Protein AF-0000000079272169 (afdb_homodimer)

pLDDT: mean 90.27, std 16.26, range [21.0, 98.94]

Foldseek 3Di:
DPPLPQFDFDVRCVVVLAFAAAAAAVLQVCVVVVRHDPPLSAPCCCVVPVVVLLVQLLLQVLLPHLESEQPCENLFQQSCVVVPNNVCSLVSLLSSLLSRLVSCSVSVGAYEFEDEDNVQDDPVDVVSLVRLLVRLQSRLQSNVVSPHQAYEYAAALALVSQLSNLVSCCVRVPPRAYEGEYAQAPDDDPLATDRPVGHHQLRSQQVSVVSPHQEYYHAEFFALVLRVVSVLVNLVPPDHAYEEAYEFFHADSVGGGLQQDADPVPRHGCPDPNRVNGGHDLVSLLVSLLSCVVSSRRYYYYYHNDDSNNSNSSQVSPVHQRNCVVVPDDQLPPLQRHVDPVRPCVSVVVNVVVVVVVPPPDD/DPPLPQFDFPVRCVVVLAFAAAAAAVLQVCVVVVRHDPPLSAPCCCVVPVVVLLVQLLLQVLLPHLESEQPCENLFQQSCVVVPNNVCSLVSLLSSLLSRLVSCSVSVGAYEFEDEDNVQDDPVDVVSLVRLLVRLQSRLQSNLVSPHQAYEYAAALALVSQLSNLVSCCVRVPPRAYEGEYAQAPDDDPLATDRPVRHHQLRSQQVSVVSPHQEYYHAEFFALVLRVVSVLVNLVPPDHAYEEAYEFFHADSVGGGLQQDADPVPRHGCPDPNRVNGGHDLVSLLVSLLSCVVSSRRYYYYHHNDDSNNSNSSQVSPVHQRNCVVVPDDCLPPLQRHVDPPRPCVSVVVNVVVVVVVPPPDD

Sequence (726 aa):
MDQKKRCKGLMERLRDGETVICAEGYLFVFERRGYLTAGSYVPEVVLEHPELVRQQYEEFVHAGSDVVLAFTYYAHREKMALIGREDDLQRINKHALRMAREVADQTGTLMAGNISNTNLFVDSVPNYREKVWQIFKEQIEWAVEAGADFIVGETFSDFGEALMAVKACKEFAKDIPCVVTMAAQQGQVNGKPTTVDGVDYVDAFNKLAEAGADVVGLNCARGPATMLPVMEEAVKVCKAPLAAVPVMYRTTKENPNFMSSKDPLTGESLFPVNLDCIGCNRQDIHDFGKRVQELGIKYVGLCCGNSAHLTRSLAESLGRKPPASRYSADLNKHWLLGHDDKLPSVGQESKTKYAPKLTKVEKMDQKKRCKGLMERLRDGETVICAEGYLFVFERRGYLTAGSYVPEVVLEHPELVRQQYEEFVHAGSDVVLAFTYYAHREKMALIGREDDLQRINKHALRMAREVADQTGTLMAGNISNTNLFVDSVPNYREKVWQIFKEQIEWAVEAGADFIVGETFSDFGEALMAVKACKEFAKDIPCVVTMAAQQGQVNGKPTTVDGVDYVDAFNKLAEAGADVVGLNCARGPATMLPVMEEAVKVCKAPLAAVPVMYRTTKENPNFMSSKDPLTGESLFPVNLDCIGCNRQDIHDFGKRVQELGIKYVGLCCGNSAHLTRSLAESLGRKPPASRYSADLNKHWLLGHDDKLPSVGQESKTKYAPKLTKVEK

Nearest PDB structures (foldseek):
  1lt8-assembly1_B-2  TM=8.448E-01  e=4.139E-24  Homo sapiens
  3bol-assembly1_A  TM=8.648E-01  e=1.806E-18  Thermotoga maritima
  8ssc-assembly1_A  TM=8.161E-01  e=3.156E-17  Thermus thermophilus HB8
  8g3h-assembly1_A  TM=7.785E-01  e=3.202E-14  Thermus filiformis
  4ccz-assembly1_A  TM=7.098E-01  e=5.594E-13  Homo sapiens

InterPro domains:
  IPR003726 Homocysteine-binding domain [PF02574] (45-317)
  IPR003726 Homocysteine-binding domain [PS50970] (8-318)
  IPR017226 Betaine-homocysteine S-methyltransferase-like [PIRSF037505] (4-325)
  IPR036589 Homocysteine-binding domain superfamily [G3DSA:3.20.20.330] (1-363)
  IPR036589 Homocysteine-binding domain superfamily [SSF82282] (9-338)

Organism: Patiria miniata (NCBI:txid46514)

Solvent-accessible surface area (backbone atoms only — not comparable to full-atom values): 36184 Å² total; per-residue (Å²): 128,82,77,67,81,75,59,82,50,69,66,58,39,49,73,73,67,41,70,46,34,39,52,46,24,63,67,47,44,35,30,41,51,32,54,23,28,47,36,64,50,46,57,59,33,46,70,76,40,42,69,58,51,49,49,50,49,49,36,33,42,35,13,36,25,43,32,28,58,22,71,31,56,49,51,40,63,71,54,25,49,70,74,70,41,52,87,43,37,66,56,41,39,51,50,24,35,46,49,23,39,52,52,11,65,74,68,60,36,42,24,26,25,42,47,54,55,78,77,56,77,36,92,87,38,64,72,34,47,54,50,52,50,50,45,47,47,54,50,40,42,53,23,50,74,53,60,38,62,27,38,35,36,35,51,21,42,36,57,69,55,43,46,50,50,37,48,44,40,55,68,58,39,50,92,41,50,34,37,42,26,30,19,55,50,82,31,60,55,96,87,35,65,15,27,73,78,65,45,44,54,57,59,46,38,47,53,38,37,75,64,61,30,56,29,27,38,38,23,31,43,11,4,57,78,47,40,47,64,59,48,59,58,28,60,77,71,46,82,59,51,38,32,52,18,26,19,33,34,67,26,36,89,92,28,36,19,50,73,59,28,54,36,90,88,78,63,44,78,17,53,86,73,37,50,40,39,38,21,46,26,36,63,56,34,25,53,46,29,44,50,36,55,75,64,65,46,32,36,34,38,33,15,45,61,36,48,24,38,45,45,27,28,29,32,42,42,68,73,44,75,36,72,24,51,79,26,48,70,40,50,47,52,16,68,61,75,27,75,42,85,77,53,54,66,61,26,49,52,45,16,62,68,50,23,65,79,60,53,78,66,78,131,128,82,78,66,79,75,60,82,52,69,67,59,38,48,74,71,68,39,70,44,34,40,53,46,24,65,67,49,45,35,28,42,51,34,54,24,28,47,36,64,50,47,57,58,33,47,70,77,38,41,68,59,52,48,48,50,51,50,35,34,41,34,13,38,26,42,31,30,58,20,72,31,58,47,51,38,63,72,55,24,48,71,73,70,40,51,86,43,38,65,56,40,38,51,50,25,34,46,48,22,40,52,52,11,65,74,68,60,35,43,24,26,24,43,47,52,56,78,75,55,78,38,91,88,37,64,72,33,46,53,51,52,51,50,45,48,47,54,50,39,44,54,24,51,75,52,60,38,60,27,36,36,36,34,51,22,41,36,59,68,55,44,47,49,48,37,48,45,39,54,68,59,41,49,91,40,52,33,37,42,25,29,18,56,51,83,31,58,57,97,88,35,66,16,27,72,76,65,44,44,54,58,59,45,37,47,53,38,39,74,63,62,30,53,27,29,38,39,21,31,44,12,6,56,78,49,40,46,64,59,49,59,58,27,60,77,70,50,82,61,51,37,32,52,19,28,18,33,36,68,27,37,91,91,28,37,20,50,71,57,26,54,36,90,88,77,63,43,78,17,52,87,72,39,51,40,39,37,21,46,26,36,63,56,35,25,53,45,29,44,48,36,56,74,65,63,46,32,37,35,40,33,14,44,62,36,49,23,37,44,46,28,27,30,33,42,43,67,72,46,75,35,72,24,52,79,26,48,70,40,50,49,51,15,71,66,76,27,75,41,85,76,51,56,66,59,26,51,52,45,16,60,67,48,25,65,79,64,52,78,66,77,132

Structure (mmCIF, N/CA/C/O backbone):
data_AF-0000000079272169-model_v1
#
loop_
_entity.id
_entity.type
_entity.pdbx_description
1 polymer 'Hcy-binding domain-containing protein'
#
loop_
_atom_site.group_PDB
_atom_site.id
_atom_site.type_symbol
_atom_site.label_atom_id
_atom_site.label_alt_id
_atom_site.label_comp_id
_atom_site.label_asym_id
_atom_site.label_entity_id
_atom_site.label_seq_id
_atom_site.pdbx_PDB_ins_code
_atom_site.Cartn_x
_atom_site.Cartn_y
_atom_site.Cartn_z
_atom_site.occupancy
_atom_site.B_iso_or_equiv
_atom_site.auth_seq_id
_atom_site.auth_comp_id
_atom_site.auth_asym_id
_atom_site.auth_atom_id
_atom_site.pdbx_PDB_model_num
ATOM 1 N N . MET A 1 1 ? 11.891 5.078 39.719 1 29.34 1 MET A N 1
ATOM 2 C CA . MET A 1 1 ? 11.117 5.371 38.531 1 29.34 1 MET A CA 1
ATOM 3 C C . MET A 1 1 ? 12.023 5.613 37.344 1 29.34 1 MET A C 1
ATOM 5 O O . MET A 1 1 ? 12.836 6.543 37.344 1 29.34 1 MET A O 1
ATOM 9 N N . ASP A 1 2 ? 12.508 4.637 36.656 1 35.62 2 ASP A N 1
ATOM 10 C CA . ASP A 1 2 ? 13.625 4.617 35.719 1 35.62 2 ASP A CA 1
ATOM 11 C C . ASP A 1 2 ? 13.492 5.727 34.688 1 35.62 2 ASP A C 1
ATOM 13 O O . ASP A 1 2 ? 12.414 5.953 34.156 1 35.62 2 ASP A O 1
ATOM 17 N N . GLN A 1 3 ? 14.156 6.84 34.812 1 33.59 3 GLN A N 1
ATOM 18 C CA . GLN A 1 3 ? 14.156 8.008 33.938 1 33.59 3 GLN A CA 1
ATOM 19 C C . GLN A 1 3 ? 14.211 7.605 32.469 1 33.59 3 GLN A C 1
ATOM 21 O O . GLN A 1 3 ? 15.266 7.199 31.953 1 33.59 3 GLN A O 1
ATOM 26 N N . LYS A 1 4 ? 13.242 6.895 32.031 1 45.19 4 LYS A N 1
ATOM 27 C CA . LYS A 1 4 ? 13.133 6.625 30.594 1 45.19 4 LYS A CA 1
ATOM 28 C C . LYS A 1 4 ? 13.742 7.754 29.766 1 45.19 4 LYS A C 1
ATOM 30 O O . LYS A 1 4 ? 13.398 8.922 29.953 1 45.19 4 LYS A O 1
ATOM 35 N N . LYS A 1 5 ? 14.867 7.703 29.359 1 48.53 5 LYS A N 1
ATOM 36 C CA . LYS A 1 5 ? 15.656 8.641 28.562 1 48.53 5 LYS A CA 1
ATOM 37 C C . LYS A 1 5 ? 14.773 9.422 27.594 1 48.53 5 LYS A C 1
ATOM 39 O O . LYS A 1 5 ? 14.227 8.859 26.641 1 48.53 5 LYS A O 1
ATOM 44 N N . ARG A 1 6 ? 14.086 10.516 28.016 1 64.38 6 ARG A N 1
ATOM 45 C CA . ARG A 1 6 ? 13.18 11.312 27.203 1 64.38 6 ARG A CA 1
ATOM 46 C C . ARG A 1 6 ? 13.852 11.781 25.922 1 64.38 6 ARG A C 1
ATOM 48 O O . ARG A 1 6 ? 14.992 12.258 25.953 1 64.38 6 ARG A O 1
ATOM 55 N N . CYS A 1 7 ? 13.391 11.352 24.656 1 83.12 7 CYS A N 1
ATOM 56 C CA . CYS A 1 7 ? 13.93 11.773 23.359 1 83.12 7 CYS A CA 1
ATOM 57 C C . CYS A 1 7 ? 13.969 13.289 23.266 1 83.12 7 CYS A C 1
ATOM 59 O O . CYS A 1 7 ? 13.227 13.984 23.953 1 83.12 7 CYS A O 1
ATOM 61 N N . LYS A 1 8 ? 15.062 13.852 22.625 1 92.44 8 LYS A N 1
ATOM 62 C CA . LYS A 1 8 ? 15.164 15.281 22.375 1 92.44 8 LYS A CA 1
ATOM 63 C C . LYS A 1 8 ? 13.867 15.828 21.781 1 92.44 8 LYS A C 1
ATOM 65 O O . LYS A 1 8 ? 13.25 15.195 20.922 1 92.44 8 LYS A O 1
ATOM 70 N N . GLY A 1 9 ? 13.461 17 22.266 1 96.44 9 GLY A N 1
ATOM 71 C CA . GLY A 1 9 ? 12.25 17.625 21.766 1 96.44 9 GLY A CA 1
ATOM 72 C C . GLY A 1 9 ? 12.383 18.156 20.359 1 96.44 9 GLY A C 1
ATOM 73 O O . GLY A 1 9 ? 13.492 18.234 19.812 1 96.44 9 GLY A O 1
ATOM 74 N N . LEU A 1 10 ? 11.297 18.5 19.75 1 98 10 LEU A N 1
ATOM 75 C CA . LEU A 1 10 ? 11.266 18.938 18.359 1 98 10 LEU A CA 1
ATOM 76 C C . LEU A 1 10 ? 12.148 20.172 18.156 1 98 10 LEU A C 1
ATOM 78 O O . LEU A 1 10 ? 13.023 20.172 17.281 1 98 10 LEU A O 1
ATOM 82 N N . MET A 1 11 ? 11.969 21.172 18.984 1 97.06 11 MET A N 1
ATOM 83 C CA . MET A 1 11 ? 12.664 22.453 18.781 1 97.06 11 MET A CA 1
ATOM 84 C C . MET A 1 11 ? 14.156 22.297 19.031 1 97.06 11 MET A C 1
ATOM 86 O O . MET A 1 11 ? 14.969 22.953 18.375 1 97.06 11 MET A O 1
ATOM 90 N N . GLU A 1 12 ? 14.492 21.5 19.984 1 97.19 12 GLU A N 1
ATOM 91 C CA . GLU A 1 12 ? 15.906 21.219 20.219 1 97.19 12 GLU A CA 1
ATOM 92 C C . GLU A 1 12 ? 16.547 20.578 19 1 97.19 12 GLU A C 1
ATOM 94 O O . GLU A 1 12 ? 17.641 20.969 18.594 1 97.19 12 GLU A O 1
ATOM 99 N N . ARG A 1 13 ? 15.883 19.625 18.422 1 97.62 13 ARG A N 1
ATOM 100 C CA . ARG A 1 13 ? 16.406 18.938 17.234 1 97.62 13 ARG A CA 1
ATOM 101 C C . ARG A 1 13 ? 16.562 19.906 16.078 1 97.62 13 ARG A C 1
ATOM 103 O O . ARG A 1 13 ? 17.594 19.906 15.391 1 97.62 13 ARG A O 1
ATOM 110 N N . LEU A 1 14 ? 15.586 20.734 15.867 1 97.44 14 LEU A N 1
ATOM 111 C CA . LEU A 1 14 ? 15.633 21.688 14.766 1 97.44 14 LEU A CA 1
ATOM 112 C C . LEU A 1 14 ? 16.75 22.703 14.969 1 97.44 14 LEU A C 1
ATOM 114 O O . LEU A 1 14 ? 17.469 23.047 14.023 1 97.44 14 LEU A O 1
ATOM 118 N N . ARG A 1 15 ? 16.922 23.172 16.172 1 95.88 15 ARG A N 1
ATOM 119 C CA . ARG A 1 15 ? 17.969 24.125 16.484 1 95.88 15 ARG A CA 1
ATOM 120 C C . ARG A 1 15 ? 19.344 23.516 16.266 1 95.88 15 ARG A C 1
ATOM 122 O O . ARG A 1 15 ? 20.281 24.219 15.859 1 95.88 15 ARG A O 1
ATOM 129 N N . ASP A 1 16 ? 19.438 22.266 16.531 1 96.5 16 ASP A N 1
ATOM 130 C CA . ASP A 1 16 ? 20.703 21.547 16.375 1 96.5 16 ASP A CA 1
ATOM 131 C C . ASP A 1 16 ? 20.969 21.25 14.898 1 96.5 16 ASP A C 1
ATOM 133 O O . ASP A 1 16 ? 21.984 20.625 14.57 1 96.5 16 ASP A O 1
ATOM 137 N N . GLY A 1 17 ? 20.094 21.578 14.062 1 95.31 17 GLY A N 1
ATOM 138 C CA . GLY A 1 17 ? 20.312 21.406 12.633 1 95.31 17 GLY A CA 1
ATOM 139 C C . GLY A 1 17 ? 19.828 20.062 12.117 1 95.31 17 GLY A C 1
ATOM 140 O O . GLY A 1 17 ? 20.078 19.719 10.961 1 95.31 17 GLY A O 1
ATOM 141 N N . GLU A 1 18 ? 19.062 19.359 12.945 1 96.75 18 GLU A N 1
ATOM 142 C CA . GLU A 1 18 ? 18.562 18.047 12.547 1 96.75 18 GLU A CA 1
ATOM 143 C C . GLU A 1 18 ? 17.328 18.188 11.656 1 96.75 18 GLU A C 1
ATOM 145 O O . GLU A 1 18 ? 16.516 19.094 11.844 1 96.75 18 GLU A O 1
ATOM 150 N N . THR A 1 19 ? 17.234 17.281 10.648 1 98.25 19 THR A N 1
ATOM 151 C CA . THR A 1 19 ? 15.992 17.141 9.891 1 98.25 19 THR A CA 1
ATOM 152 C C . THR A 1 19 ? 15.055 16.141 10.57 1 98.25 19 THR A C 1
ATOM 154 O O . THR A 1 19 ? 15.453 15.023 10.883 1 98.25 19 THR A O 1
ATOM 157 N N . VAL A 1 20 ? 13.852 16.578 10.898 1 98.81 20 VAL A N 1
ATOM 158 C CA . VAL A 1 20 ? 12.852 15.719 11.539 1 98.81 20 VAL A CA 1
ATOM 159 C C . VAL A 1 20 ? 11.875 15.195 10.492 1 98.81 20 VAL A C 1
ATOM 161 O O . VAL A 1 20 ? 11.305 15.969 9.727 1 98.81 20 VAL A O 1
ATOM 164 N N . ILE A 1 21 ? 11.727 13.836 10.406 1 98.94 21 ILE A N 1
ATOM 165 C CA . ILE A 1 21 ? 10.812 13.195 9.477 1 98.94 21 ILE A CA 1
ATOM 166 C C . ILE A 1 21 ? 9.508 12.836 10.195 1 98.94 21 ILE A C 1
ATOM 168 O O . ILE A 1 21 ? 9.531 12.164 11.227 1 98.94 21 ILE A O 1
ATOM 172 N N . CYS A 1 22 ? 8.398 13.305 9.703 1 98.88 22 CYS A N 1
ATOM 173 C CA . CYS A 1 22 ? 7.082 12.938 10.203 1 98.88 22 CYS A CA 1
ATOM 174 C C . CYS A 1 22 ? 6.262 12.234 9.133 1 98.88 22 CYS A C 1
ATOM 176 O O . CYS A 1 22 ? 5.785 12.875 8.188 1 98.88 22 CYS A O 1
ATOM 178 N N . ALA A 1 23 ? 6.109 10.883 9.25 1 98.81 23 ALA A N 1
ATOM 179 C CA . ALA A 1 23 ? 5.246 10.141 8.336 1 98.81 23 ALA A CA 1
ATOM 180 C C . ALA A 1 23 ? 3.773 10.406 8.633 1 98.81 23 ALA A C 1
ATOM 182 O O . ALA A 1 23 ? 3.342 10.328 9.781 1 98.81 23 ALA A O 1
ATOM 183 N N . GLU A 1 24 ? 3.061 10.852 7.613 1 98.44 24 GLU A N 1
ATOM 184 C CA . GLU A 1 24 ? 1.627 11.109 7.699 1 98.44 24 GLU A CA 1
ATOM 185 C C . GLU A 1 24 ? 0.852 10.273 6.688 1 98.44 24 GLU A C 1
ATOM 187 O O . GLU A 1 24 ? 1.357 9.266 6.191 1 98.44 24 GLU A O 1
ATOM 192 N N . GLY A 1 25 ? -0.377 10.555 6.562 1 97.56 25 GLY A N 1
ATOM 193 C CA . GLY A 1 25 ? -1.179 9.945 5.512 1 97.56 25 GLY A CA 1
ATOM 194 C C . GLY A 1 25 ? -1.934 8.719 5.973 1 97.56 25 GLY A C 1
ATOM 195 O O . GLY A 1 25 ? -2.242 7.832 5.168 1 97.56 25 GLY A O 1
ATOM 196 N N . TYR A 1 26 ? -2.316 8.609 7.242 1 98.19 26 TYR A N 1
ATOM 197 C CA . TYR A 1 26 ? -2.936 7.426 7.828 1 98.19 26 TYR A CA 1
ATOM 198 C C . TYR A 1 26 ? -4.285 7.137 7.176 1 98.19 26 TYR A C 1
ATOM 200 O O . TYR A 1 26 ? -4.66 5.977 7 1 98.19 26 TYR A O 1
ATOM 208 N N . LEU A 1 27 ? -5.012 8.195 6.801 1 97.12 27 LEU A N 1
ATOM 209 C CA . LEU A 1 27 ? -6.34 8 6.227 1 97.12 27 LEU A CA 1
ATOM 210 C C . LEU A 1 27 ? -6.27 7.137 4.973 1 97.12 27 LEU A C 1
ATOM 212 O O . LEU A 1 27 ? -6.984 6.137 4.863 1 97.12 27 LEU A O 1
ATOM 216 N N . PHE A 1 28 ? -5.398 7.449 4.098 1 96.69 28 PHE A N 1
ATOM 217 C CA . PHE A 1 28 ? -5.316 6.742 2.824 1 96.69 28 PHE A CA 1
ATOM 218 C C . PHE A 1 28 ? -4.684 5.367 3.008 1 96.69 28 PHE A C 1
ATOM 220 O O . PHE A 1 28 ? -5.02 4.422 2.293 1 96.69 28 PHE A O 1
ATOM 227 N N . VAL A 1 29 ? -3.791 5.215 3.965 1 97.44 29 VAL A N 1
ATOM 228 C CA . VAL A 1 29 ? -3.211 3.912 4.27 1 97.44 29 VAL A CA 1
ATOM 229 C C . VAL A 1 29 ? -4.316 2.936 4.672 1 97.44 29 VAL A C 1
ATOM 231 O O . VAL A 1 29 ? -4.398 1.829 4.137 1 97.44 29 VAL A O 1
ATOM 234 N N . PHE A 1 30 ? -5.16 3.375 5.555 1 97.94 30 PHE A N 1
ATOM 235 C CA . PHE A 1 30 ? -6.172 2.463 6.07 1 97.94 30 PHE A CA 1
ATOM 236 C C . PHE A 1 30 ? -7.293 2.266 5.059 1 97.94 30 PHE A C 1
ATOM 238 O O . PHE A 1 30 ? -7.949 1.222 5.043 1 97.94 30 PHE A O 1
ATOM 245 N N . GLU A 1 31 ? -7.551 3.299 4.223 1 97.12 31 GLU A N 1
ATOM 246 C CA . GLU A 1 31 ? -8.469 3.092 3.109 1 97.12 31 GLU A CA 1
ATOM 247 C C . GLU A 1 31 ? -7.965 2.002 2.17 1 97.12 31 GLU A C 1
ATOM 249 O O . GLU A 1 31 ? -8.719 1.114 1.774 1 97.12 31 GLU A O 1
ATOM 254 N N . ARG A 1 32 ? -6.699 1.982 1.858 1 96.31 32 ARG A N 1
ATOM 255 C CA . ARG A 1 32 ? -6.094 1.01 0.956 1 96.31 32 ARG A CA 1
ATOM 256 C C . ARG A 1 32 ? -6.086 -0.383 1.576 1 96.31 32 ARG A C 1
ATOM 258 O O . ARG A 1 32 ? -6.215 -1.385 0.868 1 96.31 32 ARG A O 1
ATOM 265 N N . ARG A 1 33 ? -6.004 -0.404 2.885 1 96.88 33 ARG A N 1
ATOM 266 C CA . ARG A 1 33 ? -5.988 -1.678 3.596 1 96.88 33 ARG A CA 1
ATOM 267 C C . ARG A 1 33 ? -7.398 -2.23 3.76 1 96.88 33 ARG A C 1
ATOM 269 O O . ARG A 1 33 ? -7.578 -3.377 4.18 1 96.88 33 ARG A O 1
ATOM 276 N N . GLY A 1 34 ? -8.383 -1.447 3.449 1 96.12 34 GLY A N 1
ATOM 277 C CA . GLY A 1 34 ? -9.758 -1.925 3.473 1 96.12 34 GLY A CA 1
ATOM 278 C C . GLY A 1 34 ? -10.453 -1.684 4.801 1 96.12 34 GLY A C 1
ATOM 279 O O . GLY A 1 34 ? -11.398 -2.389 5.148 1 96.12 34 GLY A O 1
ATOM 280 N N . TYR A 1 35 ? -9.961 -0.593 5.57 1 97.75 35 TYR A N 1
ATOM 281 C CA . TYR A 1 35 ? -10.516 -0.409 6.906 1 97.75 35 TYR A CA 1
ATOM 282 C C . TYR A 1 35 ? -10.945 1.036 7.125 1 97.75 35 TYR A C 1
ATOM 284 O O . TYR A 1 35 ? -11.07 1.489 8.266 1 97.75 35 TYR A O 1
ATOM 292 N N . LEU A 1 36 ? -11.094 1.786 6.082 1 96.44 36 LEU A N 1
ATOM 293 C CA . LEU A 1 36 ? -11.555 3.166 6.172 1 96.44 36 LEU A CA 1
ATOM 294 C C . LEU A 1 36 ? -12.344 3.559 4.922 1 96.44 36 LEU A C 1
ATOM 296 O O . LEU A 1 36 ? -11.945 3.217 3.805 1 96.44 36 LEU A O 1
ATOM 300 N N . THR A 1 37 ? -13.383 4.281 5.129 1 93.06 37 THR A N 1
ATOM 301 C CA . THR A 1 37 ? -14.289 4.676 4.055 1 93.06 37 THR A CA 1
ATOM 302 C C . THR A 1 37 ? -13.82 5.969 3.396 1 93.06 37 THR A C 1
ATOM 304 O O . THR A 1 37 ? -13.703 7 4.059 1 93.06 37 THR A O 1
ATOM 307 N N . ALA A 1 38 ? -13.547 5.84 2.133 1 90.44 38 ALA A N 1
ATOM 308 C CA . ALA A 1 38 ? -13.336 7.078 1.388 1 90.44 38 ALA A CA 1
ATOM 309 C C . ALA A 1 38 ? -14.625 7.891 1.303 1 90.44 38 ALA A C 1
ATOM 311 O O . ALA A 1 38 ? -15.68 7.355 0.964 1 90.44 38 ALA A O 1
ATOM 312 N N . GLY A 1 39 ? -14.516 9.156 1.541 1 87.19 39 GLY A N 1
ATOM 313 C CA . GLY A 1 39 ? -15.672 10.039 1.619 1 87.19 39 GLY A CA 1
ATOM 314 C C . GLY A 1 39 ? -15.789 10.75 2.953 1 87.19 39 GLY A C 1
ATOM 315 O O . GLY A 1 39 ? -15.352 11.891 3.096 1 87.19 39 GLY A O 1
ATOM 316 N N . SER A 1 40 ? -16.141 10.008 3.902 1 82.81 40 SER A N 1
ATOM 317 C CA . SER A 1 40 ? -16.219 10.594 5.238 1 82.81 40 SER A CA 1
ATOM 318 C C . SER A 1 40 ? -14.836 10.719 5.871 1 82.81 40 SER A C 1
ATOM 320 O O . SER A 1 40 ? -14.547 11.703 6.555 1 82.81 40 SER A O 1
ATOM 322 N N . TYR A 1 41 ? -13.992 9.727 5.625 1 90.12 41 TYR A N 1
ATOM 323 C CA . TYR A 1 41 ? -12.609 9.695 6.082 1 90.12 41 TYR A CA 1
ATOM 324 C C . TYR A 1 41 ? -12.531 9.82 7.598 1 90.12 41 TYR A C 1
ATOM 326 O O . TYR A 1 41 ? -11.672 10.523 8.125 1 90.12 41 TYR A O 1
ATOM 334 N N . VAL A 1 42 ? -13.508 9.227 8.266 1 90.12 42 VAL A N 1
ATOM 335 C CA . VAL A 1 42 ? -13.469 9.164 9.719 1 90.12 42 VAL A CA 1
ATOM 336 C C . VAL A 1 42 ? -12.695 7.93 10.164 1 90.12 42 VAL A C 1
ATOM 338 O O . VAL A 1 42 ? -12.859 6.848 9.602 1 90.12 42 VAL A O 1
ATOM 341 N N . PRO A 1 43 ? -11.797 8.133 11.133 1 94.69 43 PRO A N 1
ATOM 342 C CA . PRO A 1 43 ? -10.914 7.031 11.508 1 94.69 43 PRO A CA 1
ATOM 343 C C . PRO A 1 43 ? -11.578 6.059 12.484 1 94.69 43 PRO A C 1
ATOM 345 O O . PRO A 1 43 ? -11.016 5.762 13.547 1 94.69 43 PRO A O 1
ATOM 348 N N . GLU A 1 44 ? -12.617 5.391 12.117 1 93.38 44 GLU A N 1
ATOM 349 C CA . GLU A 1 44 ? -13.328 4.414 12.938 1 93.38 44 GLU A CA 1
ATOM 350 C C . GLU A 1 44 ? -12.422 3.238 13.305 1 93.38 44 GLU A C 1
ATOM 352 O O . GLU A 1 44 ? -12.625 2.586 14.328 1 93.38 44 GLU A O 1
ATOM 357 N N . VAL A 1 45 ? -11.453 3.049 12.453 1 96.56 45 VAL A N 1
ATOM 358 C CA . VAL A 1 45 ? -10.539 1.922 12.602 1 96.56 45 VAL A CA 1
ATOM 359 C C . VAL A 1 45 ? -9.82 2.018 13.945 1 96.56 45 VAL A C 1
ATOM 361 O O . VAL A 1 45 ? -9.43 0.998 14.523 1 96.56 45 VAL A O 1
ATOM 364 N N . VAL A 1 46 ? -9.711 3.191 14.523 1 98.06 46 VAL A N 1
ATOM 365 C CA . VAL A 1 46 ? -9.031 3.402 15.797 1 98.06 46 VAL A CA 1
ATOM 366 C C . VAL A 1 46 ? -9.734 2.607 16.891 1 98.06 46 VAL A C 1
ATOM 368 O O . VAL A 1 46 ? -9.078 2.08 17.797 1 98.06 46 VAL A O 1
ATOM 371 N N . LEU A 1 47 ? -11.07 2.541 16.812 1 97.06 47 LEU A N 1
ATOM 372 C CA . LEU A 1 47 ? -11.836 1.805 17.812 1 97.06 47 LEU A CA 1
ATOM 373 C C . LEU A 1 47 ? -12.078 0.367 17.375 1 97.06 47 LEU A C 1
ATOM 375 O O . LEU A 1 47 ? -12.023 -0.559 18.188 1 97.06 47 LEU A O 1
ATOM 379 N N . GLU A 1 48 ? -12.32 0.142 16.094 1 96.56 48 GLU A N 1
ATOM 380 C CA . GLU A 1 48 ? -12.75 -1.154 15.586 1 96.56 48 GLU A CA 1
ATOM 381 C C . GLU A 1 48 ? -11.57 -2.115 15.453 1 96.56 48 GLU A C 1
ATOM 383 O O . GLU A 1 48 ? -11.719 -3.322 15.648 1 96.56 48 GLU A O 1
ATOM 388 N N . HIS A 1 49 ? -10.461 -1.596 15.023 1 97.62 49 HIS A N 1
ATOM 389 C CA . HIS A 1 49 ? -9.258 -2.4 14.836 1 97.62 49 HIS A CA 1
ATOM 390 C C . HIS A 1 49 ? -8.023 -1.673 15.344 1 97.62 49 HIS A C 1
ATOM 392 O O . HIS A 1 49 ? -7.09 -1.406 14.586 1 97.62 49 HIS A O 1
ATOM 398 N N . PRO A 1 50 ? -7.914 -1.424 16.703 1 98.31 50 PRO A N 1
ATOM 399 C CA . PRO A 1 50 ? -6.797 -0.657 17.266 1 98.31 50 PRO A CA 1
ATOM 400 C C . PRO A 1 50 ? -5.445 -1.313 17.016 1 98.31 50 PRO A C 1
ATOM 402 O O . PRO A 1 50 ? -4.43 -0.622 16.891 1 98.31 50 PRO A O 1
ATOM 405 N N . GLU A 1 51 ? -5.445 -2.633 16.844 1 97.56 51 GLU A N 1
ATOM 406 C CA . GLU A 1 51 ? -4.203 -3.355 16.594 1 97.56 51 GLU A CA 1
ATOM 407 C C . GLU A 1 51 ? -3.596 -2.951 15.25 1 97.56 51 GLU A C 1
ATOM 409 O O . GLU A 1 51 ? -2.373 -2.904 15.109 1 97.56 51 GLU A O 1
ATOM 414 N N . LEU A 1 52 ? -4.438 -2.66 14.289 1 98.06 52 LEU A N 1
ATOM 415 C CA . LEU A 1 52 ? -3.953 -2.236 12.977 1 98.06 52 LEU A CA 1
ATOM 416 C C . LEU A 1 52 ? -3.354 -0.835 13.047 1 98.06 52 LEU A C 1
ATOM 418 O O . LEU A 1 52 ? -2.359 -0.546 12.375 1 98.06 52 LEU A O 1
ATOM 422 N N . VAL A 1 53 ? -3.951 0.044 13.859 1 98.62 53 VAL A N 1
ATOM 423 C CA . VAL A 1 53 ? -3.469 1.412 14.016 1 98.62 53 VAL A CA 1
ATOM 424 C C . VAL A 1 53 ? -2.098 1.4 14.695 1 98.62 53 VAL A C 1
ATOM 426 O O . VAL A 1 53 ? -1.162 2.051 14.219 1 98.62 53 VAL A O 1
ATOM 429 N N . ARG A 1 54 ? -1.99 0.618 15.734 1 98.56 54 ARG A N 1
ATOM 430 C CA . ARG A 1 54 ? -0.71 0.485 16.422 1 98.56 54 ARG A CA 1
ATOM 431 C C . ARG A 1 54 ? 0.369 -0.029 15.477 1 98.56 54 ARG A C 1
ATOM 433 O O . ARG A 1 54 ? 1.481 0.501 15.453 1 98.56 54 ARG A O 1
ATOM 440 N N . GLN A 1 55 ? -0.016 -1.018 14.727 1 98 55 GLN A N 1
ATOM 441 C CA . GLN A 1 55 ? 0.924 -1.605 13.781 1 98 55 GLN A CA 1
ATOM 442 C C . GLN A 1 55 ? 1.386 -0.575 12.75 1 98 55 GLN A C 1
ATOM 444 O O . GLN A 1 55 ? 2.559 -0.549 12.375 1 98 55 GLN A O 1
ATOM 449 N N . GLN A 1 56 ? 0.481 0.244 12.289 1 98.38 56 GLN A N 1
ATOM 450 C CA . GLN A 1 56 ? 0.848 1.247 11.297 1 98.38 56 GLN A CA 1
ATOM 451 C C . GLN A 1 56 ? 1.79 2.291 11.891 1 98.38 56 GLN A C 1
ATOM 453 O O . GLN A 1 56 ? 2.719 2.748 11.219 1 98.38 56 GLN A O 1
ATOM 458 N N . TYR A 1 57 ? 1.56 2.729 13.203 1 98.81 57 TYR A N 1
ATOM 459 C CA . TYR A 1 57 ? 2.516 3.59 13.883 1 98.81 57 TYR A CA 1
ATOM 460 C C . TYR A 1 57 ? 3.912 2.98 13.859 1 98.81 57 TYR A C 1
ATOM 462 O O . TYR A 1 57 ? 4.883 3.646 13.484 1 98.81 57 TYR A O 1
ATOM 470 N N . GLU A 1 58 ? 3.975 1.724 14.141 1 98.69 58 GLU A N 1
ATOM 471 C CA . GLU A 1 58 ? 5.246 1.018 14.242 1 98.69 58 GLU A CA 1
ATOM 472 C C . GLU A 1 58 ? 5.922 0.896 12.875 1 98.69 58 GLU A C 1
ATOM 474 O O . GLU A 1 58 ? 7.145 1.024 12.766 1 98.69 58 GLU A O 1
ATOM 479 N N . GLU A 1 59 ? 5.145 0.619 11.852 1 98.44 59 GLU A N 1
ATOM 480 C CA . GLU A 1 59 ? 5.684 0.484 10.5 1 98.44 59 GLU A CA 1
ATOM 481 C C . GLU A 1 59 ? 6.32 1.787 10.031 1 98.44 59 GLU A C 1
ATOM 483 O O . GLU A 1 59 ? 7.375 1.771 9.391 1 98.44 59 GLU A O 1
ATOM 488 N N . PHE A 1 60 ? 5.684 2.92 10.344 1 98.88 60 PHE A N 1
ATOM 489 C CA . PHE A 1 60 ? 6.234 4.203 9.93 1 98.88 60 PHE A CA 1
ATOM 490 C C . PHE A 1 60 ? 7.508 4.52 10.703 1 98.88 60 PHE A C 1
ATOM 492 O O . PHE A 1 60 ? 8.469 5.043 10.141 1 98.88 60 PHE A O 1
ATOM 499 N N . VAL A 1 61 ? 7.523 4.188 12 1 98.81 61 VAL A N 1
ATOM 500 C CA . VAL A 1 61 ? 8.742 4.363 12.773 1 98.81 61 VAL A CA 1
ATOM 501 C C . VAL A 1 61 ? 9.844 3.461 12.227 1 98.81 61 VAL A C 1
ATOM 503 O O . VAL A 1 61 ? 10.984 3.904 12.031 1 98.81 61 VAL A O 1
ATOM 506 N N . HIS A 1 62 ? 9.453 2.213 11.891 1 98.75 62 HIS A N 1
ATOM 507 C CA . HIS A 1 62 ? 10.367 1.252 11.289 1 98.75 62 HIS A CA 1
ATOM 508 C C . HIS A 1 62 ? 10.961 1.798 9.992 1 98.75 62 HIS A C 1
ATOM 510 O O . HIS A 1 62 ? 12.133 1.554 9.688 1 98.75 62 HIS A O 1
ATOM 516 N N . ALA A 1 63 ? 10.25 2.584 9.312 1 98.75 63 ALA A N 1
ATOM 517 C CA . ALA A 1 63 ? 10.641 3.104 8 1 98.75 63 ALA A CA 1
ATOM 518 C C . ALA A 1 63 ? 11.469 4.375 8.148 1 98.75 63 ALA A C 1
ATOM 520 O O . ALA A 1 63 ? 12.102 4.824 7.184 1 98.75 63 ALA A O 1
ATOM 521 N N . GLY A 1 64 ? 11.398 5.027 9.336 1 98.81 64 GLY A N 1
ATOM 522 C CA . GLY A 1 64 ? 12.305 6.148 9.531 1 98.81 64 GLY A CA 1
ATOM 523 C C . GLY A 1 64 ? 11.617 7.391 10.055 1 98.81 64 GLY A C 1
ATOM 524 O O . GLY A 1 64 ? 12.242 8.445 10.195 1 98.81 64 GLY A O 1
ATOM 525 N N . SER A 1 65 ? 10.352 7.281 10.414 1 98.88 65 SER A N 1
ATOM 526 C CA . SER A 1 65 ? 9.688 8.438 11.008 1 98.88 65 SER A CA 1
ATOM 527 C C . SER A 1 65 ? 10.242 8.75 12.391 1 98.88 65 SER A C 1
ATOM 529 O O . SER A 1 65 ? 10.414 7.844 13.211 1 98.88 65 SER A O 1
ATOM 531 N N . ASP A 1 66 ? 10.508 9.984 12.641 1 98.81 66 ASP A N 1
ATOM 532 C CA . ASP A 1 66 ? 10.953 10.445 13.953 1 98.81 66 ASP A CA 1
ATOM 533 C C . ASP A 1 66 ? 9.766 10.734 14.867 1 98.81 66 ASP A C 1
ATOM 535 O O . ASP A 1 66 ? 9.938 10.938 16.078 1 98.81 66 ASP A O 1
ATOM 539 N N . VAL A 1 67 ? 8.586 10.766 14.281 1 98.88 67 VAL A N 1
ATOM 540 C CA . VAL A 1 67 ? 7.383 11.227 14.977 1 98.88 67 VAL A CA 1
ATOM 541 C C . VAL A 1 67 ? 6.266 10.195 14.805 1 98.88 67 VAL A C 1
ATOM 543 O O . VAL A 1 67 ? 6.02 9.719 13.695 1 98.88 67 VAL A O 1
ATOM 546 N N . VAL A 1 68 ? 5.688 9.758 15.867 1 98.88 68 VAL A N 1
ATOM 547 C CA . VAL A 1 68 ? 4.395 9.086 15.805 1 98.88 68 VAL A CA 1
ATOM 548 C C . VAL A 1 68 ? 3.271 10.125 15.867 1 98.88 68 VAL A C 1
ATOM 550 O O . VAL A 1 68 ? 2.967 10.656 16.938 1 98.88 68 VAL A O 1
ATOM 553 N N . LEU A 1 69 ? 2.74 10.453 14.758 1 98.94 69 LEU A N 1
ATOM 554 C CA . LEU A 1 69 ? 1.599 11.359 14.68 1 98.94 69 LEU A CA 1
ATOM 555 C C . LEU A 1 69 ? 0.304 10.625 15.023 1 98.94 69 LEU A C 1
ATOM 557 O O . LEU A 1 69 ? -0.08 9.68 14.336 1 98.94 69 LEU A O 1
ATOM 561 N N . ALA A 1 70 ? -0.318 11.062 16.094 1 98.88 70 ALA A N 1
ATOM 562 C CA . ALA A 1 70 ? -1.547 10.391 16.516 1 98.88 70 ALA A CA 1
ATOM 563 C C . ALA A 1 70 ? -2.605 10.469 15.414 1 98.88 70 ALA A C 1
ATOM 565 O O . ALA A 1 70 ? -2.828 11.531 14.828 1 98.88 70 ALA A O 1
ATOM 566 N N . PHE A 1 71 ? -3.232 9.305 15.156 1 98.69 71 PHE A N 1
ATOM 567 C CA . PHE A 1 71 ? -4.211 9.211 14.078 1 98.69 71 PHE A CA 1
ATOM 568 C C . PHE A 1 71 ? -5.562 9.75 14.523 1 98.69 71 PHE A C 1
ATOM 570 O O . PHE A 1 71 ? -6.512 8.977 14.703 1 98.69 71 PHE A O 1
ATOM 577 N N . THR A 1 72 ? -5.68 11.109 14.625 1 98.19 72 THR A N 1
ATOM 578 C CA . THR A 1 72 ? -6.906 11.766 15.062 1 98.19 72 THR A CA 1
ATOM 579 C C . THR A 1 72 ? -7.461 12.672 13.969 1 98.19 72 THR A C 1
ATOM 581 O O . THR A 1 72 ? -8.453 13.375 14.18 1 98.19 72 THR A O 1
ATOM 584 N N . TYR A 1 73 ? -6.785 12.656 12.789 1 97.12 73 TYR A N 1
ATOM 585 C CA . TYR A 1 73 ? -7.238 13.453 11.656 1 97.12 73 TYR A CA 1
ATOM 586 C C . TYR A 1 73 ? -8.719 13.227 11.383 1 97.12 73 TYR A C 1
ATOM 588 O O . TYR A 1 73 ? -9.156 12.086 11.195 1 97.12 73 TYR A O 1
ATOM 596 N N . TYR A 1 74 ? -9.531 14.156 11.438 1 92.69 74 TYR A N 1
ATOM 597 C CA . TYR A 1 74 ? -10.953 14.203 11.109 1 92.69 74 TYR A CA 1
ATOM 598 C C . TYR A 1 74 ? -11.781 13.57 12.219 1 92.69 74 TYR A C 1
ATOM 600 O O . TYR A 1 74 ? -13 13.406 12.078 1 92.69 74 TYR A O 1
ATOM 608 N N . ALA A 1 75 ? -11.156 13.195 13.289 1 95.06 75 ALA A N 1
ATOM 609 C CA . ALA A 1 75 ? -11.906 12.734 14.453 1 95.06 75 ALA A CA 1
ATOM 610 C C . ALA A 1 75 ? -12.367 13.914 15.305 1 95.06 75 ALA A C 1
ATOM 612 O O . ALA A 1 75 ? -12.133 13.938 16.516 1 95.06 75 ALA A O 1
ATOM 613 N N . HIS A 1 76 ? -13.016 14.797 14.719 1 93.25 76 HIS A N 1
ATOM 614 C CA . HIS A 1 76 ? -13.594 15.93 15.438 1 93.25 76 HIS A CA 1
ATOM 615 C C . HIS A 1 76 ? -15.117 15.93 15.336 1 93.25 76 HIS A C 1
ATOM 617 O O . HIS A 1 76 ? -15.695 15.133 14.594 1 93.25 76 HIS A O 1
ATOM 623 N N . ARG A 1 77 ? -15.727 16.766 16.125 1 89.44 77 ARG A N 1
ATOM 624 C CA . ARG A 1 77 ? -17.156 16.703 16.406 1 89.44 77 ARG A CA 1
ATOM 625 C C . ARG A 1 77 ? -17.984 16.781 15.133 1 89.44 77 ARG A C 1
ATOM 627 O O . ARG A 1 77 ? -18.969 16.062 14.969 1 89.44 77 ARG A O 1
ATOM 634 N N . GLU A 1 78 ? -17.625 17.625 14.188 1 86.38 78 GLU A N 1
ATOM 635 C CA . GLU A 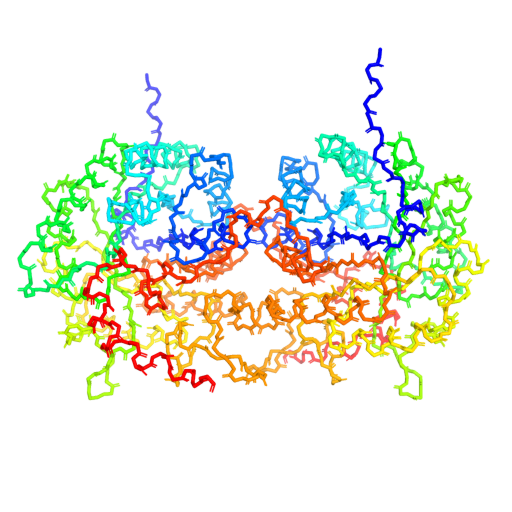1 78 ? -18.391 17.844 12.961 1 86.38 78 GLU A CA 1
ATOM 636 C C . GLU A 1 78 ? -18.375 16.609 12.07 1 86.38 78 GLU A C 1
ATOM 638 O O . GLU A 1 78 ? -19.406 16.188 11.547 1 86.38 78 GLU A O 1
ATOM 643 N N . LYS A 1 79 ? -17.188 16.031 11.875 1 87 79 LYS A N 1
ATOM 644 C CA . LYS A 1 79 ? -17.062 14.852 11.023 1 87 79 LYS A CA 1
ATOM 645 C C . LYS A 1 79 ? -17.703 13.625 11.68 1 87 79 LYS A C 1
ATOM 647 O O . LYS A 1 79 ? -18.312 12.797 11 1 87 79 LYS A O 1
ATOM 652 N N . MET A 1 80 ? -17.562 13.516 12.938 1 88.94 80 MET A N 1
ATOM 653 C CA . MET A 1 80 ? -18.156 12.391 13.664 1 88.94 80 MET A CA 1
ATOM 654 C C . MET A 1 80 ? -19.688 12.453 13.578 1 88.94 80 MET A C 1
ATOM 656 O O . MET A 1 80 ? -20.344 11.414 13.539 1 88.94 80 MET A O 1
ATOM 660 N N . ALA A 1 81 ? -20.188 13.648 13.578 1 84.56 81 ALA A N 1
ATOM 661 C CA . ALA A 1 81 ? -21.641 13.828 13.461 1 84.56 81 ALA A CA 1
ATOM 662 C C . ALA A 1 81 ? -22.141 13.352 12.102 1 84.56 81 ALA A C 1
ATOM 664 O O . ALA A 1 81 ? -23.25 12.828 11.984 1 84.56 81 ALA A O 1
ATOM 665 N N . LEU A 1 82 ? -21.297 13.461 11.102 1 80.44 82 LEU A N 1
ATOM 666 C CA . LEU A 1 82 ? -21.656 13.07 9.742 1 80.44 82 LEU A CA 1
ATOM 667 C C . LEU A 1 82 ? -21.969 11.578 9.68 1 80.44 82 LEU A C 1
ATOM 669 O O . LEU A 1 82 ? -22.766 11.148 8.852 1 80.44 82 LEU A O 1
ATOM 673 N N . ILE A 1 83 ? -21.344 10.789 10.562 1 80.94 83 ILE A N 1
ATOM 674 C CA . ILE A 1 83 ? -21.531 9.352 10.484 1 80.94 83 ILE A CA 1
ATOM 675 C C . ILE A 1 83 ? -22.312 8.867 11.711 1 80.94 83 ILE A C 1
ATOM 677 O O . ILE A 1 83 ? -22.375 7.664 11.977 1 80.94 83 ILE A O 1
ATOM 681 N N . GLY A 1 84 ? -22.766 9.805 12.516 1 85.31 84 GLY A N 1
ATOM 682 C CA . GLY A 1 84 ? -23.609 9.477 13.656 1 85.31 84 GLY A CA 1
ATOM 683 C C . GLY A 1 84 ? -22.844 8.836 14.805 1 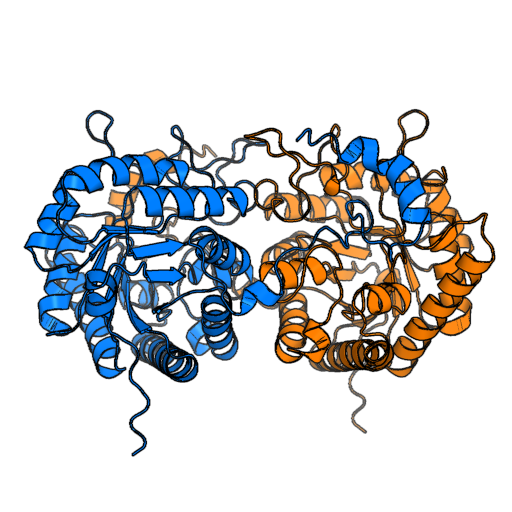85.31 84 GLY A C 1
ATOM 684 O O . GLY A 1 84 ? -23.391 7.996 15.523 1 85.31 84 GLY A O 1
ATOM 685 N N . ARG A 1 85 ? -21.625 9.188 14.945 1 90.06 85 ARG A N 1
ATOM 686 C CA . ARG A 1 85 ? -20.812 8.586 15.992 1 90.06 85 ARG A CA 1
ATOM 687 C C . ARG A 1 85 ? -20.203 9.656 16.906 1 90.06 85 ARG A C 1
ATOM 689 O O . ARG A 1 85 ? -19.047 9.555 17.312 1 90.06 85 ARG A O 1
ATOM 696 N N . GLU A 1 86 ? -20.922 10.641 17.234 1 90.5 86 GLU A N 1
ATOM 697 C CA . GLU A 1 86 ? -20.484 11.734 18.094 1 90.5 86 GLU A CA 1
ATOM 698 C C . GLU A 1 86 ? -20.094 11.219 19.484 1 90.5 86 GLU A C 1
ATOM 700 O O . GLU A 1 86 ? -19.172 11.758 20.109 1 90.5 86 GLU A O 1
ATOM 705 N N . ASP A 1 87 ? -20.719 10.195 19.891 1 92.5 87 ASP A N 1
ATOM 706 C CA . ASP A 1 87 ? -20.469 9.656 21.219 1 92.5 87 ASP A CA 1
ATOM 707 C C . ASP A 1 87 ? -19.094 8.977 21.297 1 92.5 87 ASP A C 1
ATOM 709 O O . ASP A 1 87 ? -18.578 8.742 22.391 1 92.5 87 ASP A O 1
ATOM 713 N N . ASP A 1 88 ? -18.547 8.703 20.125 1 95 88 ASP A N 1
ATOM 714 C CA . ASP A 1 88 ? -17.266 8.023 20.078 1 95 88 ASP A CA 1
ATOM 715 C C . ASP A 1 88 ? -16.109 9.023 20 1 95 88 ASP A C 1
ATOM 717 O O . ASP A 1 88 ? -14.945 8.641 20.047 1 95 88 ASP A O 1
ATOM 721 N N . LEU A 1 89 ? -16.453 10.297 20 1 95.81 89 LEU A N 1
ATOM 722 C CA . LEU A 1 89 ? -15.492 11.344 19.703 1 95.81 89 LEU A CA 1
ATOM 723 C C . LEU A 1 89 ? -14.32 11.289 20.688 1 95.81 89 LEU A C 1
ATOM 725 O O . LEU A 1 89 ? -13.164 11.148 20.266 1 95.81 89 LEU A O 1
ATOM 729 N N . GLN A 1 90 ? -14.648 11.359 21.953 1 97.06 90 GLN A N 1
ATOM 730 C CA . GLN A 1 90 ? -13.602 11.367 22.969 1 97.06 90 GLN A CA 1
ATOM 731 C C . GLN A 1 90 ? -12.828 10.055 22.969 1 97.06 90 GLN A C 1
ATOM 733 O O . GLN A 1 90 ? -11.602 10.055 23.078 1 97.06 90 GLN A O 1
ATOM 738 N N . ARG A 1 91 ? -13.531 8.977 22.828 1 97.44 91 ARG A N 1
ATOM 739 C CA . ARG A 1 91 ? -12.914 7.652 22.891 1 97.44 91 ARG A CA 1
ATOM 740 C C . ARG A 1 91 ? -11.938 7.457 21.734 1 97.44 91 ARG A C 1
ATOM 742 O O . ARG A 1 91 ? -10.828 6.957 21.922 1 97.44 91 ARG A O 1
ATOM 749 N N . ILE A 1 92 ? -12.328 7.852 20.516 1 97.81 92 ILE A N 1
ATOM 750 C CA . ILE A 1 92 ? -11.477 7.695 19.344 1 97.81 92 ILE A CA 1
ATOM 751 C C . ILE A 1 92 ? -10.203 8.508 19.516 1 97.81 92 ILE A C 1
ATOM 753 O O . ILE A 1 92 ? -9.102 8.008 19.266 1 97.81 92 ILE A O 1
ATOM 757 N N . ASN A 1 93 ? -10.328 9.734 19.984 1 98.38 93 ASN A N 1
ATOM 758 C CA . ASN A 1 93 ? -9.172 10.602 20.156 1 98.38 93 ASN A CA 1
ATOM 759 C C . ASN A 1 93 ? -8.234 10.078 21.25 1 98.38 93 ASN A C 1
ATOM 761 O O . ASN A 1 93 ? -7.039 9.914 21.016 1 98.38 93 ASN A O 1
ATOM 765 N N . LYS A 1 94 ? -8.766 9.773 22.344 1 98.44 94 LYS A N 1
ATOM 766 C CA . LYS A 1 94 ? -7.945 9.344 23.469 1 98.44 94 LYS A CA 1
ATOM 767 C C . LYS A 1 94 ? -7.262 8.016 23.188 1 98.44 94 LYS A C 1
ATOM 769 O O . LYS A 1 94 ? -6.109 7.805 23.562 1 98.44 94 LYS A O 1
ATOM 774 N N . HIS A 1 95 ? -7.98 7.105 22.5 1 98.5 95 HIS A N 1
ATOM 775 C CA . HIS A 1 95 ? -7.387 5.824 22.141 1 98.5 95 HIS A CA 1
ATOM 776 C C . HIS A 1 95 ? -6.23 6.008 21.172 1 98.5 95 HIS A C 1
ATOM 778 O O . HIS A 1 95 ? -5.172 5.395 21.328 1 98.5 95 HIS A O 1
ATOM 784 N N . ALA A 1 96 ? -6.449 6.793 20.141 1 98.75 96 ALA A N 1
ATOM 785 C CA . ALA A 1 96 ? -5.406 7.059 19.156 1 98.75 96 ALA A CA 1
ATOM 786 C C . ALA A 1 96 ? -4.172 7.672 19.812 1 98.75 96 ALA A C 1
ATOM 788 O O . ALA A 1 96 ? -3.043 7.266 19.531 1 98.75 96 ALA A O 1
ATOM 789 N N . LEU A 1 97 ? -4.402 8.609 20.719 1 98.88 97 LEU A N 1
ATOM 790 C CA . LEU A 1 97 ? -3.324 9.32 21.406 1 98.88 97 LEU A CA 1
ATOM 791 C C . LEU A 1 97 ? -2.566 8.383 22.344 1 98.88 97 LEU A C 1
ATOM 793 O O . LEU A 1 97 ? -1.335 8.406 22.391 1 98.88 97 LEU A O 1
ATOM 797 N N . ARG A 1 98 ? -3.279 7.621 23.047 1 98.75 98 ARG A N 1
ATOM 798 C CA . ARG A 1 98 ? -2.65 6.684 23.969 1 98.75 98 ARG A CA 1
ATOM 799 C C . ARG A 1 98 ? -1.755 5.699 23.219 1 98.75 98 ARG A C 1
ATOM 801 O O . ARG A 1 98 ? -0.615 5.457 23.625 1 98.75 98 ARG A O 1
ATOM 808 N N . MET A 1 99 ? -2.252 5.082 22.141 1 98.81 99 MET A N 1
ATOM 809 C CA . MET A 1 99 ? -1.465 4.145 21.344 1 98.81 99 MET A CA 1
ATOM 810 C C . MET A 1 99 ? -0.234 4.828 20.766 1 98.81 99 MET A C 1
ATOM 812 O O . MET A 1 99 ? 0.854 4.25 20.75 1 98.81 99 MET A O 1
ATOM 816 N N . ALA A 1 100 ? -0.427 6.059 20.281 1 98.88 100 ALA A N 1
ATOM 817 C CA . ALA A 1 100 ? 0.702 6.812 19.734 1 98.88 100 ALA A CA 1
ATOM 818 C C . ALA A 1 100 ? 1.775 7.031 20.797 1 98.88 100 ALA A C 1
ATOM 820 O O . ALA A 1 100 ? 2.967 6.871 20.531 1 98.88 100 ALA A O 1
ATOM 821 N N . ARG A 1 101 ? 1.371 7.422 22.016 1 98.69 101 ARG A N 1
ATOM 822 C CA . ARG A 1 101 ? 2.295 7.641 23.109 1 98.69 101 ARG A CA 1
ATOM 823 C C . ARG A 1 101 ? 3.057 6.363 23.453 1 98.69 101 ARG A C 1
ATOM 825 O O . ARG A 1 101 ? 4.273 6.391 23.656 1 98.69 101 ARG A O 1
ATOM 832 N N . GLU A 1 102 ? 2.322 5.258 23.516 1 98.69 102 GLU A N 1
ATOM 833 C CA . GLU A 1 102 ? 2.939 3.975 23.828 1 98.69 102 GLU A CA 1
ATOM 834 C C . GLU A 1 102 ? 3.998 3.604 22.797 1 98.69 102 GLU A C 1
ATOM 836 O O . GLU A 1 102 ? 5.113 3.211 23.156 1 98.69 102 GLU A O 1
ATOM 841 N N . VAL A 1 103 ? 3.689 3.746 21.516 1 98.69 103 VAL A N 1
ATOM 842 C CA . VAL A 1 103 ? 4.621 3.395 20.453 1 98.69 103 VAL A CA 1
ATOM 843 C C . VAL A 1 103 ? 5.82 4.34 20.484 1 98.69 103 VAL A C 1
ATOM 845 O O . VAL A 1 103 ? 6.965 3.904 20.328 1 98.69 103 VAL A O 1
ATOM 848 N N . ALA A 1 104 ? 5.543 5.598 20.703 1 98.69 104 ALA A N 1
ATOM 849 C CA . ALA A 1 104 ? 6.629 6.57 20.766 1 98.69 104 ALA A CA 1
ATOM 850 C C . ALA A 1 104 ? 7.582 6.258 21.906 1 98.69 104 ALA A C 1
ATOM 852 O O . ALA A 1 104 ? 8.805 6.305 21.734 1 98.69 104 ALA A O 1
ATOM 853 N N . ASP A 1 105 ? 7.043 5.949 23.031 1 98.31 105 ASP A N 1
ATOM 854 C CA . ASP A 1 105 ? 7.863 5.617 24.188 1 98.31 105 ASP A CA 1
ATOM 855 C C . ASP A 1 105 ? 8.695 4.363 23.938 1 98.31 105 ASP A C 1
ATOM 857 O O . ASP A 1 105 ? 9.875 4.316 24.281 1 98.31 105 ASP A O 1
ATOM 861 N N . GLN A 1 106 ? 8.078 3.416 23.344 1 97.88 106 GLN A N 1
ATOM 862 C CA . GLN A 1 106 ? 8.742 2.145 23.078 1 97.88 106 GLN A CA 1
ATOM 863 C C . GLN A 1 106 ? 9.859 2.307 22.062 1 97.88 106 GLN A C 1
ATOM 865 O O . GLN A 1 106 ? 10.867 1.596 22.109 1 97.88 106 GLN A O 1
ATOM 870 N N . THR A 1 107 ? 9.742 3.252 21.172 1 97.75 107 THR A N 1
ATOM 871 C CA . THR A 1 107 ? 10.664 3.338 20.047 1 97.75 107 THR A CA 1
ATOM 872 C C . THR A 1 107 ? 11.609 4.523 20.203 1 97.75 107 THR A C 1
ATOM 874 O O . THR A 1 107 ? 12.516 4.727 19.391 1 97.75 107 THR A O 1
ATOM 877 N N . GLY A 1 108 ? 11.398 5.355 21.188 1 97.56 108 GLY A N 1
ATOM 878 C CA . GLY A 1 108 ? 12.25 6.516 21.406 1 97.56 108 GLY A CA 1
ATOM 879 C C . GLY A 1 108 ? 12.031 7.617 20.391 1 97.56 108 GLY A C 1
ATOM 880 O O . GLY A 1 108 ? 12.977 8.297 19.984 1 97.56 108 GLY A O 1
ATOM 881 N N . THR A 1 109 ? 10.797 7.75 19.875 1 98.31 109 THR A N 1
ATOM 882 C CA . THR A 1 109 ? 10.43 8.789 18.922 1 98.31 109 THR A CA 1
ATOM 883 C C . THR A 1 109 ? 9.539 9.844 19.578 1 98.31 109 THR A C 1
ATOM 885 O O . THR A 1 109 ? 9.148 9.688 20.734 1 98.31 109 THR A O 1
ATOM 888 N N . LEU A 1 110 ? 9.32 10.961 18.891 1 98.69 110 LEU A N 1
ATOM 889 C CA . LEU A 1 110 ? 8.398 11.992 19.359 1 98.69 110 LEU A CA 1
ATOM 890 C C . LEU A 1 110 ? 6.949 11.578 19.109 1 98.69 110 LEU A C 1
ATOM 892 O O . LEU A 1 110 ? 6.668 10.828 18.172 1 98.69 110 LEU A O 1
ATOM 896 N N . MET A 1 111 ? 6.082 12.008 19.938 1 98.69 111 MET A N 1
ATOM 897 C CA . MET A 1 111 ? 4.645 11.852 19.734 1 98.69 111 MET A CA 1
ATOM 898 C C . MET A 1 111 ? 3.977 13.203 19.5 1 98.69 111 MET A C 1
ATOM 900 O O . MET A 1 111 ? 4.172 14.133 20.281 1 98.69 111 MET A O 1
ATOM 904 N N . ALA A 1 112 ? 3.232 13.328 18.453 1 98.81 112 ALA A N 1
ATOM 905 C CA . ALA A 1 112 ? 2.525 14.57 18.156 1 98.81 112 ALA A CA 1
ATOM 906 C C . ALA A 1 112 ? 1.013 14.359 18.188 1 98.81 112 ALA A C 1
ATOM 908 O O . ALA A 1 112 ? 0.509 13.344 17.719 1 98.81 112 ALA A O 1
ATOM 909 N N . GLY A 1 113 ? 0.29 15.289 18.875 1 98.69 113 GLY A N 1
ATOM 910 C CA . GLY A 1 113 ? -1.142 15.406 18.641 1 98.69 113 GLY A CA 1
ATOM 911 C C . GLY A 1 113 ? -1.48 16 17.297 1 98.69 113 GLY A C 1
ATOM 912 O O . GLY A 1 113 ? -0.603 16.516 16.594 1 98.69 113 GLY A O 1
ATOM 913 N N . ASN A 1 114 ? -2.738 15.906 16.922 1 98.62 114 ASN A N 1
ATOM 914 C CA . ASN A 1 114 ? -3.102 16.328 15.57 1 98.62 114 ASN A CA 1
ATOM 915 C C . ASN A 1 114 ? -4.465 17.016 15.547 1 98.62 114 ASN A C 1
ATOM 917 O O . ASN A 1 114 ? -5.438 16.484 16.078 1 98.62 114 ASN A O 1
ATOM 921 N N . ILE A 1 115 ? -4.5 18.219 15.07 1 98.31 115 ILE A N 1
ATOM 922 C CA . ILE A 1 115 ? -5.723 18.875 14.625 1 98.31 115 ILE A CA 1
ATOM 923 C C . ILE A 1 115 ? -5.645 19.141 13.125 1 98.31 115 ILE A C 1
ATOM 925 O O . ILE A 1 115 ? -4.555 19.141 12.539 1 98.31 115 ILE A O 1
ATOM 929 N N . SER A 1 116 ? -6.828 19.281 12.484 1 97.44 116 SER A N 1
ATOM 930 C CA . SER A 1 116 ? -6.832 19.375 11.031 1 97.44 116 SER A CA 1
ATOM 931 C C . SER A 1 116 ? -7.93 20.312 10.539 1 97.44 116 SER A C 1
ATOM 933 O O . SER A 1 116 ? -8.664 20.891 11.336 1 97.44 116 SER A O 1
ATOM 935 N N . ASN A 1 117 ? -7.938 20.516 9.242 1 94.25 117 ASN A N 1
ATOM 936 C CA . ASN A 1 117 ? -9.031 21.281 8.633 1 94.25 117 ASN A CA 1
ATOM 937 C C . ASN A 1 117 ? -10.391 20.703 9.016 1 94.25 117 ASN A C 1
ATOM 939 O O . ASN A 1 117 ? -10.547 19.484 9.117 1 94.25 117 ASN A O 1
ATOM 943 N N . THR A 1 118 ? -11.344 21.547 9.305 1 90.5 118 THR A N 1
ATOM 944 C CA . THR A 1 118 ? -12.664 21.141 9.773 1 90.5 118 THR A CA 1
ATOM 945 C C . THR A 1 118 ? -13.672 21.141 8.625 1 90.5 118 THR A C 1
ATOM 947 O O . THR A 1 118 ? -14.75 20.547 8.734 1 90.5 118 THR A O 1
ATOM 950 N N . ASN A 1 119 ? -13.352 21.812 7.594 1 79.69 119 ASN A N 1
ATOM 951 C CA . ASN A 1 119 ? -14.242 22.062 6.469 1 79.69 119 ASN A CA 1
ATOM 952 C C . ASN A 1 119 ? -15.445 22.906 6.891 1 79.69 119 ASN A C 1
ATOM 954 O O . ASN A 1 119 ? -16.484 22.891 6.223 1 79.69 119 ASN A O 1
ATOM 958 N N . LEU A 1 120 ? -15.391 23.625 8.016 1 80.94 120 LEU A N 1
ATOM 959 C CA . LEU A 1 120 ? -16.484 24.438 8.555 1 80.94 120 LEU A CA 1
ATOM 960 C C . LEU A 1 120 ? -16.125 25.922 8.555 1 80.94 120 LEU A C 1
ATOM 962 O O . LEU A 1 120 ? -17 26.781 8.656 1 80.94 120 LEU A O 1
ATOM 966 N N . PHE A 1 121 ? -14.922 26.203 8.398 1 81 121 PHE A N 1
ATOM 967 C CA . PHE A 1 121 ? -14.453 27.562 8.641 1 81 121 PHE A CA 1
ATOM 968 C C . PHE A 1 121 ? -14.93 28.516 7.543 1 81 121 PHE A C 1
ATOM 970 O O . PHE A 1 121 ? -14.664 28.281 6.359 1 81 121 PHE A O 1
ATOM 977 N N . VAL A 1 122 ? -15.734 29.312 7.918 1 72.12 122 VAL A N 1
ATOM 978 C CA . VAL A 1 122 ? -16.141 30.469 7.121 1 72.12 122 VAL A CA 1
ATOM 979 C C . VAL A 1 122 ? -15.922 31.75 7.926 1 72.12 122 VAL A C 1
ATOM 981 O O . VAL A 1 122 ? -16.594 31.969 8.938 1 72.12 122 VAL A O 1
ATOM 984 N N . ASP A 1 123 ? -15.039 32.531 7.434 1 71.81 123 ASP A N 1
ATOM 985 C CA . ASP A 1 123 ? -14.594 33.688 8.203 1 71.81 123 ASP A CA 1
ATOM 986 C C . ASP A 1 123 ? -15.758 34.625 8.523 1 71.81 123 ASP A C 1
ATOM 988 O O . ASP A 1 123 ? -15.812 35.219 9.609 1 71.81 123 ASP A O 1
ATOM 992 N N . SER A 1 124 ? -16.609 34.625 7.641 1 72 124 SER A N 1
ATOM 993 C CA . SER A 1 124 ? -17.688 35.594 7.758 1 72 124 SER A CA 1
ATOM 994 C C . SER A 1 124 ? -18.812 35.062 8.641 1 72 124 SER A C 1
ATOM 996 O O . SER A 1 124 ? -19.75 35.812 8.969 1 72 124 SER A O 1
ATOM 998 N N . VAL A 1 125 ? -18.719 33.812 9.109 1 73.62 125 VAL A N 1
ATOM 999 C CA . VAL A 1 125 ? -19.812 33.25 9.883 1 73.62 125 VAL A CA 1
ATOM 1000 C C . VAL A 1 125 ? -19.328 32.938 11.297 1 73.62 125 VAL A C 1
ATOM 1002 O O . VAL A 1 125 ? -18.703 31.906 11.539 1 73.62 125 VAL A O 1
ATOM 1005 N N . PRO A 1 126 ? -19.688 33.844 12.219 1 73.88 126 PRO A N 1
ATOM 1006 C CA . PRO A 1 126 ? -19.172 33.75 13.586 1 73.88 126 PRO A CA 1
ATOM 1007 C C . PRO A 1 126 ? -19.469 32.406 14.227 1 73.88 126 PRO A C 1
ATOM 1009 O O . PRO A 1 126 ? -18.609 31.828 14.93 1 73.88 126 PRO A O 1
ATOM 1012 N N . ASN A 1 127 ? -20.609 31.891 14.086 1 79.19 127 ASN A N 1
ATOM 1013 C CA . ASN A 1 127 ? -20.984 30.609 14.688 1 79.19 127 ASN A CA 1
ATOM 1014 C C . ASN A 1 127 ? -20.062 29.484 14.219 1 79.19 127 ASN A C 1
ATOM 1016 O O . ASN A 1 127 ? -19.75 28.578 14.992 1 79.19 127 ASN A O 1
ATOM 1020 N N . TYR A 1 128 ? -19.578 29.609 13.086 1 83.31 128 TYR A N 1
ATOM 1021 C CA . TYR A 1 128 ? -18.672 28.594 12.57 1 83.31 128 TYR A CA 1
ATOM 1022 C C . TYR A 1 128 ? -17.281 28.734 13.188 1 83.31 128 TYR A C 1
ATOM 1024 O O . TYR A 1 128 ? -16.625 27.734 13.5 1 83.31 128 TYR A O 1
ATOM 1032 N N . ARG A 1 129 ? -16.922 29.953 13.438 1 88.75 129 ARG A N 1
ATOM 1033 C CA . ARG A 1 129 ? -15.633 30.203 14.078 1 88.75 129 ARG A CA 1
ATOM 1034 C C . ARG A 1 129 ? -15.602 29.609 15.492 1 88.75 129 ARG A C 1
ATOM 1036 O O . ARG A 1 129 ? -14.609 29.016 15.898 1 88.75 129 ARG A O 1
ATOM 1043 N N . GLU A 1 130 ? -16.656 29.797 16.156 1 91.88 130 GLU A N 1
ATOM 1044 C CA . GLU A 1 130 ? -16.734 29.266 17.516 1 91.88 130 GLU A CA 1
ATOM 1045 C C . GLU A 1 130 ? -16.688 27.734 17.516 1 91.88 130 GLU A C 1
ATOM 1047 O O . GLU A 1 130 ? -16.047 27.141 18.375 1 91.88 130 GLU A O 1
ATOM 1052 N N . LYS A 1 131 ? -17.359 27.172 16.594 1 92 131 LYS A N 1
ATOM 1053 C CA . LYS A 1 131 ? -17.359 25.703 16.484 1 92 131 LYS A CA 1
ATOM 1054 C C . LYS A 1 131 ? -15.945 25.188 16.203 1 92 131 LYS A C 1
ATOM 1056 O O . LYS A 1 131 ? -15.508 24.219 16.812 1 92 131 LYS A O 1
ATOM 1061 N N . VAL A 1 132 ? -15.312 25.844 15.297 1 95.31 132 VAL A N 1
ATOM 1062 C CA . VAL A 1 132 ? -13.961 25.438 14.93 1 95.31 132 VAL A CA 1
ATOM 1063 C C . VAL A 1 132 ? -13.039 25.594 16.141 1 95.31 132 VAL A C 1
ATOM 1065 O O . VAL A 1 132 ? -12.234 24.703 16.422 1 95.31 132 VAL A O 1
ATOM 1068 N N . TRP A 1 133 ? -13.242 26.703 16.859 1 96.38 133 TRP A N 1
ATOM 1069 C CA . TRP A 1 133 ? -12.445 26.953 18.062 1 96.38 133 TRP A CA 1
ATOM 1070 C C . TRP A 1 133 ? -12.633 25.844 19.078 1 96.38 133 TRP A C 1
ATOM 1072 O O . TRP A 1 133 ? -11.656 25.344 19.656 1 96.38 133 TRP A O 1
ATOM 1082 N N . GLN A 1 134 ? -13.828 25.406 19.266 1 96.31 134 GLN A N 1
ATOM 1083 C CA . GLN A 1 134 ? -14.141 24.359 20.234 1 96.31 134 GLN A CA 1
ATOM 1084 C C . GLN A 1 134 ? -13.586 23.016 19.781 1 96.31 134 GLN A C 1
ATOM 1086 O O . GLN A 1 134 ? -13.133 22.219 20.609 1 96.31 134 GLN A O 1
ATOM 1091 N N . ILE A 1 135 ? -13.641 22.766 18.531 1 96.88 135 ILE A N 1
ATOM 1092 C CA . ILE A 1 135 ? -13.086 21.547 17.969 1 96.88 135 ILE A CA 1
ATOM 1093 C C . ILE A 1 135 ? -11.586 21.484 18.266 1 96.88 135 ILE A C 1
ATOM 1095 O O . ILE A 1 135 ? -11.086 20.469 18.766 1 96.88 135 ILE A O 1
ATOM 1099 N N . PHE A 1 136 ? -10.891 22.594 17.969 1 98.25 136 PHE A N 1
ATOM 1100 C CA . PHE A 1 136 ? -9.461 22.641 18.219 1 98.25 136 PHE A CA 1
ATOM 1101 C C . PHE A 1 136 ? -9.172 22.484 19.703 1 98.25 136 PHE A C 1
ATOM 1103 O O . PHE A 1 136 ? -8.281 21.719 20.094 1 98.25 136 PHE A O 1
ATOM 1110 N N . LYS A 1 137 ? -9.953 23.172 20.531 1 98.06 137 LYS A N 1
ATOM 1111 C CA . LYS A 1 137 ? -9.758 23.125 21.984 1 98.06 137 LYS A CA 1
ATOM 1112 C C . LYS A 1 137 ? -9.82 21.688 22.484 1 98.06 137 LYS A C 1
ATOM 1114 O O . LYS A 1 137 ? -8.898 21.234 23.172 1 98.06 137 LYS A O 1
ATOM 1119 N N . GLU A 1 138 ? -10.828 20.984 22.141 1 97.31 138 GLU A N 1
ATOM 1120 C CA . GLU A 1 138 ? -11.023 19.625 22.641 1 97.31 138 GLU A CA 1
ATOM 1121 C C . GLU A 1 138 ? -9.867 18.719 22.234 1 97.31 138 GLU A C 1
ATOM 1123 O O . GLU A 1 138 ? -9.305 18.016 23.078 1 97.31 138 GLU A O 1
ATOM 1128 N N . GLN A 1 139 ? -9.516 18.734 21.031 1 98.44 139 GLN A N 1
ATOM 1129 C CA . GLN A 1 139 ? -8.5 17.828 20.531 1 98.44 139 GLN A CA 1
ATOM 1130 C C . GLN A 1 139 ? -7.117 18.172 21.078 1 98.44 139 GLN A C 1
ATOM 1132 O O . GLN A 1 139 ? -6.316 17.297 21.375 1 98.44 139 GLN A O 1
ATOM 1137 N N . ILE A 1 140 ? -6.836 19.484 21.234 1 98.62 140 ILE A N 1
ATOM 1138 C CA . ILE A 1 140 ? -5.547 19.906 21.766 1 98.62 140 ILE A CA 1
ATOM 1139 C C . ILE A 1 140 ? -5.449 19.5 23.25 1 98.62 140 ILE A C 1
ATOM 1141 O O . ILE A 1 140 ? -4.422 18.984 23.688 1 98.62 140 ILE A O 1
ATOM 1145 N N . GLU A 1 141 ? -6.512 19.703 23.984 1 98.38 141 GLU A N 1
ATOM 1146 C CA . GLU A 1 141 ? -6.496 19.359 25.391 1 98.38 141 GLU A CA 1
ATOM 1147 C C . GLU A 1 141 ? -6.293 17.859 25.594 1 98.38 141 GLU A C 1
ATOM 1149 O O . GLU A 1 141 ? -5.555 17.438 26.484 1 98.38 141 GLU A O 1
ATOM 1154 N N . TRP A 1 142 ? -6.992 17.047 24.797 1 98.44 142 TRP A N 1
ATOM 1155 C CA . TRP A 1 142 ? -6.797 15.602 24.875 1 98.44 142 TRP A CA 1
ATOM 1156 C C . TRP A 1 142 ? -5.355 15.227 24.547 1 98.44 142 TRP A C 1
ATOM 1158 O O . TRP A 1 142 ? -4.785 14.32 25.156 1 98.44 142 TRP A O 1
ATOM 1168 N N . ALA A 1 143 ? -4.75 15.898 23.562 1 98.62 143 ALA A N 1
ATOM 1169 C CA . ALA A 1 143 ? -3.365 15.633 23.172 1 98.62 143 ALA A CA 1
ATOM 1170 C C . ALA A 1 143 ? -2.406 15.984 24.312 1 98.62 143 ALA A C 1
ATOM 1172 O O . ALA A 1 143 ? -1.47 15.234 24.594 1 98.62 143 ALA A O 1
ATOM 1173 N N . VAL A 1 144 ? -2.641 17.125 24.922 1 98.19 144 VAL A N 1
ATOM 1174 C CA . VAL A 1 144 ? -1.812 17.562 26.047 1 98.19 144 VAL A CA 1
ATOM 1175 C C . VAL A 1 144 ? -1.922 16.562 27.188 1 98.19 144 VAL A C 1
ATOM 1177 O O . VAL A 1 144 ? -0.911 16.156 27.781 1 98.19 144 VAL A O 1
ATOM 1180 N N . GLU A 1 145 ? -3.121 16.172 27.484 1 97.62 145 GLU A N 1
ATOM 1181 C CA . GLU A 1 145 ? -3.359 15.195 28.531 1 97.62 145 GLU A CA 1
ATOM 1182 C C . GLU A 1 145 ? -2.621 13.891 28.25 1 97.62 145 GLU A C 1
ATOM 1184 O O . GLU A 1 145 ? -2.119 13.242 29.172 1 97.62 145 GLU A O 1
ATOM 1189 N N . ALA A 1 146 ? -2.539 13.539 26.984 1 97.94 146 ALA A N 1
ATOM 1190 C CA . ALA A 1 146 ? -1.925 12.273 26.578 1 97.94 146 ALA A CA 1
ATOM 1191 C C . ALA A 1 146 ? -0.404 12.391 26.531 1 97.94 146 ALA A C 1
ATOM 1193 O O . ALA A 1 146 ? 0.297 11.406 26.312 1 97.94 146 ALA A O 1
ATOM 1194 N N . GLY A 1 147 ? 0.124 13.594 26.719 1 97.25 147 GLY A N 1
ATOM 1195 C CA . GLY A 1 147 ? 1.565 13.773 26.797 1 97.25 147 GLY A CA 1
ATOM 1196 C C . GLY A 1 147 ? 2.191 14.07 25.438 1 97.25 147 GLY A C 1
ATOM 1197 O O . GLY A 1 147 ? 3.332 13.672 25.188 1 97.25 147 GLY A O 1
ATOM 1198 N N . ALA A 1 148 ? 1.51 14.75 24.578 1 98.19 148 ALA A N 1
ATOM 1199 C CA . ALA A 1 148 ? 2.061 15.109 23.266 1 98.19 148 ALA A CA 1
ATOM 1200 C C . ALA A 1 148 ? 3.316 15.961 23.422 1 98.19 148 ALA A C 1
ATOM 1202 O O . ALA A 1 148 ? 3.377 16.844 24.281 1 98.19 148 ALA A O 1
ATOM 1203 N N . ASP A 1 149 ? 4.328 15.656 22.609 1 98.25 149 ASP A N 1
ATOM 1204 C CA . ASP A 1 149 ? 5.555 16.453 22.594 1 98.25 149 ASP A CA 1
ATOM 1205 C C . ASP A 1 149 ? 5.359 17.734 21.812 1 98.25 149 ASP A C 1
ATOM 1207 O O . ASP A 1 149 ? 6.031 18.734 22.062 1 98.25 149 ASP A O 1
ATOM 1211 N N . PHE A 1 150 ? 4.531 17.734 20.891 1 98.69 150 PHE A N 1
ATOM 1212 C CA . PHE A 1 150 ? 4.113 18.906 20.141 1 98.69 150 PHE A CA 1
ATOM 1213 C C . PHE A 1 150 ? 2.785 18.656 19.438 1 98.69 150 PHE A C 1
ATOM 1215 O O . PHE A 1 150 ? 2.25 17.547 19.484 1 98.69 150 PHE A O 1
ATOM 1222 N N . ILE A 1 151 ? 2.18 19.719 18.844 1 98.81 151 ILE A N 1
ATOM 1223 C CA . ILE A 1 151 ? 0.913 19.609 18.125 1 98.81 151 ILE A CA 1
ATOM 1224 C C . ILE A 1 151 ? 1.135 19.906 16.641 1 98.81 151 ILE A C 1
ATOM 1226 O O . ILE A 1 151 ? 1.859 20.844 16.281 1 98.81 151 ILE A O 1
ATOM 1230 N N . VAL A 1 152 ? 0.568 19.062 15.805 1 98.94 152 VAL A N 1
ATOM 1231 C CA . VAL A 1 152 ? 0.53 19.312 14.367 1 98.94 152 VAL A CA 1
ATOM 1232 C C . VAL A 1 152 ? -0.869 19.781 13.969 1 98.94 152 VAL A C 1
ATOM 1234 O O . VAL A 1 152 ? -1.846 19.047 14.148 1 98.94 152 VAL A O 1
ATOM 1237 N N . GLY A 1 153 ? -1.02 21 13.594 1 98.81 153 GLY A N 1
ATOM 1238 C CA . GLY A 1 153 ? -2.174 21.469 12.844 1 98.81 153 GLY A CA 1
ATOM 1239 C C . GLY A 1 153 ? -1.951 21.469 11.344 1 98.81 153 GLY A C 1
ATOM 1240 O O . GLY A 1 153 ? -1.075 22.172 10.836 1 98.81 153 GLY A O 1
ATOM 1241 N N . GLU A 1 154 ? -2.822 20.672 10.609 1 98.62 154 GLU A N 1
ATOM 1242 C CA . GLU A 1 154 ? -2.406 20.453 9.227 1 98.62 154 GLU A CA 1
ATOM 1243 C C . GLU A 1 154 ? -3.592 20.562 8.273 1 98.62 154 GLU A C 1
ATOM 1245 O O . GLU A 1 154 ? -4.746 20.469 8.695 1 98.62 154 GLU A O 1
ATOM 1250 N N . THR A 1 155 ? -3.246 20.75 6.973 1 98.06 155 THR A N 1
ATOM 1251 C CA . THR A 1 155 ? -4.105 20.625 5.801 1 98.06 155 THR A CA 1
ATOM 1252 C C . THR A 1 155 ? -5.156 21.734 5.781 1 98.06 155 THR A C 1
ATOM 1254 O O . THR A 1 155 ? -6.309 21.484 5.418 1 98.06 155 THR A O 1
ATOM 1257 N N . PHE A 1 156 ? -4.73 22.938 6.266 1 96.69 156 PHE A N 1
ATOM 1258 C CA . PHE A 1 156 ? -5.633 24.078 6.203 1 96.69 156 PHE A CA 1
ATOM 1259 C C . PHE A 1 156 ? -5.59 24.719 4.82 1 96.69 156 PHE A C 1
ATOM 1261 O O . PHE A 1 156 ? -4.512 25.031 4.309 1 96.69 156 PHE A O 1
ATOM 1268 N N . SER A 1 157 ? -6.688 24.922 4.262 1 92.81 157 SER A N 1
ATOM 1269 C CA . SER A 1 157 ? -6.766 25.578 2.967 1 92.81 157 SER A CA 1
ATOM 1270 C C . SER A 1 157 ? -7.02 27.078 3.133 1 92.81 157 SER A C 1
ATOM 1272 O O . SER A 1 157 ? -6.719 27.875 2.234 1 92.81 157 SER A O 1
ATOM 1274 N N . ASP A 1 158 ? -7.602 27.422 4.246 1 92.69 158 ASP A N 1
ATOM 1275 C CA . ASP A 1 158 ? -7.906 28.797 4.609 1 92.69 158 ASP A CA 1
ATOM 1276 C C . ASP A 1 158 ? -6.879 29.344 5.594 1 92.69 158 ASP A C 1
ATOM 1278 O O . ASP A 1 158 ? -6.641 28.75 6.648 1 92.69 158 ASP A O 1
ATOM 1282 N N . PHE A 1 159 ? -6.312 30.5 5.219 1 95.31 159 PHE A N 1
ATOM 1283 C CA . PHE A 1 159 ? -5.367 31.141 6.129 1 95.31 159 PHE A CA 1
ATOM 1284 C C . PHE A 1 159 ? -6.027 31.422 7.477 1 95.31 159 PHE A C 1
ATOM 1286 O O . PHE A 1 159 ? -5.414 31.234 8.523 1 95.31 159 PHE A O 1
ATOM 1293 N N . GLY A 1 160 ? -7.23 31.891 7.441 1 95.31 160 GLY A N 1
ATOM 1294 C CA . GLY A 1 160 ? -7.953 32.219 8.664 1 95.31 160 GLY A CA 1
ATOM 1295 C C . GLY A 1 160 ? -8.07 31.031 9.609 1 95.31 160 GLY A C 1
ATOM 1296 O O . GLY A 1 160 ? -7.918 31.172 10.82 1 95.31 160 GLY A O 1
ATOM 1297 N N . GLU A 1 161 ? -8.352 29.875 9.086 1 96.5 161 GLU A N 1
ATOM 1298 C CA . GLU A 1 161 ? -8.461 28.672 9.906 1 96.5 161 GLU A CA 1
ATOM 1299 C C . GLU A 1 161 ? -7.102 28.281 10.477 1 96.5 161 GLU A C 1
ATOM 1301 O O . GLU A 1 161 ? -7.004 27.844 11.625 1 96.5 161 GLU A O 1
ATOM 1306 N N . ALA A 1 162 ? -6.094 28.406 9.648 1 98.19 162 ALA A N 1
ATOM 1307 C CA . ALA A 1 162 ? -4.738 28.109 10.109 1 98.19 162 ALA A CA 1
ATOM 1308 C C . ALA A 1 162 ? -4.34 29.016 11.258 1 98.19 162 ALA A C 1
ATOM 1310 O O . ALA A 1 162 ? -3.732 28.578 12.234 1 98.19 162 ALA A O 1
ATOM 1311 N N . LEU A 1 163 ? -4.645 30.25 11.047 1 98.12 163 LEU A N 1
ATOM 1312 C CA . LEU A 1 163 ? -4.344 31.219 12.094 1 98.12 163 LEU A CA 1
ATOM 1313 C C . LEU A 1 163 ? -5.062 30.859 13.391 1 98.12 163 LEU A C 1
ATOM 1315 O O . LEU A 1 163 ? -4.484 30.953 14.477 1 98.12 163 LEU A O 1
ATOM 1319 N N . MET A 1 164 ? -6.289 30.469 13.281 1 97.62 164 MET A N 1
ATOM 1320 C CA . MET A 1 164 ? -7.051 30.047 14.453 1 97.62 164 MET A CA 1
ATOM 1321 C C . MET A 1 164 ? -6.398 28.828 15.109 1 97.62 164 MET A C 1
ATOM 1323 O O . MET A 1 164 ? -6.391 28.703 16.328 1 97.62 164 MET A O 1
ATOM 1327 N N . ALA A 1 165 ? -5.91 27.906 14.32 1 98.56 165 ALA A N 1
ATOM 1328 C CA . ALA A 1 165 ? -5.215 26.734 14.844 1 98.56 165 ALA A CA 1
ATOM 1329 C C . ALA A 1 165 ? -3.988 27.141 15.656 1 98.56 165 ALA A C 1
ATOM 1331 O O . ALA A 1 165 ? -3.74 26.594 16.734 1 98.56 165 ALA A O 1
ATOM 1332 N N . VAL A 1 166 ? -3.209 28.125 15.156 1 98.44 166 VAL A N 1
ATOM 1333 C CA . VAL A 1 166 ? -2.033 28.609 15.867 1 98.44 166 VAL A CA 1
ATOM 1334 C C . VAL A 1 166 ? -2.453 29.203 17.219 1 98.44 166 VAL A C 1
ATOM 1336 O O . VAL A 1 166 ? -1.874 28.875 18.25 1 98.44 166 VAL A O 1
ATOM 1339 N N . LYS A 1 167 ? -3.453 30.031 17.172 1 98.06 167 LYS A N 1
ATOM 1340 C CA . LYS A 1 167 ? -3.92 30.688 18.391 1 98.06 167 LYS A CA 1
ATOM 1341 C C . LYS A 1 167 ? -4.438 29.672 19.391 1 98.06 167 LYS A C 1
ATOM 1343 O O . LYS A 1 167 ? -4.219 29.812 20.594 1 98.06 167 LYS A O 1
ATOM 1348 N N . ALA A 1 168 ? -5.16 28.703 18.875 1 98.31 168 ALA A N 1
ATOM 1349 C CA . ALA A 1 168 ? -5.66 27.641 19.75 1 98.31 168 ALA A CA 1
ATOM 1350 C C . ALA A 1 168 ? -4.512 26.875 20.406 1 98.31 168 ALA A C 1
ATOM 1352 O O . ALA A 1 168 ? -4.559 26.562 21.594 1 98.31 168 ALA A O 1
ATOM 1353 N N . CYS A 1 169 ? -3.49 26.531 19.641 1 98.44 169 CYS A N 1
ATOM 1354 C CA . CYS A 1 169 ? -2.328 25.844 20.188 1 98.44 169 CYS A CA 1
ATOM 1355 C C . CYS A 1 169 ? -1.672 26.672 21.281 1 98.44 169 CYS A C 1
ATOM 1357 O O . CYS A 1 169 ? -1.317 26.141 22.328 1 98.44 169 CYS A O 1
ATOM 1359 N N . LYS A 1 170 ? -1.501 27.938 21.062 1 97.5 170 LYS A N 1
ATOM 1360 C CA . LYS A 1 170 ? -0.881 28.828 22.031 1 97.5 170 LYS A CA 1
ATOM 1361 C C . LYS A 1 170 ? -1.707 28.891 23.312 1 97.5 170 LYS A C 1
ATOM 1363 O O . LYS A 1 170 ? -1.153 28.984 24.422 1 97.5 170 LYS A O 1
ATOM 1368 N N . GLU A 1 171 ? -2.955 28.859 23.109 1 97.62 171 GLU A N 1
ATOM 1369 C CA . GLU A 1 171 ? -3.846 29 24.25 1 97.62 171 GLU A CA 1
ATOM 1370 C C . GLU A 1 171 ? -3.939 27.703 25.047 1 97.62 171 GLU A C 1
ATOM 1372 O O . GLU A 1 171 ? -3.873 27.719 26.281 1 97.62 171 GLU A O 1
ATOM 1377 N N . PHE A 1 172 ? -4.09 26.594 24.328 1 98.19 172 PHE A N 1
ATOM 1378 C CA . PHE A 1 172 ? -4.52 25.375 25.016 1 98.19 172 PHE A CA 1
ATOM 1379 C C . PHE A 1 172 ? -3.357 24.391 25.156 1 98.19 172 PHE A C 1
ATOM 1381 O O . PHE A 1 172 ? -3.424 23.453 25.953 1 98.19 172 PHE A O 1
ATOM 1388 N N . ALA A 1 173 ? -2.318 24.453 24.312 1 95 173 ALA A N 1
ATOM 1389 C CA . ALA A 1 173 ? -1.177 23.547 24.406 1 95 173 ALA A CA 1
ATOM 1390 C C . ALA A 1 173 ? -0.048 24.156 25.234 1 95 173 ALA A C 1
ATOM 1392 O O . ALA A 1 173 ? 0.933 23.484 25.562 1 95 173 ALA A O 1
ATOM 1393 N N . LYS A 1 174 ? -0.24 25.406 25.641 1 84.62 174 LYS A N 1
ATOM 1394 C CA . LYS A 1 174 ? 0.683 26.125 26.5 1 84.62 174 LYS A CA 1
ATOM 1395 C C . LYS A 1 174 ? 2.092 26.141 25.922 1 84.62 174 LYS A C 1
ATOM 1397 O O . LYS A 1 174 ? 2.285 26.531 24.766 1 84.62 174 LYS A O 1
ATOM 1402 N N . ASP A 1 175 ? 3.123 25.438 26.578 1 88.44 175 ASP A N 1
ATOM 1403 C CA . ASP A 1 175 ? 4.523 25.562 26.172 1 88.44 175 ASP A CA 1
ATOM 1404 C C . ASP A 1 175 ? 4.918 24.469 25.203 1 88.44 175 ASP A C 1
ATOM 1406 O O . ASP A 1 175 ? 6.086 24.344 24.828 1 88.44 175 ASP A O 1
ATOM 1410 N N . ILE A 1 176 ? 3.953 23.734 24.734 1 94.94 176 ILE A N 1
ATOM 1411 C CA . ILE A 1 176 ? 4.188 22.672 23.75 1 94.94 176 ILE A CA 1
ATOM 1412 C C . ILE A 1 176 ? 4.266 23.281 22.359 1 94.94 176 ILE A C 1
ATOM 1414 O O . ILE A 1 176 ? 3.396 24.062 21.953 1 94.94 176 ILE A O 1
ATOM 1418 N N . PRO A 1 177 ? 5.383 22.984 21.578 1 98.12 177 PRO A N 1
ATOM 1419 C CA . PRO A 1 177 ? 5.531 23.547 20.234 1 98.12 177 PRO A CA 1
ATOM 1420 C C . PRO A 1 177 ? 4.402 23.141 19.281 1 98.12 177 PRO A C 1
ATOM 1422 O O . PRO A 1 177 ? 3.744 22.125 19.516 1 98.12 177 PRO A O 1
ATOM 1425 N N . CYS A 1 178 ? 4.172 23.938 18.25 1 98.31 178 CYS A N 1
ATOM 1426 C CA . CYS A 1 178 ? 3.152 23.594 17.281 1 98.31 178 CYS A CA 1
ATOM 1427 C C . CYS A 1 178 ? 3.68 23.75 15.859 1 98.31 178 CYS A C 1
ATOM 1429 O O . CYS A 1 178 ? 4.375 24.719 15.555 1 98.31 178 CYS A O 1
ATOM 1431 N N . VAL A 1 179 ? 3.48 22.75 15.023 1 98.88 179 VAL A N 1
ATOM 1432 C CA . VAL A 1 179 ? 3.695 22.734 13.586 1 98.88 179 VAL A CA 1
ATOM 1433 C C . VAL A 1 179 ? 2.375 23 12.859 1 98.88 179 VAL A C 1
ATOM 1435 O O . VAL A 1 179 ? 1.4 22.266 13.055 1 98.88 179 VAL A O 1
ATOM 1438 N N . VAL A 1 180 ? 2.334 24.062 12.07 1 98.88 180 VAL A N 1
ATOM 1439 C CA . VAL A 1 180 ? 1.102 24.375 11.359 1 98.88 180 VAL A CA 1
ATOM 1440 C C . VAL A 1 180 ? 1.374 24.406 9.852 1 98.88 180 VAL A C 1
ATOM 1442 O O . VAL A 1 180 ? 2.174 25.219 9.383 1 98.88 180 VAL A O 1
ATOM 1445 N N . THR A 1 181 ? 0.717 23.516 9.102 1 98.81 181 THR A N 1
ATOM 1446 C CA . THR A 1 181 ? 0.931 23.422 7.664 1 98.81 181 THR A CA 1
ATOM 1447 C C . THR A 1 181 ? -0.371 23.672 6.906 1 98.81 181 THR A C 1
ATOM 1449 O O . THR A 1 181 ? -1.453 23.344 7.398 1 98.81 181 THR A O 1
ATOM 1452 N N . MET A 1 182 ? -0.197 24.281 5.793 1 98.12 182 MET A N 1
ATOM 1453 C CA . MET A 1 182 ? -1.325 24.562 4.906 1 98.12 182 MET A CA 1
ATOM 1454 C C . MET A 1 182 ? -1.316 23.625 3.703 1 98.12 182 MET A C 1
ATOM 1456 O O . MET A 1 182 ? -0.275 23.062 3.355 1 98.12 182 MET A O 1
ATOM 1460 N N . ALA A 1 183 ? -2.5 23.359 3.135 1 96.75 183 ALA A N 1
ATOM 1461 C CA . ALA A 1 183 ? -2.641 22.594 1.897 1 96.75 183 ALA A CA 1
ATOM 1462 C C . ALA A 1 183 ? -2.863 23.516 0.704 1 96.75 183 ALA A C 1
ATOM 1464 O O . ALA A 1 183 ? -3.859 24.25 0.65 1 96.75 183 ALA A O 1
ATOM 1465 N N . ALA A 1 184 ? -1.908 23.5 -0.22 1 92.88 184 ALA A N 1
ATOM 1466 C CA . ALA A 1 184 ? -2.006 24.359 -1.395 1 92.88 184 ALA A CA 1
ATOM 1467 C C . ALA A 1 184 ? -2.959 23.781 -2.43 1 92.88 184 ALA A C 1
ATOM 1469 O O . ALA A 1 184 ? -2.541 23.016 -3.307 1 92.88 184 ALA A O 1
ATOM 1470 N N . GLN A 1 185 ? -4.117 24.188 -2.238 1 84.06 185 GLN A N 1
ATOM 1471 C CA . GLN A 1 185 ? -5.164 23.734 -3.15 1 84.06 185 GLN A CA 1
ATOM 1472 C C . GLN A 1 185 ? -5.059 24.438 -4.5 1 84.06 185 GLN A C 1
ATOM 1474 O O . GLN A 1 185 ? -3.969 24.844 -4.914 1 84.06 185 GLN A O 1
ATOM 1479 N N . GLN A 1 186 ? -6.16 24.547 -5.211 1 70.81 186 GLN A N 1
ATOM 1480 C CA . GLN A 1 186 ? -6.129 25.078 -6.57 1 70.81 186 GLN A CA 1
ATOM 1481 C C . GLN A 1 186 ? -6.258 26.594 -6.578 1 70.81 186 GLN A C 1
ATOM 1483 O O . GLN A 1 186 ? -6.129 27.234 -7.625 1 70.81 186 GLN A O 1
ATOM 1488 N N . GLY A 1 187 ? -6.27 27.141 -5.551 1 69.62 187 GLY A N 1
ATOM 1489 C CA . GLY A 1 187 ? -6.41 28.594 -5.516 1 69.62 187 GLY A CA 1
ATOM 1490 C C . GLY A 1 187 ? -5.219 29.312 -6.109 1 69.62 187 GLY A C 1
ATOM 1491 O O . GLY A 1 187 ? -4.074 28.906 -5.926 1 69.62 187 GLY A O 1
ATOM 1492 N N . GLN A 1 188 ? -5.539 30.266 -6.984 1 73.88 188 GLN A N 1
ATOM 1493 C CA . GLN A 1 188 ? -4.469 31.094 -7.547 1 73.88 188 GLN A CA 1
ATOM 1494 C C . GLN A 1 188 ? -4.922 32.531 -7.746 1 73.88 188 GLN A C 1
ATOM 1496 O O . GLN A 1 188 ? -6.098 32.781 -8.008 1 73.88 188 GLN A O 1
ATOM 1501 N N . VAL A 1 189 ? -4.078 33.406 -7.41 1 71.5 189 VAL A N 1
ATOM 1502 C CA . VAL A 1 189 ? -4.223 34.812 -7.742 1 71.5 189 VAL A CA 1
ATOM 1503 C C . VAL A 1 189 ? -3.061 35.281 -8.625 1 71.5 189 VAL A C 1
ATOM 1505 O O . VAL A 1 189 ? -1.896 35.125 -8.242 1 71.5 189 VAL A O 1
ATOM 1508 N N . ASN A 1 190 ? -3.391 35.844 -9.773 1 76.62 190 ASN A N 1
ATOM 1509 C CA . ASN A 1 190 ? -2.408 36.281 -10.75 1 76.62 190 ASN A CA 1
ATOM 1510 C C . ASN A 1 190 ? -1.386 35.219 -11.078 1 76.62 190 ASN A C 1
ATOM 1512 O O . ASN A 1 190 ? -0.184 35.469 -11.125 1 76.62 190 ASN A O 1
ATOM 1516 N N . GLY A 1 191 ? -1.801 33.938 -11.07 1 77.06 191 GLY A N 1
ATOM 1517 C CA . GLY A 1 191 ? -0.953 32.844 -11.484 1 77.06 191 GLY A CA 1
ATOM 1518 C C . GLY A 1 191 ? -0.129 32.281 -10.344 1 77.06 191 GLY A C 1
ATOM 1519 O O . GLY A 1 191 ? 0.598 31.297 -10.531 1 77.06 191 GLY A O 1
ATOM 1520 N N . LYS A 1 192 ? -0.341 32.906 -9.227 1 84.75 192 LYS A N 1
ATOM 1521 C CA . LYS A 1 192 ? 0.389 32.406 -8.055 1 84.75 192 LYS A CA 1
ATOM 1522 C C . LYS A 1 192 ? -0.538 31.656 -7.102 1 84.75 192 LYS A C 1
ATOM 1524 O O . LYS A 1 192 ? -1.672 32.094 -6.871 1 84.75 192 LYS A O 1
ATOM 1529 N N . PRO A 1 193 ? -0.012 30.578 -6.621 1 89.38 193 PRO A N 1
ATOM 1530 C CA . PRO A 1 193 ? -0.851 29.859 -5.668 1 89.38 193 PRO A CA 1
ATOM 1531 C C . PRO A 1 193 ? -1.15 30.656 -4.406 1 89.38 193 PRO A C 1
ATOM 1533 O O . PRO A 1 193 ? -0.268 31.344 -3.885 1 89.38 193 PRO A O 1
ATOM 1536 N N . THR A 1 194 ? -2.436 30.641 -4.012 1 92.44 194 THR A N 1
ATOM 1537 C CA . THR A 1 194 ? -2.865 31.297 -2.781 1 92.44 194 THR A CA 1
ATOM 1538 C C . THR A 1 194 ? -3.773 30.391 -1.967 1 92.44 194 THR A C 1
ATOM 1540 O O . THR A 1 194 ? -4.262 29.375 -2.475 1 92.44 194 THR A O 1
ATOM 1543 N N . THR A 1 195 ? -3.848 30.734 -0.703 1 92.81 195 THR A N 1
ATOM 1544 C CA . THR A 1 195 ? -4.887 30.109 0.106 1 92.81 195 THR A CA 1
ATOM 1545 C C . THR A 1 195 ? -6.27 30.391 -0.47 1 92.81 195 THR A C 1
ATOM 1547 O O . THR A 1 195 ? -6.418 31.25 -1.341 1 92.81 195 THR A O 1
ATOM 1550 N N . VAL A 1 196 ? -7.238 29.625 -0.031 1 86.62 196 VAL A N 1
ATOM 1551 C CA . VAL A 1 196 ? -8.586 29.75 -0.564 1 86.62 196 VAL A CA 1
ATOM 1552 C C . VAL A 1 196 ? -9.133 31.141 -0.247 1 86.62 196 VAL A C 1
ATOM 1554 O O . VAL A 1 196 ? -9.922 31.703 -1.015 1 86.62 196 VAL A O 1
ATOM 1557 N N . ASP A 1 197 ? -8.664 31.766 0.793 1 87.69 197 ASP A N 1
ATOM 1558 C CA . ASP A 1 197 ? -9.117 33.094 1.18 1 87.69 197 ASP A CA 1
ATOM 1559 C C . ASP A 1 197 ? -8.164 34.188 0.657 1 87.69 197 ASP A C 1
ATOM 1561 O O . ASP A 1 197 ? -8.188 35.312 1.131 1 87.69 197 ASP A O 1
ATOM 1565 N N . GLY A 1 198 ? -7.238 33.812 -0.225 1 89.06 198 GLY A N 1
ATOM 1566 C CA . GLY A 1 198 ? -6.566 34.781 -1.079 1 89.06 198 GLY A CA 1
ATOM 1567 C C . GLY A 1 198 ? -5.223 35.219 -0.533 1 89.06 198 GLY A C 1
ATOM 1568 O O . GLY A 1 198 ? -4.629 36.188 -1.038 1 89.06 198 GLY A O 1
ATOM 1569 N N . VAL A 1 199 ? -4.672 34.625 0.406 1 93.31 199 VAL A N 1
ATOM 1570 C CA . VAL A 1 199 ? -3.389 35 0.979 1 93.31 199 VAL A CA 1
ATOM 1571 C C . VAL A 1 199 ? -2.264 34.219 0.309 1 93.31 199 VAL A C 1
ATOM 1573 O O . VAL A 1 199 ? -2.352 33 0.163 1 93.31 199 VAL A O 1
ATOM 1576 N N . ASP A 1 200 ? -1.276 34.969 -0.123 1 94.44 200 ASP A N 1
ATOM 1577 C CA . ASP A 1 200 ? -0.082 34.312 -0.659 1 94.44 200 ASP A CA 1
ATOM 1578 C C . ASP A 1 200 ? 0.542 33.375 0.369 1 94.44 200 ASP A C 1
ATOM 1580 O O . ASP A 1 200 ? 0.616 33.688 1.556 1 94.44 200 ASP A O 1
ATOM 1584 N N . TYR A 1 201 ? 1.067 32.25 -0.034 1 96.19 201 TYR A N 1
ATOM 1585 C CA . TYR A 1 201 ? 1.52 31.219 0.907 1 96.19 201 TYR A CA 1
ATOM 1586 C C . TYR A 1 201 ? 2.736 31.703 1.688 1 96.19 201 TYR A C 1
ATOM 1588 O O . TYR A 1 201 ? 2.863 31.438 2.883 1 96.19 201 TYR A O 1
ATOM 1596 N N . VAL A 1 202 ? 3.652 32.375 1.041 1 96 202 VAL A N 1
ATOM 1597 C CA . VAL A 1 202 ? 4.832 32.875 1.737 1 96 202 VAL A CA 1
ATOM 1598 C C . VAL A 1 202 ? 4.414 33.875 2.809 1 96 202 VAL A C 1
ATOM 1600 O O . VAL A 1 202 ? 4.922 33.844 3.932 1 96 202 VAL A O 1
ATOM 1603 N N . ASP A 1 203 ? 3.496 34.75 2.426 1 96.88 203 ASP A N 1
ATOM 1604 C CA . ASP A 1 203 ? 2.947 35.688 3.396 1 96.88 203 ASP A CA 1
ATOM 1605 C C . ASP A 1 203 ? 2.238 34.938 4.531 1 96.88 203 ASP A C 1
ATOM 1607 O O . ASP A 1 203 ? 2.369 35.312 5.699 1 96.88 203 ASP A O 1
ATOM 1611 N N . ALA A 1 204 ? 1.497 34 4.18 1 97.81 204 ALA A N 1
ATOM 1612 C CA . ALA A 1 204 ? 0.775 33.188 5.172 1 97.81 204 ALA A CA 1
ATOM 1613 C C . ALA A 1 204 ? 1.737 32.562 6.168 1 97.81 204 ALA A C 1
ATOM 1615 O O . ALA A 1 204 ? 1.51 32.625 7.379 1 97.81 204 ALA A O 1
ATOM 1616 N N . PHE A 1 205 ? 2.824 31.984 5.699 1 98.5 205 PHE A N 1
ATOM 1617 C CA . PHE A 1 205 ? 3.812 31.344 6.562 1 98.5 205 PHE A CA 1
ATOM 1618 C C . PHE A 1 205 ? 4.391 32.344 7.555 1 98.5 205 PHE A C 1
ATOM 1620 O O . PHE A 1 205 ? 4.469 32.062 8.75 1 98.5 205 PHE A O 1
ATOM 1627 N N . ASN A 1 206 ? 4.73 33.5 7.062 1 98.5 206 ASN A N 1
ATOM 1628 C CA . ASN A 1 206 ? 5.293 34.531 7.926 1 98.5 206 ASN A CA 1
ATOM 1629 C C . ASN A 1 206 ? 4.301 34.969 9 1 98.5 206 ASN A C 1
ATOM 1631 O O . ASN A 1 206 ? 4.668 35.094 10.164 1 98.5 206 ASN A O 1
ATOM 1635 N N . LYS A 1 207 ? 3.098 35.156 8.57 1 98.62 207 LYS A N 1
ATOM 1636 C CA . LYS A 1 207 ? 2.064 35.625 9.508 1 98.62 207 LYS A CA 1
ATOM 1637 C C . LYS A 1 207 ? 1.78 34.531 10.562 1 98.62 207 LYS A C 1
ATOM 1639 O O . LYS A 1 207 ? 1.552 34.875 11.727 1 98.62 207 LYS A O 1
ATOM 1644 N N . LEU A 1 208 ? 1.752 33.312 10.148 1 98.81 208 LEU A N 1
ATOM 1645 C CA . LEU A 1 208 ? 1.53 32.219 11.094 1 98.81 208 LEU A CA 1
ATOM 1646 C C . LEU A 1 208 ? 2.674 32.125 12.102 1 98.81 208 LEU A C 1
ATOM 1648 O O . LEU A 1 208 ? 2.443 31.906 13.289 1 98.81 208 LEU A O 1
ATOM 1652 N N . ALA A 1 209 ? 3.891 32.281 11.617 1 98.62 209 ALA A N 1
ATOM 1653 C CA . ALA A 1 209 ? 5.051 32.281 12.508 1 98.62 209 ALA A CA 1
ATOM 1654 C C . ALA A 1 209 ? 4.984 33.438 13.5 1 98.62 209 ALA A C 1
ATOM 1656 O O . ALA A 1 209 ? 5.266 33.25 14.688 1 98.62 209 ALA A O 1
ATOM 1657 N N . GLU A 1 210 ? 4.625 34.562 13.016 1 98.31 210 GLU A N 1
ATOM 1658 C CA . GLU A 1 210 ? 4.488 35.75 13.867 1 98.31 210 GLU A CA 1
ATOM 1659 C C . GLU A 1 210 ? 3.42 35.531 14.938 1 98.31 210 GLU A C 1
ATOM 1661 O O . GLU A 1 210 ? 3.539 36.031 16.047 1 98.31 210 GLU A O 1
ATOM 1666 N N . ALA A 1 211 ? 2.432 34.781 14.539 1 98.25 211 ALA A N 1
ATOM 1667 C CA . ALA A 1 211 ? 1.326 34.5 15.453 1 98.25 211 ALA A CA 1
ATOM 1668 C C . ALA A 1 211 ? 1.719 33.469 16.5 1 98.25 211 ALA A C 1
ATOM 1670 O O . ALA A 1 211 ? 1.004 33.25 17.484 1 98.25 211 ALA A O 1
ATOM 1671 N N . GLY A 1 212 ? 2.83 32.75 16.281 1 97.5 212 GLY A N 1
ATOM 1672 C CA . GLY A 1 212 ? 3.316 31.875 17.344 1 97.5 212 GLY A CA 1
ATOM 1673 C C . GLY A 1 212 ? 3.59 30.453 16.875 1 97.5 212 GLY A C 1
ATOM 1674 O O . GLY A 1 212 ? 4.035 29.609 17.656 1 97.5 212 GLY A O 1
ATOM 1675 N N . ALA A 1 213 ? 3.338 30.094 15.602 1 98.5 213 ALA A N 1
ATOM 1676 C CA . ALA A 1 213 ? 3.691 28.766 15.102 1 98.5 213 ALA A CA 1
ATOM 1677 C C . ALA A 1 213 ? 5.203 28.562 15.117 1 98.5 213 ALA A C 1
ATOM 1679 O O . ALA A 1 213 ? 5.965 29.469 14.789 1 98.5 213 ALA A O 1
ATOM 1680 N N . ASP A 1 214 ? 5.648 27.422 15.523 1 98.5 214 ASP A N 1
ATOM 1681 C CA . ASP A 1 214 ? 7.074 27.141 15.625 1 98.5 214 ASP A CA 1
ATOM 1682 C C . ASP A 1 214 ? 7.633 26.641 14.297 1 98.5 214 ASP A C 1
ATOM 1684 O O . ASP A 1 214 ? 8.812 26.828 14 1 98.5 214 ASP A O 1
ATOM 1688 N N . VAL A 1 215 ? 6.855 25.922 13.562 1 98.81 215 VAL A N 1
ATOM 1689 C CA . VAL A 1 215 ? 7.152 25.438 12.219 1 98.81 215 VAL A CA 1
ATOM 1690 C C . VAL A 1 215 ? 5.965 25.719 11.297 1 98.81 215 VAL A C 1
ATOM 1692 O O . VAL A 1 215 ? 4.812 25.531 11.695 1 98.81 215 VAL A O 1
ATOM 1695 N N . VAL A 1 216 ? 6.23 26.219 10.102 1 98.88 216 VAL A N 1
ATOM 1696 C CA . VAL A 1 216 ? 5.176 26.531 9.141 1 98.88 216 VAL A CA 1
ATOM 1697 C C . VAL A 1 216 ? 5.539 25.953 7.773 1 98.88 216 VAL A C 1
ATOM 1699 O O . VAL A 1 216 ? 6.711 25.688 7.496 1 98.88 216 VAL A O 1
ATOM 1702 N N . GLY A 1 217 ? 4.539 25.688 6.938 1 98.75 217 GLY A N 1
ATOM 1703 C CA . GLY A 1 217 ? 4.812 25.188 5.598 1 98.75 217 GLY A CA 1
ATOM 1704 C C . GLY A 1 217 ? 3.609 24.531 4.953 1 98.75 217 GLY A C 1
ATOM 1705 O O . GLY A 1 217 ? 2.479 25 5.117 1 98.75 217 GLY A O 1
ATOM 1706 N N . LEU A 1 218 ? 3.877 23.484 4.098 1 98.75 218 LEU A N 1
ATOM 1707 C CA . LEU A 1 218 ? 2.818 22.859 3.32 1 98.75 218 LEU A CA 1
ATOM 1708 C C . LEU A 1 218 ? 2.756 21.359 3.609 1 98.75 218 LEU A C 1
ATOM 1710 O O . LEU A 1 218 ? 3.789 20.719 3.826 1 98.75 218 LEU A O 1
ATOM 1714 N N . ASN A 1 219 ? 1.561 20.859 3.637 1 98.69 219 ASN A N 1
ATOM 1715 C CA . ASN A 1 219 ? 1.34 19.422 3.529 1 98.69 219 ASN A CA 1
ATOM 1716 C C . ASN A 1 219 ? 0.192 19.094 2.578 1 98.69 219 ASN A C 1
ATOM 1718 O O . ASN A 1 219 ? -0.618 19.969 2.258 1 98.69 219 ASN A O 1
ATOM 1722 N N . CYS A 1 220 ? 0.152 17.859 2.107 1 98 220 CYS A N 1
ATOM 1723 C CA . CYS A 1 220 ? -0.95 17.297 1.337 1 98 220 CYS A CA 1
ATOM 1724 C C . CYS A 1 220 ? -1.205 18.109 0.072 1 98 220 CYS A C 1
ATOM 1726 O O . CYS A 1 220 ? -0.319 18.812 -0.401 1 98 220 CYS A O 1
ATOM 1728 N N . ALA A 1 221 ? -2.258 17.906 -0.617 1 96.62 221 ALA A N 1
ATOM 1729 C CA . ALA A 1 221 ? -2.793 18.562 -1.81 1 96.62 221 ALA A CA 1
ATOM 1730 C C . ALA A 1 221 ? -1.846 18.406 -2.994 1 96.62 221 ALA A C 1
ATOM 1732 O O . ALA A 1 221 ? -2.248 17.922 -4.059 1 96.62 221 ALA A O 1
ATOM 1733 N N . ARG A 1 222 ? -0.582 18.797 -2.844 1 97.69 222 ARG A N 1
ATOM 1734 C CA . ARG A 1 222 ? 0.361 18.797 -3.959 1 97.69 222 ARG A CA 1
ATOM 1735 C C . ARG A 1 222 ? 1.431 17.734 -3.766 1 97.69 222 ARG A C 1
ATOM 1737 O O . ARG A 1 222 ? 1.852 17.453 -2.639 1 97.69 222 ARG A O 1
ATOM 1744 N N . GLY A 1 223 ? 1.847 17.094 -4.898 1 98.38 223 GLY A N 1
ATOM 1745 C CA . GLY A 1 223 ? 3.025 16.25 -4.871 1 98.38 223 GLY A CA 1
ATOM 1746 C C . GLY A 1 223 ? 4.324 17.031 -4.816 1 98.38 223 GLY A C 1
ATOM 1747 O O . GLY A 1 223 ? 4.312 18.25 -4.801 1 98.38 223 GLY A O 1
ATOM 1748 N N . PRO A 1 224 ? 5.438 16.297 -4.781 1 98.62 224 PRO A N 1
ATOM 1749 C CA . PRO A 1 224 ? 6.738 16.953 -4.664 1 98.62 224 PRO A CA 1
ATOM 1750 C C . PRO A 1 224 ? 6.988 17.984 -5.77 1 98.62 224 PRO A C 1
ATOM 1752 O O . PRO A 1 224 ? 7.418 19.109 -5.496 1 98.62 224 PRO A O 1
ATOM 1755 N N . ALA A 1 225 ? 6.641 17.641 -6.988 1 97.19 225 ALA A N 1
ATOM 1756 C CA . ALA A 1 225 ? 6.973 18.469 -8.148 1 97.19 225 ALA A CA 1
ATOM 1757 C C . ALA A 1 225 ? 6.273 19.812 -8.078 1 97.19 225 ALA A C 1
ATOM 1759 O O . ALA A 1 225 ? 6.812 20.828 -8.531 1 97.19 225 ALA A O 1
ATOM 1760 N N . THR A 1 226 ? 5.109 19.812 -7.5 1 96.5 226 THR A N 1
ATOM 1761 C CA . THR A 1 226 ? 4.336 21.047 -7.516 1 96.5 226 THR A CA 1
ATOM 1762 C C . THR A 1 226 ? 4.41 21.75 -6.164 1 96.5 226 THR A C 1
ATOM 1764 O O . THR A 1 226 ? 4.082 22.938 -6.055 1 96.5 226 THR A O 1
ATOM 1767 N N . MET A 1 227 ? 4.824 21.094 -5.105 1 97.94 227 MET A N 1
ATOM 1768 C CA . MET A 1 227 ? 5 21.703 -3.793 1 97.94 227 MET A CA 1
ATOM 1769 C C . MET A 1 227 ? 6.324 22.453 -3.713 1 97.94 227 MET A C 1
ATOM 1771 O O . MET A 1 227 ? 6.391 23.547 -3.166 1 97.94 227 MET A O 1
ATOM 1775 N N . LEU A 1 228 ? 7.387 21.938 -4.305 1 98.12 228 LEU A N 1
ATOM 1776 C CA . LEU A 1 228 ? 8.75 22.406 -4.109 1 98.12 228 LEU A CA 1
ATOM 1777 C C . LEU A 1 228 ? 8.898 23.844 -4.602 1 98.12 228 LEU A C 1
ATOM 1779 O O . LEU A 1 228 ? 9.531 24.672 -3.943 1 98.12 228 LEU A O 1
ATOM 1783 N N . PRO A 1 229 ? 8.266 24.188 -5.758 1 96.06 229 PRO A N 1
ATOM 1784 C CA . PRO A 1 229 ? 8.398 25.578 -6.203 1 96.06 229 PRO A CA 1
ATOM 1785 C C . PRO A 1 229 ? 7.879 26.578 -5.176 1 96.06 229 PRO A C 1
ATOM 1787 O O . PRO A 1 229 ? 8.461 27.656 -5.004 1 96.06 229 PRO A O 1
ATOM 1790 N N . VAL A 1 230 ? 6.809 26.25 -4.461 1 95.94 230 VAL A N 1
ATOM 1791 C CA . VAL A 1 230 ? 6.273 27.141 -3.424 1 95.94 230 VAL A CA 1
ATOM 1792 C C . VAL A 1 230 ? 7.25 27.203 -2.254 1 95.94 230 VAL A C 1
ATOM 1794 O O . VAL A 1 230 ? 7.512 28.297 -1.724 1 95.94 230 VAL A O 1
ATOM 1797 N N . MET A 1 231 ? 7.84 26.125 -1.919 1 98.06 231 MET A N 1
ATOM 1798 C CA . MET A 1 231 ? 8.75 26.078 -0.781 1 98.06 231 MET A CA 1
ATOM 1799 C C . MET A 1 231 ? 10.062 26.797 -1.096 1 98.06 231 MET A C 1
ATOM 1801 O O . MET A 1 231 ? 10.672 27.391 -0.21 1 98.06 231 MET A O 1
ATOM 1805 N N . GLU A 1 232 ? 10.484 26.703 -2.338 1 97.75 232 GLU A N 1
ATOM 1806 C CA . GLU A 1 232 ? 11.695 27.375 -2.764 1 97.75 232 GLU A CA 1
ATOM 1807 C C . GLU A 1 232 ? 11.57 28.891 -2.592 1 97.75 232 GLU A C 1
ATOM 1809 O O . GLU A 1 232 ? 12.539 29.562 -2.223 1 97.75 232 GLU A O 1
ATOM 1814 N N . GLU A 1 233 ? 10.43 29.406 -2.811 1 96.31 233 GLU A N 1
ATOM 1815 C CA . GLU A 1 233 ? 10.18 30.828 -2.564 1 96.31 233 GLU A CA 1
ATOM 1816 C C . GLU A 1 233 ? 10.164 31.141 -1.068 1 96.31 233 GLU A C 1
ATOM 1818 O O . GLU A 1 233 ? 10.672 32.156 -0.635 1 96.31 233 GLU A O 1
ATOM 1823 N N . ALA A 1 234 ? 9.617 30.25 -0.337 1 97.81 234 ALA A N 1
ATOM 1824 C CA . ALA A 1 234 ? 9.469 30.453 1.102 1 97.81 234 ALA A CA 1
ATOM 1825 C C . ALA A 1 234 ? 10.828 30.484 1.795 1 97.81 234 ALA A C 1
ATOM 1827 O O . ALA A 1 234 ? 11.055 31.266 2.711 1 97.81 234 ALA A O 1
ATOM 1828 N N . VAL A 1 235 ? 11.75 29.609 1.38 1 97.94 235 VAL A N 1
ATOM 1829 C CA . VAL A 1 235 ? 13.047 29.469 2.027 1 97.94 235 VAL A CA 1
ATOM 1830 C C . VAL A 1 235 ? 13.828 30.766 1.923 1 97.94 235 VAL A C 1
ATOM 1832 O O . VAL A 1 235 ? 14.625 31.094 2.807 1 97.94 235 VAL A O 1
ATOM 1835 N N . LYS A 1 236 ? 13.523 31.562 0.941 1 96.62 236 LYS A N 1
ATOM 1836 C CA . LYS A 1 236 ? 14.25 32.812 0.694 1 96.62 236 LYS A CA 1
ATOM 1837 C C . LYS A 1 236 ? 13.812 33.906 1.666 1 96.62 236 LYS A C 1
ATOM 1839 O O . LYS A 1 236 ? 14.562 34.844 1.922 1 96.62 236 LYS A O 1
ATOM 1844 N N . VAL A 1 237 ? 12.617 33.75 2.229 1 95.56 237 VAL A N 1
ATOM 1845 C CA . VAL A 1 237 ? 12.055 34.906 2.9 1 95.56 237 VAL A CA 1
ATOM 1846 C C . VAL A 1 237 ? 11.656 34.562 4.328 1 95.56 237 VAL A C 1
ATOM 1848 O O . VAL A 1 237 ? 11.586 35.406 5.203 1 95.56 237 VAL A O 1
ATOM 1851 N N . CYS A 1 238 ? 11.273 33.344 4.578 1 96.44 238 CYS A N 1
ATOM 1852 C CA . CYS A 1 238 ? 10.758 32.938 5.883 1 96.44 238 CYS A CA 1
ATOM 1853 C C . CYS A 1 238 ? 11.898 32.625 6.848 1 96.44 238 CYS A C 1
ATOM 1855 O O . CYS A 1 238 ? 12.852 31.953 6.484 1 96.44 238 CYS A O 1
ATOM 1857 N N . LYS A 1 239 ? 11.781 33.094 8.039 1 95.12 239 LYS A N 1
ATOM 1858 C CA . LYS A 1 239 ? 12.812 32.844 9.047 1 95.12 239 LYS A CA 1
ATOM 1859 C C . LYS A 1 239 ? 12.477 31.656 9.914 1 95.12 239 LYS A C 1
ATOM 1861 O O . LYS A 1 239 ? 13.367 30.984 10.438 1 95.12 239 LYS A O 1
ATOM 1866 N N . ALA A 1 240 ? 11.203 31.422 10.109 1 97.06 240 ALA A N 1
ATOM 1867 C CA . ALA A 1 240 ? 10.781 30.266 10.891 1 97.06 240 ALA A CA 1
ATOM 1868 C C . ALA A 1 240 ? 11.148 28.953 10.188 1 97.06 240 ALA A C 1
ATOM 1870 O O . ALA A 1 240 ? 11.266 28.922 8.961 1 97.06 240 ALA A O 1
ATOM 1871 N N . PRO A 1 241 ? 11.406 27.859 11.008 1 98.31 241 PRO A N 1
ATOM 1872 C CA . PRO A 1 241 ? 11.586 26.547 10.359 1 98.31 241 PRO A CA 1
ATOM 1873 C C . PRO A 1 241 ? 10.43 26.188 9.43 1 98.31 241 PRO A C 1
ATOM 1875 O O . PRO A 1 241 ? 9.266 26.469 9.742 1 98.31 241 PRO A O 1
ATOM 1878 N N . LEU A 1 242 ? 10.766 25.609 8.258 1 98.75 242 LEU A N 1
ATOM 1879 C CA . LEU A 1 242 ? 9.766 25.281 7.25 1 98.75 242 LEU A CA 1
ATOM 1880 C C . LEU A 1 242 ? 9.5 23.781 7.207 1 98.75 242 LEU A C 1
ATOM 1882 O O . LEU A 1 242 ? 10.391 22.984 7.492 1 98.75 242 LEU A O 1
ATOM 1886 N N . ALA A 1 243 ? 8.25 23.469 6.875 1 98.94 243 ALA A N 1
ATOM 1887 C CA . ALA A 1 243 ? 7.801 22.078 6.711 1 98.94 243 ALA A CA 1
ATOM 1888 C C . ALA A 1 243 ? 7.41 21.797 5.262 1 98.94 243 ALA A C 1
ATOM 1890 O O . ALA A 1 243 ? 6.789 22.641 4.609 1 98.94 243 ALA A O 1
ATOM 1891 N N . ALA A 1 244 ? 7.797 20.688 4.711 1 98.94 244 ALA A N 1
ATOM 1892 C CA . ALA A 1 244 ? 7.379 20.203 3.398 1 98.94 244 ALA A CA 1
ATOM 1893 C C . ALA A 1 244 ? 6.938 18.734 3.471 1 98.94 244 ALA A C 1
ATOM 1895 O O . ALA A 1 244 ? 7.77 17.844 3.654 1 98.94 244 ALA A O 1
ATOM 1896 N N . VAL A 1 245 ? 5.641 18.469 3.336 1 98.94 245 VAL A N 1
ATOM 1897 C CA . VAL A 1 245 ? 5.059 17.141 3.496 1 98.94 245 VAL A CA 1
ATOM 1898 C C . VAL A 1 245 ? 4.074 16.875 2.363 1 98.94 245 VAL A C 1
ATOM 1900 O O . VAL A 1 245 ? 2.857 16.906 2.564 1 98.94 245 VAL A O 1
ATOM 1903 N N . PRO A 1 246 ? 4.527 16.531 1.166 1 98.88 246 PRO A N 1
ATOM 1904 C CA . PRO A 1 246 ? 3.691 16.375 -0.028 1 98.88 246 PRO A CA 1
ATOM 1905 C C . PRO A 1 246 ? 2.875 15.086 -0.019 1 98.88 246 PRO A C 1
ATOM 1907 O O . PRO A 1 246 ? 3.148 14.188 0.777 1 98.88 246 PRO A O 1
ATOM 1910 N N . VAL A 1 247 ? 1.859 15.086 -0.891 1 98.75 247 VAL A N 1
ATOM 1911 C CA . VAL A 1 247 ? 1.186 13.828 -1.193 1 98.75 247 VAL A CA 1
ATOM 1912 C C . VAL A 1 247 ? 2.082 12.953 -2.072 1 98.75 247 VAL A C 1
ATOM 1914 O O . VAL A 1 247 ? 3.037 13.453 -2.676 1 98.75 247 VAL A O 1
ATOM 1917 N N . MET A 1 248 ? 1.794 11.703 -2.131 1 98.75 248 MET A N 1
ATOM 1918 C CA . MET A 1 248 ? 2.621 10.766 -2.883 1 98.75 248 MET A CA 1
ATOM 1919 C C . MET A 1 248 ? 1.983 10.43 -4.227 1 98.75 248 MET A C 1
ATOM 1921 O O . MET A 1 248 ? 1.959 9.273 -4.637 1 98.75 248 MET A O 1
ATOM 1925 N N . TYR A 1 249 ? 1.509 11.469 -4.859 1 98.62 249 TYR A N 1
ATOM 1926 C CA . TYR A 1 249 ? 1.002 11.398 -6.227 1 98.62 249 TYR A CA 1
ATOM 1927 C C . TYR A 1 249 ? 1.708 12.406 -7.121 1 98.62 249 TYR A C 1
ATOM 1929 O O . TYR A 1 249 ? 2.018 13.523 -6.688 1 98.62 249 TYR A O 1
ATOM 1937 N N . ARG A 1 250 ? 1.979 12 -8.32 1 98.44 250 ARG A N 1
ATOM 1938 C CA . ARG A 1 250 ? 2.621 12.891 -9.281 1 98.44 250 ARG A CA 1
ATOM 1939 C C . ARG A 1 250 ? 1.642 13.938 -9.789 1 98.44 250 ARG A C 1
ATOM 1941 O O . ARG A 1 250 ? 0.909 13.695 -10.758 1 98.44 250 ARG A O 1
ATOM 1948 N N . THR A 1 251 ? 1.644 15.055 -9.125 1 97.12 251 THR A N 1
ATOM 1949 C CA . THR A 1 251 ? 0.838 16.188 -9.578 1 97.12 251 THR A CA 1
ATOM 1950 C C . THR A 1 251 ? 1.598 17.016 -10.617 1 97.12 251 THR A C 1
ATOM 1952 O O . THR A 1 251 ? 2.826 16.938 -10.695 1 97.12 251 THR A O 1
ATOM 1955 N N . THR A 1 252 ? 0.847 17.75 -11.414 1 94 252 THR A N 1
ATOM 1956 C CA . THR A 1 252 ? 1.426 18.516 -12.523 1 94 252 THR A CA 1
ATOM 1957 C C . THR A 1 252 ? 1.027 19.984 -12.445 1 94 252 THR A C 1
ATOM 1959 O O . THR A 1 252 ? 0.193 20.359 -11.617 1 94 252 THR A O 1
ATOM 1962 N N . LYS A 1 253 ? 1.69 20.766 -13.289 1 90.31 253 LYS A N 1
ATOM 1963 C CA . LYS A 1 253 ? 1.336 22.188 -13.352 1 90.31 253 LYS A CA 1
ATOM 1964 C C . LYS A 1 253 ? -0.125 22.375 -13.75 1 90.31 253 LYS A C 1
ATOM 1966 O O . LYS A 1 253 ? -0.796 23.281 -13.266 1 90.31 253 LYS A O 1
ATOM 1971 N N . GLU A 1 254 ? -0.591 21.516 -14.68 1 90 254 GLU A N 1
ATOM 1972 C CA . GLU A 1 254 ? -1.976 21.578 -15.133 1 90 254 GLU A CA 1
ATOM 1973 C C . GLU A 1 254 ? -2.941 21.141 -14.031 1 90 254 GLU A C 1
ATOM 1975 O O . GLU A 1 254 ? -4.031 21.703 -13.906 1 90 254 GLU A O 1
ATOM 1980 N N . ASN A 1 255 ? -2.545 20.141 -13.312 1 92.19 255 ASN A N 1
ATOM 1981 C CA . ASN A 1 255 ? -3.297 19.625 -12.172 1 92.19 255 ASN A CA 1
ATOM 1982 C C . ASN A 1 255 ? -2.439 19.578 -10.906 1 92.19 255 ASN A C 1
ATOM 1984 O O . ASN A 1 255 ? -2.039 18.5 -10.461 1 92.19 255 ASN A O 1
ATOM 1988 N N . PRO A 1 256 ? -2.273 20.734 -10.242 1 92.69 256 PRO A N 1
ATOM 1989 C CA . PRO A 1 256 ? -1.293 20.812 -9.156 1 92.69 256 PRO A CA 1
ATOM 1990 C C . PRO A 1 256 ? -1.794 20.172 -7.863 1 92.69 256 PRO A C 1
ATOM 1992 O O . PRO A 1 256 ? -1.008 19.938 -6.945 1 92.69 256 PRO A O 1
ATOM 1995 N N . ASN A 1 257 ? -3.098 19.984 -7.742 1 92.44 257 ASN A N 1
ATOM 1996 C CA . ASN A 1 257 ? -3.742 19.312 -6.617 1 92.44 257 ASN A CA 1
ATOM 1997 C C . ASN A 1 257 ? -4.145 17.891 -6.973 1 92.44 257 ASN A C 1
ATOM 1999 O O . ASN A 1 257 ? -4.758 17.656 -8.016 1 92.44 257 ASN A O 1
ATOM 2003 N N . PHE A 1 258 ? -3.797 16.906 -6.102 1 95.56 258 PHE A N 1
ATOM 2004 C CA . PHE A 1 258 ? -4.051 15.516 -6.453 1 95.56 258 PHE A CA 1
ATOM 2005 C C . PHE A 1 258 ? -5.547 15.258 -6.598 1 95.56 258 PHE A C 1
ATOM 2007 O O . PHE A 1 258 ? -5.957 14.297 -7.25 1 95.56 258 PHE A O 1
ATOM 2014 N N . MET A 1 259 ? -6.391 16.109 -6.035 1 92.19 259 MET A N 1
ATOM 2015 C CA . MET A 1 259 ? -7.84 15.945 -6.141 1 92.19 259 MET A CA 1
ATOM 2016 C C . MET A 1 259 ? -8.32 16.266 -7.551 1 92.19 259 MET A C 1
ATOM 2018 O O . MET A 1 259 ? -9.43 15.898 -7.934 1 92.19 259 MET A O 1
ATOM 2022 N N . SER A 1 260 ? -7.52 17 -8.312 1 91.56 260 SER A N 1
ATOM 2023 C CA . SER A 1 260 ? -7.887 17.375 -9.672 1 91.56 260 SER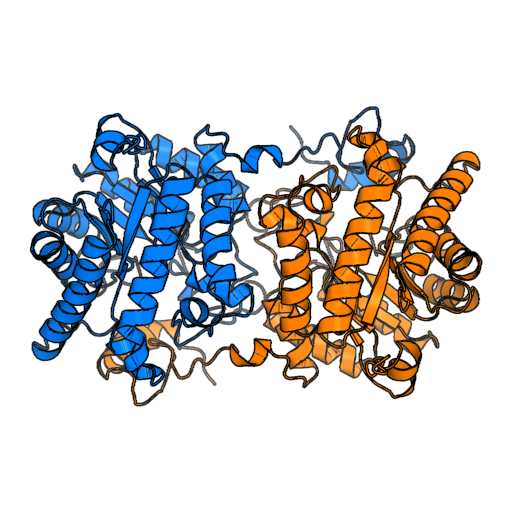 A CA 1
ATOM 2024 C C . SER A 1 260 ? -7.188 16.5 -10.695 1 91.56 260 SER A C 1
ATOM 2026 O O . SER A 1 260 ? -7.324 16.703 -11.906 1 91.56 260 SER A O 1
ATOM 2028 N N . SER A 1 261 ? -6.484 15.508 -10.227 1 94.69 261 SER A N 1
ATOM 2029 C CA . SER A 1 261 ? -5.695 14.664 -11.117 1 94.69 261 SER A CA 1
ATOM 2030 C C . SER A 1 261 ? -6.598 13.82 -12.016 1 94.69 261 SER A C 1
ATOM 2032 O O . SER A 1 261 ? -7.699 13.438 -11.609 1 94.69 261 SER A O 1
ATOM 2034 N N . LYS A 1 262 ? -6.062 13.586 -13.18 1 95.88 262 LYS A N 1
ATOM 2035 C CA . LYS A 1 262 ? -6.793 12.812 -14.18 1 95.88 262 LYS A CA 1
ATOM 2036 C C . LYS A 1 262 ? -6.027 11.555 -14.578 1 95.88 262 LYS A C 1
ATOM 2038 O O . LYS A 1 262 ? -4.793 11.539 -14.539 1 95.88 262 LYS A O 1
ATOM 2043 N N . ASP A 1 263 ? -6.77 10.508 -14.898 1 96.75 263 ASP A N 1
ATOM 2044 C CA . ASP A 1 263 ? -6.164 9.289 -15.414 1 96.75 263 ASP A CA 1
ATOM 2045 C C . ASP A 1 263 ? -5.453 9.547 -16.734 1 96.75 263 ASP A C 1
ATOM 2047 O O . ASP A 1 263 ? -6.07 10.016 -17.703 1 96.75 263 ASP A O 1
ATOM 2051 N N . PRO A 1 264 ? -4.18 9.219 -16.75 1 94.69 264 PRO A N 1
ATOM 2052 C CA . PRO A 1 264 ? -3.441 9.492 -17.984 1 94.69 264 PRO A CA 1
ATOM 2053 C C . PRO A 1 264 ? -3.963 8.688 -19.188 1 94.69 264 PRO A C 1
ATOM 2055 O O . PRO A 1 264 ? -3.742 9.07 -20.328 1 94.69 264 PRO A O 1
ATOM 2058 N N . LEU A 1 265 ? -4.633 7.613 -18.953 1 93.75 265 LEU A N 1
ATOM 2059 C CA . LEU A 1 265 ? -5.117 6.758 -20.031 1 93.75 265 LEU A CA 1
ATOM 2060 C C . LEU A 1 265 ? -6.508 7.188 -20.484 1 93.75 265 LEU A C 1
ATOM 2062 O O . LEU A 1 265 ? -6.789 7.23 -21.688 1 93.75 265 LEU A O 1
ATOM 2066 N N . THR A 1 266 ? -7.395 7.578 -19.547 1 95.12 266 THR A N 1
ATOM 2067 C CA . THR A 1 266 ? -8.805 7.738 -19.891 1 95.12 266 THR A CA 1
ATOM 2068 C C . THR A 1 266 ? -9.219 9.203 -19.781 1 95.12 266 THR A C 1
ATOM 2070 O O . THR A 1 266 ? -10.273 9.594 -20.297 1 95.12 266 THR A O 1
ATOM 2073 N N . GLY A 1 267 ? -8.484 10.008 -19.062 1 95.38 267 GLY A N 1
ATOM 2074 C CA . GLY A 1 267 ? -8.844 11.398 -18.844 1 95.38 267 GLY A CA 1
ATOM 2075 C C . GLY A 1 267 ? -9.859 11.586 -17.734 1 95.38 267 GLY A C 1
ATOM 2076 O O . GLY A 1 267 ? -10.211 12.711 -17.391 1 95.38 267 GLY A O 1
ATOM 2077 N N . GLU A 1 268 ? -10.258 10.516 -17.125 1 95.12 268 GLU A N 1
ATOM 2078 C CA . GLU A 1 268 ? -11.266 10.57 -16.062 1 95.12 268 GLU A CA 1
ATOM 2079 C C . GLU A 1 268 ? -10.656 11.039 -14.742 1 95.12 268 GLU A C 1
ATOM 2081 O O . GLU A 1 268 ? -9.461 10.883 -14.516 1 95.12 268 GLU A O 1
ATOM 2086 N N . SER A 1 269 ? -11.516 11.641 -13.844 1 93.94 269 SER A N 1
ATOM 2087 C CA . SER A 1 269 ? -11.062 12.039 -12.516 1 93.94 269 SER A CA 1
ATOM 2088 C C . SER A 1 269 ? -10.625 10.836 -11.695 1 93.94 269 SER A C 1
ATOM 2090 O O . SER A 1 269 ? -11.297 9.797 -11.695 1 93.94 269 SER A O 1
ATOM 2092 N N . LEU A 1 270 ? -9.555 10.969 -11 1 96.25 270 LEU A N 1
ATOM 2093 C CA . LEU A 1 270 ? -8.977 9.844 -10.266 1 96.25 270 LEU A CA 1
ATOM 2094 C C . LEU A 1 270 ? -9.391 9.883 -8.797 1 96.25 270 LEU A C 1
ATOM 2096 O O . LEU A 1 270 ? -9.461 8.844 -8.141 1 96.25 270 LEU A O 1
ATOM 2100 N N . PHE A 1 271 ? -9.516 11.023 -8.242 1 93.25 271 PHE A N 1
ATOM 2101 C CA . PHE A 1 271 ? -9.805 11.195 -6.824 1 93.25 271 PHE A CA 1
ATOM 2102 C C . PHE A 1 271 ? -11.227 10.75 -6.504 1 93.25 271 PHE A C 1
ATOM 2104 O O . PHE A 1 271 ? -12.148 10.992 -7.281 1 93.25 271 PHE A O 1
ATOM 2111 N N . PRO A 1 272 ? -11.469 9.969 -5.527 1 92.38 272 PRO A N 1
ATOM 2112 C CA . PRO A 1 272 ? -10.539 9.711 -4.422 1 92.38 272 PRO A CA 1
ATOM 2113 C C . PRO A 1 272 ? -9.953 8.305 -4.457 1 92.38 272 PRO A C 1
ATOM 2115 O O . PRO A 1 272 ? -8.992 8.016 -3.738 1 92.38 272 PRO A O 1
ATOM 2118 N N . VAL A 1 273 ? -10.438 7.414 -5.324 1 93.06 273 VAL A N 1
ATOM 2119 C CA . VAL A 1 273 ? -10.148 6.016 -5.043 1 93.06 273 VAL A CA 1
ATOM 2120 C C . VAL A 1 273 ? -9.312 5.422 -6.18 1 93.06 273 VAL A C 1
ATOM 2122 O O . VAL A 1 273 ? -8.875 4.27 -6.102 1 93.06 273 VAL A O 1
ATOM 2125 N N . ASN A 1 274 ? -9.062 6.211 -7.25 1 97 274 ASN A N 1
ATOM 2126 C CA . ASN A 1 274 ? -8.391 5.652 -8.422 1 97 274 ASN A CA 1
ATOM 2127 C C . ASN A 1 274 ? -7.023 6.297 -8.641 1 97 274 ASN A C 1
ATOM 2129 O O . ASN A 1 274 ? -6.566 6.414 -9.781 1 97 274 ASN A O 1
ATOM 2133 N N . LEU A 1 275 ? -6.363 6.66 -7.637 1 97.81 275 LEU A N 1
ATOM 2134 C CA . LEU A 1 275 ? -5.156 7.477 -7.719 1 97.81 275 LEU A CA 1
ATOM 2135 C C . LEU A 1 275 ? -3.92 6.605 -7.91 1 97.81 275 LEU A C 1
ATOM 2137 O O . LEU A 1 275 ? -2.83 7.117 -8.172 1 97.81 275 LEU A O 1
ATOM 2141 N N . ASP A 1 276 ? -4.02 5.254 -7.895 1 97.94 276 ASP A N 1
ATOM 2142 C CA . ASP A 1 276 ? -2.893 4.328 -7.855 1 97.94 276 ASP A CA 1
ATOM 2143 C C . ASP A 1 276 ? -2.023 4.465 -9.102 1 97.94 276 ASP A C 1
ATOM 2145 O O . ASP A 1 276 ? -0.816 4.223 -9.055 1 97.94 276 ASP A O 1
ATOM 2149 N N . CYS A 1 277 ? -2.588 4.941 -10.188 1 98 277 CYS A N 1
ATOM 2150 C CA . CYS A 1 277 ? -1.904 4.93 -11.469 1 98 277 CYS A CA 1
ATOM 2151 C C . CYS A 1 277 ? -1.022 6.164 -11.633 1 98 277 CYS A C 1
ATOM 2153 O O . CYS A 1 277 ? -0.334 6.312 -12.641 1 98 277 CYS A O 1
ATOM 2155 N N . ILE A 1 278 ? -0.959 7.074 -10.609 1 98.25 278 ILE A N 1
ATOM 2156 C CA . ILE A 1 278 ? -0.13 8.266 -10.711 1 98.25 278 ILE A CA 1
ATOM 2157 C C . ILE A 1 278 ? 0.702 8.438 -9.445 1 98.25 278 ILE A C 1
ATOM 2159 O O . ILE A 1 278 ? 1.003 9.555 -9.031 1 98.25 278 ILE A O 1
ATOM 2163 N N . GLY A 1 279 ? 1.04 7.355 -8.781 1 98.44 279 GLY A N 1
ATOM 2164 C CA . GLY A 1 279 ? 1.83 7.398 -7.562 1 98.44 279 GLY A CA 1
ATOM 2165 C C . GLY A 1 279 ? 3.25 7.883 -7.785 1 98.44 279 GLY A C 1
ATOM 2166 O O . GLY A 1 279 ? 3.846 7.613 -8.828 1 98.44 279 GLY A O 1
ATOM 2167 N N . CYS A 1 280 ? 3.775 8.594 -6.793 1 98.62 280 CYS A N 1
ATOM 2168 C CA . CYS A 1 280 ? 5.215 8.812 -6.758 1 98.62 280 CYS A CA 1
ATOM 2169 C C . CYS A 1 280 ? 5.961 7.516 -6.465 1 98.62 280 CYS A C 1
ATOM 2171 O O . CYS A 1 280 ? 5.496 6.695 -5.668 1 98.62 280 CYS A O 1
ATOM 2173 N N . ASN A 1 281 ? 7.051 7.328 -7.129 1 97.88 281 ASN A N 1
ATOM 2174 C CA . ASN A 1 281 ? 7.871 6.164 -6.816 1 97.88 281 ASN A CA 1
ATOM 2175 C C . ASN A 1 281 ? 9.047 6.535 -5.914 1 97.88 281 ASN A C 1
ATOM 2177 O O . ASN A 1 281 ? 9.133 7.668 -5.438 1 97.88 281 ASN A O 1
ATOM 2181 N N . ARG A 1 282 ? 9.875 5.605 -5.559 1 97.62 282 ARG A N 1
ATOM 2182 C CA . ARG A 1 282 ? 10.945 5.805 -4.59 1 97.62 282 ARG A CA 1
ATOM 2183 C C . ARG A 1 282 ? 11.961 6.828 -5.094 1 97.62 282 ARG A C 1
ATOM 2185 O O . ARG A 1 282 ? 12.508 7.605 -4.309 1 97.62 282 ARG A O 1
ATOM 2192 N N . GLN A 1 283 ? 12.195 6.781 -6.398 1 97.62 283 GLN A N 1
ATOM 2193 C CA . GLN A 1 283 ? 13.133 7.754 -6.961 1 97.62 283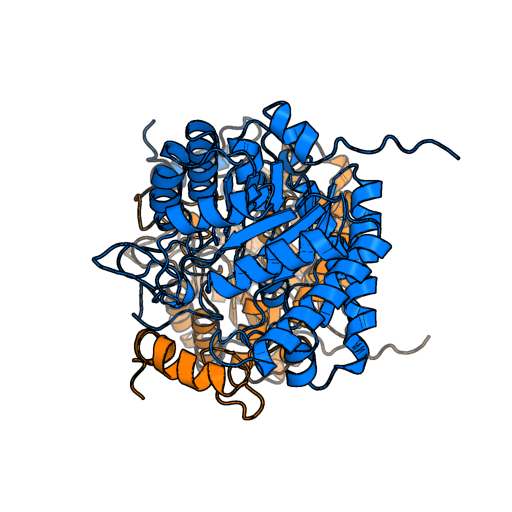 GLN A CA 1
ATOM 2194 C C . GLN A 1 283 ? 12.594 9.18 -6.82 1 97.62 283 GLN A C 1
ATOM 2196 O O . GLN A 1 283 ? 13.344 10.102 -6.523 1 97.62 283 GLN A O 1
ATOM 2201 N N . ASP A 1 284 ? 11.281 9.352 -7.059 1 98.56 284 ASP A N 1
ATOM 2202 C CA . ASP A 1 284 ? 10.656 10.656 -6.836 1 98.56 284 ASP A CA 1
ATOM 2203 C C . ASP A 1 284 ? 10.922 11.156 -5.418 1 98.56 284 ASP A C 1
ATOM 2205 O O . ASP A 1 284 ? 11.242 12.328 -5.219 1 98.56 284 ASP A O 1
ATOM 2209 N N . ILE A 1 285 ? 10.789 10.25 -4.457 1 98.75 285 ILE A N 1
ATOM 2210 C CA . ILE A 1 285 ? 10.898 10.625 -3.055 1 98.75 285 ILE A CA 1
ATOM 2211 C C . ILE A 1 285 ? 12.359 10.859 -2.693 1 98.75 285 ILE A C 1
ATOM 2213 O O . ILE A 1 285 ? 12.68 11.75 -1.901 1 98.75 285 ILE A O 1
ATOM 2217 N N . HIS A 1 286 ? 13.188 10.016 -3.26 1 97.94 286 HIS A N 1
ATOM 2218 C CA . HIS A 1 286 ? 14.617 10.234 -3.061 1 97.94 286 HIS A CA 1
ATOM 2219 C C . HIS A 1 286 ? 15.031 11.617 -3.543 1 97.94 286 HIS A C 1
ATOM 2221 O O . HIS A 1 286 ? 15.742 12.336 -2.84 1 97.94 286 HIS A O 1
ATOM 2227 N N . ASP A 1 287 ? 14.625 12.008 -4.734 1 98.44 287 ASP A N 1
ATOM 2228 C CA . ASP A 1 287 ? 14.922 13.32 -5.289 1 98.44 287 ASP A CA 1
ATOM 2229 C C . ASP A 1 287 ? 14.328 14.43 -4.426 1 98.44 287 ASP A C 1
ATOM 2231 O O . ASP A 1 287 ? 14.961 15.469 -4.211 1 98.44 287 ASP A O 1
ATOM 2235 N N . PHE A 1 288 ? 13.117 14.227 -3.977 1 98.88 288 PHE A N 1
ATOM 2236 C CA . PHE A 1 288 ? 12.477 15.172 -3.072 1 98.88 288 PHE A CA 1
ATOM 2237 C C . PHE A 1 288 ? 13.312 15.375 -1.817 1 98.88 288 PHE A C 1
ATOM 2239 O O . PHE A 1 288 ? 13.547 16.516 -1.398 1 98.88 288 PHE A O 1
ATOM 2246 N N . GLY A 1 289 ? 13.734 14.234 -1.177 1 98.69 289 GLY A N 1
ATOM 2247 C CA . GLY A 1 289 ? 14.562 14.305 0.016 1 98.69 289 GLY A CA 1
ATOM 2248 C C . GLY A 1 289 ? 15.844 15.086 -0.194 1 98.69 289 GLY A C 1
ATOM 2249 O O . GLY A 1 289 ? 16.203 15.938 0.626 1 98.69 289 GLY A O 1
ATOM 2250 N N . LYS A 1 290 ? 16.5 14.891 -1.311 1 98.5 290 LYS A N 1
ATOM 2251 C CA . LYS A 1 290 ? 17.734 15.617 -1.625 1 98.5 290 LYS A CA 1
ATOM 2252 C C . LYS A 1 290 ? 17.469 17.109 -1.783 1 98.5 290 LYS A C 1
ATOM 2254 O O . LYS A 1 290 ? 18.234 17.938 -1.295 1 98.5 290 LYS A O 1
ATOM 2259 N N . ARG A 1 291 ? 16.406 17.406 -2.416 1 98.69 291 ARG A N 1
ATOM 2260 C CA . ARG A 1 291 ? 16.094 18.797 -2.68 1 98.69 291 ARG A CA 1
ATOM 2261 C C . ARG A 1 291 ? 15.766 19.547 -1.388 1 98.69 291 ARG A C 1
ATOM 2263 O O . ARG A 1 291 ? 16.203 20.688 -1.196 1 98.69 291 ARG A O 1
ATOM 2270 N N . VAL A 1 292 ? 14.969 18.906 -0.501 1 98.38 292 VAL A N 1
ATOM 2271 C CA . VAL A 1 292 ? 14.617 19.594 0.737 1 98.38 292 VAL A CA 1
ATOM 2272 C C . VAL A 1 292 ? 15.867 19.766 1.598 1 98.38 292 VAL A C 1
ATOM 2274 O O . VAL A 1 292 ? 15.992 20.766 2.314 1 98.38 292 VAL A O 1
ATOM 2277 N N . GLN A 1 293 ? 16.75 18.828 1.533 1 97.62 293 GLN A N 1
ATOM 2278 C CA . GLN A 1 293 ? 18.031 18.984 2.229 1 97.62 293 GLN A CA 1
ATOM 2279 C C . GLN A 1 293 ? 18.797 20.188 1.695 1 97.62 293 GLN A C 1
ATOM 2281 O O . GLN A 1 293 ? 19.344 20.984 2.473 1 97.62 293 GLN A O 1
ATOM 2286 N N . GLU A 1 294 ? 18.891 20.344 0.384 1 98.06 294 GLU A N 1
ATOM 2287 C CA . GLU A 1 294 ? 19.562 21.453 -0.26 1 98.06 294 GLU A CA 1
ATOM 2288 C C . GLU A 1 294 ? 18.938 22.781 0.145 1 98.06 294 GLU A C 1
ATOM 2290 O O . GLU A 1 294 ? 19.641 23.781 0.315 1 98.06 294 GLU A O 1
ATOM 2295 N N . LEU A 1 295 ? 17.656 22.781 0.294 1 98.12 295 LEU A N 1
ATOM 2296 C CA . LEU A 1 295 ? 16.922 24 0.598 1 98.12 295 LEU A CA 1
ATOM 2297 C C . LEU A 1 295 ? 17 24.328 2.086 1 98.12 295 LEU A C 1
ATOM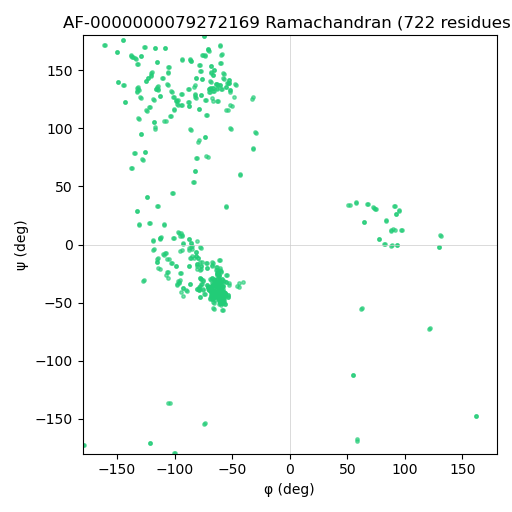 2299 O O . LEU A 1 295 ? 16.641 25.438 2.502 1 98.12 295 LEU A O 1
ATOM 2303 N N . GLY A 1 296 ? 17.391 23.344 2.908 1 97.69 296 GLY A N 1
ATOM 2304 C CA . GLY A 1 296 ? 17.516 23.562 4.34 1 97.69 296 GLY A CA 1
ATOM 2305 C C . GLY A 1 296 ? 16.188 23.422 5.082 1 97.69 296 GLY A C 1
ATOM 2306 O O . GLY A 1 296 ? 16.031 23.953 6.18 1 97.69 296 GLY A O 1
ATOM 2307 N N . ILE A 1 297 ? 15.242 22.734 4.461 1 98.5 297 ILE A N 1
ATOM 2308 C CA . ILE A 1 297 ? 13.977 22.453 5.133 1 98.5 297 ILE A CA 1
ATOM 2309 C C . ILE A 1 297 ? 14.164 21.312 6.133 1 98.5 297 ILE A C 1
ATOM 2311 O O . ILE A 1 297 ? 14.602 20.219 5.766 1 98.5 297 ILE A O 1
ATOM 2315 N N . LYS A 1 298 ? 13.742 21.531 7.359 1 95.94 298 LYS A N 1
ATOM 2316 C CA . LYS A 1 298 ? 14.18 20.609 8.406 1 95.94 298 LYS A CA 1
ATOM 2317 C C . LYS A 1 298 ? 13 19.828 8.984 1 95.94 298 LYS A C 1
ATOM 2319 O O . LYS A 1 298 ? 13.188 18.922 9.797 1 95.94 298 LYS A O 1
ATOM 2324 N N . TYR A 1 299 ? 11.773 20.156 8.719 1 98.81 299 TYR A N 1
ATOM 2325 C CA . TYR A 1 299 ? 10.617 19.328 9.023 1 98.81 299 TYR A CA 1
ATOM 2326 C C . TYR A 1 299 ? 10.008 18.75 7.746 1 98.81 299 TYR A C 1
ATOM 2328 O O . TYR A 1 299 ? 9.383 19.484 6.969 1 98.81 299 TYR A O 1
ATOM 2336 N N . VAL A 1 300 ? 10.219 17.469 7.535 1 98.88 300 VAL A N 1
ATOM 2337 C CA . VAL A 1 300 ? 9.812 16.875 6.27 1 98.88 300 VAL A CA 1
ATOM 2338 C C . VAL A 1 300 ? 8.977 15.617 6.539 1 98.88 300 VAL A C 1
ATOM 2340 O O . VAL A 1 300 ? 9 15.078 7.645 1 98.88 300 VAL A O 1
ATOM 2343 N N . GLY A 1 301 ? 8.266 15.164 5.598 1 98.81 301 GLY A N 1
ATOM 2344 C CA . GLY A 1 301 ? 7.445 13.961 5.676 1 98.81 301 GLY A CA 1
ATOM 2345 C C . GLY A 1 301 ? 6.719 13.656 4.379 1 98.81 301 GLY A C 1
ATOM 2346 O O . GLY A 1 301 ? 7.062 14.195 3.324 1 98.81 301 GLY A O 1
ATOM 2347 N N . LEU A 1 302 ? 5.863 12.695 4.434 1 98.88 302 LEU A N 1
ATOM 2348 C CA . LEU A 1 302 ? 4.988 12.289 3.342 1 98.88 302 LEU A CA 1
ATOM 2349 C C . LEU A 1 302 ? 3.547 12.156 3.82 1 98.88 302 LEU A C 1
ATOM 2351 O O . LEU A 1 302 ? 3.293 11.586 4.887 1 98.88 302 LEU A O 1
ATOM 2355 N N . CYS A 1 303 ? 2.646 12.703 3.09 1 98.62 303 CYS A N 1
ATOM 2356 C CA . CYS A 1 303 ? 1.248 12.734 3.506 1 98.62 303 CYS A CA 1
ATOM 2357 C C . CYS A 1 303 ? 0.424 11.711 2.734 1 98.62 303 CYS A C 1
ATOM 2359 O O . CYS A 1 303 ? 0.823 10.555 2.609 1 98.62 303 CYS A O 1
ATOM 2361 N N . CYS A 1 304 ? -0.832 12.055 2.234 1 98.06 304 CYS A N 1
ATOM 2362 C CA . CYS A 1 304 ? -1.752 11.125 1.591 1 98.06 304 CYS A CA 1
ATOM 2363 C C . CYS A 1 304 ? -1.058 10.359 0.469 1 98.06 304 CYS A C 1
ATOM 2365 O O . CYS A 1 304 ? -0.395 10.961 -0.379 1 98.06 304 CYS A O 1
ATOM 2367 N N . GLY A 1 305 ? -1.24 9.07 0.444 1 97.88 305 GLY A N 1
ATOM 2368 C CA . GLY A 1 305 ? -0.587 8.203 -0.525 1 97.88 305 GLY A CA 1
ATOM 2369 C C . GLY A 1 305 ? 0.719 7.621 -0.02 1 97.88 305 GLY A C 1
ATOM 2370 O O . GLY A 1 305 ? 1.345 6.805 -0.7 1 97.88 305 GLY A O 1
ATOM 2371 N N . ASN A 1 306 ? 1.068 7.973 1.19 1 98.44 306 ASN A N 1
ATOM 2372 C CA . ASN A 1 306 ? 2.309 7.52 1.811 1 98.44 306 ASN A CA 1
ATOM 2373 C C . ASN A 1 306 ? 2.271 6.02 2.104 1 98.44 306 ASN A C 1
ATOM 2375 O O . ASN A 1 306 ? 1.204 5.406 2.088 1 98.44 306 ASN A O 1
ATOM 2379 N N . SER A 1 307 ? 3.463 5.422 2.141 1 97.5 307 SER A N 1
ATOM 2380 C CA . SER A 1 307 ? 3.721 4.051 2.564 1 97.5 307 SER A CA 1
ATOM 2381 C C . SER A 1 307 ? 5.109 3.914 3.176 1 97.5 307 SER A C 1
ATOM 2383 O O . SER A 1 307 ? 5.941 4.816 3.055 1 97.5 307 SER A O 1
ATOM 2385 N N . ALA A 1 308 ? 5.293 2.818 3.832 1 97.75 308 ALA A N 1
ATOM 2386 C CA . ALA A 1 308 ? 6.531 2.625 4.586 1 97.75 308 ALA A CA 1
ATOM 2387 C C . ALA A 1 308 ? 7.746 2.662 3.664 1 97.75 308 ALA A C 1
ATOM 2389 O O . ALA A 1 308 ? 8.773 3.26 4 1 97.75 308 ALA A O 1
ATOM 2390 N N . HIS A 1 309 ? 7.652 2.037 2.48 1 97.56 309 HIS A N 1
ATOM 2391 C CA . HIS A 1 309 ? 8.797 2 1.579 1 97.56 309 HIS A CA 1
ATOM 2392 C C . HIS A 1 309 ? 9.148 3.396 1.071 1 97.56 309 HIS A C 1
ATOM 2394 O O . HIS A 1 309 ? 10.32 3.707 0.851 1 97.56 309 HIS A O 1
ATOM 2400 N N . LEU A 1 310 ? 8.148 4.273 0.939 1 98.69 310 LEU A N 1
ATOM 2401 C CA . LEU A 1 310 ? 8.398 5.648 0.52 1 98.69 310 LEU A CA 1
ATOM 2402 C C . LEU A 1 310 ? 9.023 6.461 1.651 1 98.69 310 LEU A C 1
ATOM 2404 O O . LEU A 1 310 ? 9.945 7.246 1.423 1 98.69 310 LEU A O 1
ATOM 2408 N N . THR A 1 311 ? 8.492 6.266 2.867 1 98.88 311 THR A N 1
ATOM 2409 C CA . THR A 1 311 ? 9.094 6.91 4.031 1 98.88 311 THR A CA 1
ATOM 2410 C C . THR A 1 311 ? 10.547 6.48 4.199 1 98.88 311 THR A C 1
ATOM 2412 O O . THR A 1 311 ? 11.406 7.305 4.52 1 98.88 311 THR A O 1
ATOM 2415 N N . ARG A 1 312 ? 10.836 5.223 3.965 1 98.62 312 ARG A N 1
ATOM 2416 C CA . ARG A 1 312 ? 12.211 4.746 4.023 1 98.62 312 ARG A CA 1
ATOM 2417 C C . ARG A 1 312 ? 13.078 5.441 2.977 1 98.62 312 ARG A C 1
ATOM 2419 O O . ARG A 1 312 ? 14.211 5.832 3.26 1 98.62 312 ARG A O 1
ATOM 2426 N N . SER A 1 313 ? 12.492 5.539 1.763 1 98.44 313 SER A N 1
ATOM 2427 C CA . SER A 1 313 ? 13.227 6.219 0.7 1 98.44 313 SER A CA 1
ATOM 2428 C C . SER A 1 313 ? 13.562 7.652 1.089 1 98.44 313 SER A C 1
ATOM 2430 O O . SER A 1 313 ? 14.664 8.141 0.806 1 98.44 313 SER A O 1
ATOM 2432 N N . LEU A 1 314 ? 12.625 8.328 1.715 1 98.88 314 LEU A N 1
ATOM 2433 C CA . LEU A 1 314 ? 12.875 9.68 2.207 1 98.88 314 LEU A CA 1
ATOM 2434 C C . LEU A 1 314 ? 14.008 9.68 3.23 1 98.88 314 LEU A C 1
ATOM 2436 O O . LEU A 1 314 ? 14.953 10.461 3.115 1 98.88 314 LEU A O 1
ATOM 2440 N N . ALA A 1 315 ? 13.906 8.812 4.203 1 98.81 315 ALA A N 1
ATOM 2441 C CA . ALA A 1 315 ? 14.922 8.727 5.246 1 98.81 315 ALA A CA 1
ATOM 2442 C C . ALA A 1 315 ? 16.297 8.445 4.648 1 98.81 315 ALA A C 1
ATOM 2444 O O . ALA A 1 315 ? 17.281 9.109 4.992 1 98.81 315 ALA A O 1
ATOM 2445 N N . GLU A 1 316 ? 16.344 7.52 3.723 1 98.44 316 GLU A N 1
ATOM 2446 C CA . GLU A 1 316 ? 17.609 7.125 3.115 1 98.44 316 GLU A CA 1
ATOM 2447 C C . GLU A 1 316 ? 18.188 8.258 2.264 1 98.44 316 GLU A C 1
ATOM 2449 O O . GLU A 1 316 ? 19.406 8.422 2.188 1 98.44 316 GLU A O 1
ATOM 2454 N N . SER A 1 317 ? 17.359 9.008 1.604 1 98.38 317 SER A N 1
ATOM 2455 C CA . SER A 1 317 ? 17.812 10.141 0.798 1 98.38 317 SER A CA 1
ATOM 2456 C C . SER A 1 317 ? 18.484 11.195 1.661 1 98.38 317 SER A C 1
ATOM 2458 O O . SER A 1 317 ? 19.312 11.969 1.169 1 98.38 317 SER A O 1
ATOM 2460 N N . LEU A 1 318 ? 18.156 11.195 2.932 1 98.19 318 LEU A N 1
ATOM 2461 C CA . LEU A 1 318 ? 18.719 12.156 3.875 1 98.19 318 LEU A CA 1
ATOM 2462 C C . LEU A 1 318 ? 19.922 11.562 4.586 1 98.19 318 LEU A C 1
ATOM 2464 O O . LEU A 1 318 ? 20.406 12.133 5.57 1 98.19 318 LEU A O 1
ATOM 2468 N N . GLY A 1 319 ? 20.359 10.406 4.164 1 97.19 319 GLY A N 1
ATOM 2469 C CA . GLY A 1 319 ? 21.578 9.781 4.676 1 97.19 319 GLY A CA 1
ATOM 2470 C C . GLY A 1 319 ? 21.328 8.93 5.91 1 97.19 319 GLY A C 1
ATOM 2471 O O . GLY A 1 319 ? 22.281 8.523 6.586 1 97.19 319 GLY A O 1
ATOM 2472 N N . ARG A 1 320 ? 20.094 8.664 6.203 1 98.12 320 ARG A N 1
ATOM 2473 C CA . ARG A 1 320 ? 19.766 7.871 7.379 1 98.12 320 ARG A CA 1
ATOM 2474 C C . ARG A 1 320 ? 19.625 6.395 7.02 1 98.12 320 ARG A C 1
ATOM 2476 O O . ARG A 1 320 ? 19.469 6.047 5.848 1 98.12 320 ARG A O 1
ATOM 2483 N N . LYS A 1 321 ? 19.75 5.512 8.008 1 97.81 321 LYS A N 1
ATOM 2484 C CA . LYS A 1 321 ? 19.547 4.07 7.883 1 97.81 321 LYS A CA 1
ATOM 2485 C C . LYS A 1 321 ? 18.578 3.551 8.938 1 97.81 321 LYS A C 1
ATOM 2487 O O . LYS A 1 321 ? 18.969 2.844 9.867 1 97.81 321 LYS A O 1
ATOM 2492 N N . PRO A 1 322 ? 17.297 3.857 8.742 1 98.31 322 PRO A N 1
ATOM 2493 C CA . PRO A 1 322 ? 16.328 3.336 9.703 1 98.31 322 PRO A CA 1
ATOM 2494 C C . PRO A 1 322 ? 16.312 1.812 9.766 1 98.31 322 PRO A C 1
ATOM 2496 O O . PRO A 1 322 ? 16.953 1.151 8.945 1 98.31 322 PRO A O 1
ATOM 2499 N N . PRO A 1 323 ? 15.57 1.259 10.758 1 97.75 323 PRO A N 1
ATOM 2500 C CA . PRO A 1 323 ? 15.531 -0.201 10.867 1 97.75 323 PRO A CA 1
ATOM 2501 C C . PRO A 1 323 ? 15.078 -0.879 9.578 1 97.75 323 PRO A C 1
ATOM 2503 O O . PRO A 1 323 ? 15.578 -1.951 9.234 1 97.75 323 PRO A O 1
ATOM 2506 N N . ALA A 1 324 ? 14.25 -0.305 8.82 1 97.69 324 ALA A N 1
ATOM 2507 C CA . ALA A 1 324 ? 13.734 -0.878 7.582 1 97.69 324 ALA A CA 1
ATOM 2508 C C . ALA A 1 324 ? 14.836 -0.988 6.531 1 97.69 324 ALA A C 1
ATOM 2510 O O . ALA A 1 324 ? 14.695 -1.72 5.547 1 97.69 324 ALA A O 1
ATOM 2511 N N . SER A 1 325 ? 15.922 -0.267 6.699 1 97.19 325 SER A N 1
ATOM 2512 C CA . SER A 1 325 ? 17.016 -0.289 5.73 1 97.19 325 SER A CA 1
ATOM 2513 C C . SER A 1 325 ? 17.688 -1.655 5.695 1 97.19 325 SER A C 1
ATOM 2515 O O . SER A 1 325 ? 18.422 -1.965 4.75 1 97.19 325 SER A O 1
ATOM 2517 N N . ARG A 1 326 ? 17.422 -2.434 6.715 1 94.44 326 ARG A N 1
ATOM 2518 C CA . ARG A 1 326 ? 17.844 -3.83 6.664 1 94.44 326 ARG A CA 1
ATOM 2519 C C . ARG A 1 326 ? 17.312 -4.52 5.414 1 94.44 326 ARG A C 1
ATOM 2521 O O . ARG A 1 326 ? 17.953 -5.414 4.863 1 94.44 326 ARG A O 1
ATOM 2528 N N . TYR A 1 327 ? 16.219 -4.023 4.898 1 94.06 327 TYR A N 1
ATOM 2529 C CA . TYR A 1 327 ? 15.523 -4.652 3.777 1 94.06 327 TYR A CA 1
ATOM 2530 C C . TYR A 1 327 ? 15.672 -3.82 2.508 1 94.06 327 TYR A C 1
ATOM 2532 O O . TYR A 1 327 ? 14.891 -3.967 1.567 1 94.06 327 TYR A O 1
ATOM 2540 N N . SER A 1 328 ? 16.594 -2.941 2.504 1 92.69 328 SER A N 1
ATOM 2541 C CA . SER A 1 328 ? 16.828 -2.176 1.284 1 92.69 328 SER A CA 1
ATOM 2542 C C . SER A 1 328 ? 17.141 -3.094 0.106 1 92.69 328 SER A C 1
ATOM 2544 O O . SER A 1 328 ? 17.656 -4.195 0.29 1 92.69 328 SER A O 1
ATOM 2546 N N . ALA A 1 329 ? 16.703 -2.648 -1.048 1 88.38 329 ALA A N 1
ATOM 2547 C CA . ALA A 1 329 ? 16.875 -3.451 -2.256 1 88.38 329 ALA A CA 1
ATOM 2548 C C . ALA A 1 329 ? 18.344 -3.82 -2.463 1 88.38 329 ALA A C 1
ATOM 2550 O O . ALA A 1 329 ? 19.234 -3.002 -2.232 1 88.38 329 ALA A O 1
ATOM 2551 N N . ASP A 1 330 ? 18.547 -4.992 -2.785 1 84.81 330 ASP A N 1
ATOM 2552 C CA . ASP A 1 330 ? 19.844 -5.516 -3.205 1 84.81 330 ASP A CA 1
ATOM 2553 C C . ASP A 1 330 ? 19.719 -6.277 -4.527 1 84.81 330 ASP A C 1
ATOM 2555 O O . ASP A 1 330 ? 19.438 -7.477 -4.535 1 84.81 330 ASP A O 1
ATOM 2559 N N . LEU A 1 331 ? 19.984 -5.582 -5.52 1 79.62 331 LEU A N 1
ATOM 2560 C CA . LEU A 1 331 ? 19.719 -6.125 -6.848 1 79.62 331 LEU A CA 1
ATOM 2561 C C . LEU A 1 331 ? 20.828 -7.09 -7.273 1 79.62 331 LEU A C 1
ATOM 2563 O O . LEU A 1 331 ? 20.656 -7.836 -8.242 1 79.62 331 LEU A O 1
ATOM 2567 N N . ASN A 1 332 ? 21.859 -7.039 -6.508 1 72.5 332 ASN A N 1
ATOM 2568 C CA . ASN A 1 332 ? 22.922 -7.984 -6.812 1 72.5 332 ASN A CA 1
ATOM 2569 C C . ASN A 1 332 ? 22.438 -9.43 -6.691 1 72.5 332 ASN A C 1
ATOM 2571 O O . ASN A 1 332 ? 23 -10.328 -7.309 1 72.5 332 ASN A O 1
ATOM 2575 N N . LYS A 1 333 ? 21.297 -9.625 -6.105 1 70.75 333 LYS A N 1
ATOM 2576 C CA . LYS A 1 333 ? 20.812 -10.977 -5.836 1 70.75 333 LYS A CA 1
ATOM 2577 C C . LYS A 1 333 ? 19.578 -11.289 -6.664 1 70.75 333 LYS A C 1
ATOM 2579 O O . LYS A 1 333 ? 18.969 -12.344 -6.504 1 70.75 333 LYS A O 1
ATOM 2584 N N . HIS A 1 334 ? 19.297 -10.375 -7.469 1 75.5 334 HIS A N 1
ATOM 2585 C CA . HIS A 1 334 ? 18.141 -10.617 -8.336 1 75.5 334 HIS A CA 1
ATOM 2586 C C . HIS A 1 334 ? 18.5 -11.594 -9.453 1 75.5 334 HIS A C 1
ATOM 2588 O O . HIS A 1 334 ? 19.594 -11.516 -10.031 1 75.5 334 HIS A O 1
ATOM 2594 N N . TRP A 1 335 ? 17.578 -12.414 -9.766 1 66.56 335 TRP A N 1
ATOM 2595 C CA . TRP A 1 335 ? 17.875 -13.516 -10.688 1 66.56 335 TRP A CA 1
ATOM 2596 C C . TRP A 1 335 ? 18.203 -12.984 -12.078 1 66.56 335 TRP A C 1
ATOM 2598 O O . TRP A 1 335 ? 19.062 -13.539 -12.773 1 66.56 335 TRP A O 1
ATOM 2608 N N . LEU A 1 336 ? 17.516 -11.891 -12.469 1 59.56 336 LEU A N 1
ATOM 2609 C CA . LEU A 1 336 ? 17.672 -11.352 -13.812 1 59.56 336 LEU A CA 1
ATOM 2610 C C . LEU A 1 336 ? 18.688 -10.211 -13.82 1 59.56 336 LEU A C 1
ATOM 2612 O O . LEU A 1 336 ? 19.5 -10.102 -14.742 1 59.56 336 LEU A O 1
ATOM 2616 N N . LEU A 1 337 ? 18.703 -9.508 -12.719 1 61.59 337 LEU A N 1
ATOM 2617 C CA . LEU A 1 337 ? 19.453 -8.25 -12.719 1 61.59 337 LEU A CA 1
ATOM 2618 C C . LEU A 1 337 ? 20.766 -8.398 -11.953 1 61.59 337 LEU A C 1
ATOM 2620 O O . LEU A 1 337 ? 21.656 -7.551 -12.062 1 61.59 337 LEU A O 1
ATOM 2624 N N . GLY A 1 338 ? 20.75 -9.555 -11.258 1 69.69 338 GLY A N 1
ATOM 2625 C CA . GLY A 1 338 ? 21.828 -9.664 -10.297 1 69.69 338 GLY A CA 1
ATOM 2626 C C . GLY A 1 338 ? 23.109 -10.227 -10.891 1 69.69 338 GLY A C 1
ATOM 2627 O O . GLY A 1 338 ? 23.109 -10.734 -12.016 1 69.69 338 GLY A O 1
ATOM 2628 N N . HIS A 1 339 ? 24.234 -9.945 -10.195 1 67.56 339 HIS A N 1
ATOM 2629 C CA . HIS A 1 339 ? 25.547 -10.398 -10.594 1 67.56 339 HIS A CA 1
ATOM 2630 C C . HIS A 1 339 ? 26.203 -11.242 -9.5 1 67.56 339 HIS A C 1
ATOM 2632 O O . HIS A 1 339 ? 27.375 -11.602 -9.602 1 67.56 339 HIS A O 1
ATOM 2638 N N . ASP A 1 340 ? 25.281 -11.695 -8.633 1 68.38 340 ASP A N 1
ATOM 2639 C CA . ASP A 1 340 ? 25.812 -12.477 -7.516 1 68.38 340 ASP A CA 1
ATOM 2640 C C . ASP A 1 340 ? 26.328 -13.828 -7.992 1 68.38 340 ASP A C 1
ATOM 2642 O O . ASP A 1 340 ? 25.688 -14.492 -8.805 1 68.38 340 ASP A O 1
ATOM 2646 N N . ASP A 1 341 ? 27.5 -14.188 -7.535 1 62.16 341 ASP A N 1
ATOM 2647 C CA . ASP A 1 341 ? 28.172 -15.414 -7.957 1 62.16 341 ASP A CA 1
ATOM 2648 C C . ASP A 1 341 ? 27.344 -16.641 -7.605 1 62.16 341 ASP A C 1
ATOM 2650 O O . ASP A 1 341 ? 27.516 -17.703 -8.195 1 62.16 341 ASP A O 1
ATOM 2654 N N . LYS A 1 342 ? 26.516 -16.469 -6.738 1 62.28 342 LYS A N 1
ATOM 2655 C CA . LYS A 1 342 ? 25.734 -17.609 -6.285 1 62.28 342 LYS A CA 1
ATOM 2656 C C . LYS A 1 342 ? 24.516 -17.828 -7.188 1 62.28 342 LYS A C 1
ATOM 2658 O O . LYS A 1 342 ? 23.844 -18.844 -7.07 1 62.28 342 LYS A O 1
ATOM 2663 N N . LEU A 1 343 ? 24.25 -16.906 -8.039 1 61.72 343 LEU A N 1
ATOM 2664 C CA . LEU A 1 343 ? 23.125 -17.047 -8.953 1 61.72 343 LEU A CA 1
ATOM 2665 C C . LEU A 1 343 ? 23.375 -18.172 -9.969 1 61.72 343 LEU A C 1
ATOM 2667 O O . LEU A 1 343 ? 24.5 -18.312 -10.461 1 61.72 343 LEU A O 1
ATOM 2671 N N . PRO A 1 344 ? 22.359 -19.125 -10.008 1 57.19 344 PRO A N 1
ATOM 2672 C CA . PRO A 1 344 ? 22.594 -20.203 -10.977 1 57.19 344 PRO A CA 1
ATOM 2673 C C . PRO A 1 344 ? 22.922 -19.688 -12.367 1 57.19 344 PRO A C 1
ATOM 2675 O O . PRO A 1 344 ? 22.5 -18.578 -12.734 1 57.19 344 PRO A O 1
ATOM 2678 N N . SER A 1 345 ? 23.984 -20.25 -12.914 1 44.03 345 SER A N 1
ATOM 2679 C CA . SER A 1 345 ? 24.5 -19.938 -14.242 1 44.03 345 SER A CA 1
ATOM 2680 C C . SER A 1 345 ? 23.375 -19.844 -15.258 1 44.03 345 SER A C 1
ATOM 2682 O O . SER A 1 345 ? 23.547 -19.281 -16.344 1 44.03 345 SER A O 1
ATOM 2684 N N . VAL A 1 346 ? 22.484 -20.531 -15.102 1 43.72 346 VAL A N 1
ATOM 2685 C CA . VAL A 1 346 ? 21.391 -20.547 -16.062 1 43.72 346 VAL A CA 1
ATOM 2686 C C . VAL A 1 346 ? 20.719 -19.188 -16.109 1 43.72 346 VAL A C 1
ATOM 2688 O O . VAL A 1 346 ? 20.219 -18.766 -17.156 1 43.72 346 VAL A O 1
ATOM 2691 N N . GLY A 1 347 ? 20.656 -18.516 -14.992 1 44.31 347 GLY A N 1
ATOM 2692 C CA . GLY A 1 347 ? 20.281 -17.109 -14.961 1 44.31 347 GLY A CA 1
ATOM 2693 C C . GLY A 1 347 ? 21.109 -16.25 -15.906 1 44.31 347 GLY A C 1
ATOM 2694 O O . GLY A 1 347 ? 20.609 -15.258 -16.438 1 44.31 347 GLY A O 1
ATOM 2695 N N . GLN A 1 348 ? 22.312 -16.734 -15.984 1 42.97 348 GLN A N 1
ATOM 2696 C CA . GLN A 1 348 ? 23.203 -15.977 -16.859 1 42.97 348 GLN A CA 1
ATOM 2697 C C . GLN A 1 348 ? 22.781 -16.125 -18.328 1 42.97 348 GLN A C 1
ATOM 2699 O O . GLN A 1 348 ? 22.859 -15.156 -19.094 1 42.97 348 GLN A O 1
ATOM 2704 N N . GLU A 1 349 ? 22.547 -17.328 -18.609 1 42.97 349 GLU A N 1
ATOM 2705 C CA . GLU A 1 349 ? 22.062 -17.484 -19.984 1 42.97 349 GLU A CA 1
ATOM 2706 C C . GLU A 1 349 ? 20.688 -16.828 -20.156 1 42.97 349 GLU A C 1
ATOM 2708 O O . GLU A 1 349 ? 20.422 -16.234 -21.203 1 42.97 349 GLU A O 1
ATOM 2713 N N . SER A 1 350 ? 19.875 -17.078 -19.188 1 42.28 350 SER A N 1
ATOM 2714 C CA . SER A 1 350 ? 18.594 -16.359 -19.234 1 42.28 350 SER A CA 1
ATOM 2715 C C . SER A 1 350 ? 18.812 -14.859 -19.156 1 42.28 350 SER A C 1
ATOM 2717 O O . SER A 1 350 ? 18.047 -14.086 -19.766 1 42.28 350 SER A O 1
ATOM 2719 N N . LYS A 1 351 ? 19.828 -14.602 -18.438 1 48.94 351 LYS A N 1
ATOM 2720 C CA . LYS A 1 351 ? 20.219 -13.195 -18.422 1 48.94 351 LYS A CA 1
ATOM 2721 C C . LYS A 1 351 ? 20.594 -12.711 -19.812 1 48.94 351 LYS A C 1
ATOM 2723 O O . LYS A 1 351 ? 20.25 -11.586 -20.203 1 48.94 351 LYS A O 1
ATOM 2728 N N . THR A 1 352 ? 21.453 -13.5 -20.359 1 43.5 352 THR A N 1
ATOM 2729 C CA . THR A 1 352 ? 21.844 -13.133 -21.719 1 43.5 352 THR A CA 1
ATOM 2730 C C . THR A 1 352 ? 20.625 -13.086 -22.625 1 43.5 352 THR A C 1
ATOM 2732 O O . THR A 1 352 ? 20.562 -12.25 -23.547 1 43.5 352 THR A O 1
ATOM 2735 N N . LYS A 1 353 ? 19.859 -13.977 -22.344 1 43.06 353 LYS A N 1
ATOM 2736 C CA . LYS A 1 353 ? 18.672 -14.039 -23.203 1 43.06 353 LYS A CA 1
ATOM 2737 C C . LYS A 1 353 ? 17.641 -12.992 -22.797 1 43.06 353 LYS A C 1
ATOM 2739 O O . LYS A 1 353 ? 16.984 -12.391 -23.641 1 43.06 353 LYS A O 1
ATOM 2744 N N . TYR A 1 354 ? 17.594 -12.828 -21.516 1 44.97 354 TYR A N 1
ATOM 2745 C CA . TYR A 1 354 ? 16.5 -11.961 -21.094 1 44.97 354 TYR A CA 1
ATOM 2746 C C . TYR A 1 354 ? 17.016 -10.602 -20.641 1 44.97 354 TYR A C 1
ATOM 2748 O O . TYR A 1 354 ? 16.281 -9.609 -20.688 1 44.97 354 TYR A O 1
ATOM 2756 N N . ALA A 1 355 ? 18.297 -10.547 -20.156 1 43.47 355 ALA A N 1
ATOM 2757 C CA . ALA A 1 355 ? 18.906 -9.32 -19.625 1 43.47 355 ALA A CA 1
ATOM 2758 C C . ALA A 1 355 ? 19.094 -8.281 -20.719 1 43.47 355 ALA A C 1
ATOM 2760 O O . ALA A 1 355 ? 18.844 -7.09 -20.5 1 43.47 355 ALA A O 1
ATOM 2761 N N . PRO A 1 356 ? 19.766 -8.656 -21.797 1 38.5 356 PRO A N 1
ATOM 2762 C CA . PRO A 1 356 ? 19.969 -7.543 -22.734 1 38.5 356 PRO A CA 1
ATOM 2763 C C . PRO A 1 356 ? 18.703 -6.703 -22.922 1 38.5 356 PRO A C 1
ATOM 2765 O O . PRO A 1 356 ? 18.797 -5.5 -23.188 1 38.5 356 PRO A O 1
ATOM 2768 N N . LYS A 1 357 ? 17.609 -7.289 -22.922 1 37.62 357 LYS A N 1
ATOM 2769 C CA . LYS A 1 357 ? 16.391 -6.543 -23.219 1 37.62 357 LYS A CA 1
ATOM 2770 C C . LYS A 1 357 ? 15.898 -5.781 -22 1 37.62 357 LYS A C 1
ATOM 2772 O O . LYS A 1 357 ? 14.984 -4.961 -22.094 1 37.62 357 LYS A O 1
ATOM 2777 N N . LEU A 1 358 ? 16.344 -6.16 -20.828 1 34.06 358 LEU A N 1
ATOM 2778 C CA . LEU A 1 358 ? 15.961 -5.41 -19.641 1 34.06 358 LEU A CA 1
ATOM 2779 C C . LEU A 1 358 ? 17.016 -4.359 -19.297 1 34.06 358 LEU A C 1
ATOM 2781 O O . LEU A 1 358 ? 16.734 -3.393 -18.594 1 34.06 358 LEU A O 1
ATOM 2785 N N . THR A 1 359 ? 18.406 -4.598 -19.391 1 31.53 359 THR A N 1
ATOM 2786 C CA . THR A 1 359 ? 19.516 -3.826 -18.828 1 31.53 359 THR A CA 1
ATOM 2787 C C . THR A 1 359 ? 19.891 -2.674 -19.75 1 31.53 359 THR A C 1
ATOM 2789 O O . THR A 1 359 ? 20.953 -2.062 -19.594 1 31.53 359 THR A O 1
ATOM 2792 N N . LYS A 1 360 ? 19.438 -2.352 -20.828 1 30.56 360 LYS A N 1
ATOM 2793 C CA . LYS A 1 360 ? 20.094 -1.188 -21.406 1 30.56 360 LYS A CA 1
ATOM 2794 C C . LYS A 1 360 ? 20.062 -0.001 -20.453 1 30.56 360 LYS A C 1
ATOM 2796 O O . LYS A 1 360 ? 19.25 0.914 -20.609 1 30.56 360 LYS A O 1
ATOM 2801 N N . VAL A 1 361 ? 20.094 -0.111 -19.141 1 23.16 361 VAL A N 1
ATOM 2802 C CA . VAL A 1 361 ? 20.391 1.13 -18.422 1 23.16 361 VAL A CA 1
ATOM 2803 C C . VAL A 1 361 ? 21.859 1.508 -18.641 1 23.16 361 VAL A C 1
ATOM 2805 O O . VAL A 1 361 ? 22.766 0.792 -18.188 1 23.16 361 VAL A O 1
ATOM 2808 N N . GLU A 1 362 ? 22.312 2.008 -19.719 1 21.77 362 GLU A N 1
ATOM 2809 C CA . GLU A 1 362 ? 23.625 2.652 -19.812 1 21.77 362 GLU A CA 1
ATOM 2810 C C . GLU A 1 362 ? 23.984 3.361 -18.5 1 21.77 362 GLU A C 1
ATOM 2812 O O . GLU A 1 362 ? 23.156 4.082 -17.938 1 21.77 362 GLU A O 1
ATOM 2817 N N . LYS A 1 363 ? 25.188 3.051 -17.859 1 21 363 LYS A N 1
ATOM 2818 C CA . LYS A 1 363 ? 25.906 3.904 -16.922 1 21 363 LYS A CA 1
ATOM 2819 C C . LYS A 1 363 ? 26.062 5.316 -17.469 1 21 363 LYS A C 1
ATOM 2821 O O . LYS A 1 363 ? 26.391 5.496 -18.641 1 21 363 LYS A O 1
ATOM 2826 N N . MET B 1 1 ? -15.453 -33.594 19.328 1 29.03 1 MET B N 1
ATOM 2827 C CA . MET B 1 1 ? -14.547 -32.969 18.375 1 29.03 1 MET B CA 1
ATOM 2828 C C . MET B 1 1 ? -15.328 -32.125 17.359 1 29.03 1 MET B C 1
ATOM 2830 O O . MET B 1 1 ? -16.109 -32.688 16.578 1 29.03 1 MET B O 1
ATOM 2834 N N . ASP B 1 2 ? -15.758 -30.969 17.641 1 36.06 2 ASP B N 1
ATOM 2835 C CA . ASP B 1 2 ? -16.797 -30.172 17 1 36.06 2 ASP B CA 1
ATOM 2836 C C . ASP B 1 2 ? -16.547 -30.078 15.492 1 36.06 2 ASP B C 1
ATOM 2838 O O . ASP B 1 2 ? -15.406 -29.891 15.055 1 36.06 2 ASP B O 1
ATOM 2842 N N . GLN B 1 3 ? -17.219 -30.844 14.656 1 32.38 3 GLN B N 1
ATOM 2843 C CA . GLN B 1 3 ? -17.125 -30.891 13.195 1 32.38 3 GLN B CA 1
ATOM 2844 C C . GLN B 1 3 ? -17.062 -29.5 12.594 1 32.38 3 GLN B C 1
ATOM 2846 O O . GLN B 1 3 ? -18.062 -28.797 12.508 1 32.38 3 GLN B O 1
ATOM 2851 N N . LYS B 1 4 ? -16.078 -28.797 12.977 1 45.41 4 LYS B N 1
ATOM 2852 C CA . LYS B 1 4 ? -15.82 -27.531 12.305 1 45.41 4 LYS B CA 1
ATOM 2853 C C . LYS B 1 4 ? -16.266 -27.578 10.852 1 45.41 4 LYS B C 1
ATOM 2855 O O . LYS B 1 4 ? -15.891 -28.484 10.109 1 45.41 4 LYS B O 1
ATOM 2860 N N . LYS B 1 5 ? -17.344 -27.156 10.484 1 49.12 5 LYS B N 1
ATOM 2861 C CA . LYS B 1 5 ? -17.984 -27.078 9.172 1 49.12 5 LYS B CA 1
ATOM 2862 C C . LYS B 1 5 ? -16.953 -26.875 8.07 1 49.12 5 LYS B C 1
ATOM 2864 O O . LYS B 1 5 ? -16.328 -25.812 7.988 1 49.12 5 LYS B O 1
ATOM 2869 N N . ARG B 1 6 ? -16.281 -27.922 7.551 1 64.12 6 ARG B N 1
ATOM 2870 C CA . ARG B 1 6 ? -15.234 -27.859 6.535 1 64.12 6 ARG B CA 1
ATOM 2871 C C . ARG B 1 6 ? -15.727 -27.125 5.293 1 64.12 6 ARG B C 1
ATOM 2873 O O . ARG B 1 6 ? -16.828 -27.375 4.812 1 64.12 6 ARG B O 1
ATOM 2880 N N . CYS B 1 7 ? -15.141 -25.891 4.883 1 82.62 7 CYS B N 1
ATOM 2881 C CA . CYS B 1 7 ? -15.5 -25.125 3.693 1 82.62 7 CYS B CA 1
ATOM 2882 C C . CYS B 1 7 ? -15.453 -26 2.445 1 82.62 7 CYS B C 1
ATOM 2884 O O . CYS B 1 7 ? -14.758 -27.016 2.422 1 82.62 7 CYS B O 1
ATOM 2886 N N . LYS B 1 8 ? -16.422 -25.797 1.503 1 92.38 8 LYS B N 1
ATOM 2887 C CA . LYS B 1 8 ? -16.422 -26.484 0.218 1 92.38 8 LYS B CA 1
ATOM 2888 C C . LYS B 1 8 ? -15.047 -26.453 -0.43 1 92.38 8 LYS B C 1
ATOM 2890 O O . LYS B 1 8 ? -14.375 -25.422 -0.402 1 92.38 8 LYS B O 1
ATOM 2895 N N . GLY B 1 9 ? -14.633 -27.578 -0.99 1 96.5 9 GLY B N 1
ATOM 2896 C CA . GLY B 1 9 ? -13.344 -27.672 -1.651 1 96.5 9 GLY B CA 1
ATOM 2897 C C . GLY B 1 9 ? -13.289 -26.891 -2.953 1 96.5 9 GLY B C 1
ATOM 2898 O O . GLY B 1 9 ? -14.328 -26.469 -3.471 1 96.5 9 GLY B O 1
ATOM 2899 N N . LEU B 1 10 ? -12.117 -26.688 -3.477 1 98 10 LEU B N 1
ATOM 2900 C CA . LEU B 1 10 ? -11.906 -25.891 -4.684 1 98 10 LEU B CA 1
ATOM 2901 C C . LEU B 1 10 ? -12.695 -26.469 -5.855 1 98 10 LEU B C 1
ATOM 2903 O O . LEU B 1 10 ? -13.469 -25.75 -6.5 1 98 10 LEU B O 1
ATOM 2907 N N . MET B 1 11 ? -12.562 -27.75 -6.102 1 97.12 11 MET B N 1
ATOM 2908 C CA . MET B 1 11 ? -13.164 -28.344 -7.289 1 97.12 11 MET B CA 1
ATOM 2909 C C . MET B 1 11 ? -14.68 -28.359 -7.188 1 97.12 11 MET B C 1
ATOM 2911 O O . MET B 1 11 ? -15.375 -28.219 -8.195 1 97.12 11 MET B O 1
ATOM 2915 N N . GLU B 1 12 ? -15.156 -28.594 -6.02 1 97.19 12 GLU B N 1
ATOM 2916 C CA . GLU B 1 12 ? -16.594 -28.531 -5.805 1 97.19 12 GLU B CA 1
ATOM 2917 C C . GLU B 1 12 ? -17.141 -27.141 -6.129 1 97.19 12 GLU B C 1
ATOM 2919 O O . GLU B 1 12 ? -18.156 -27.016 -6.816 1 97.19 12 GLU B O 1
ATOM 2924 N N . ARG B 1 13 ? -16.469 -26.125 -5.688 1 97.56 13 ARG B N 1
ATOM 2925 C CA . ARG B 1 13 ? -16.891 -24.75 -5.945 1 97.56 13 ARG B CA 1
ATOM 2926 C C . ARG B 1 13 ? -16.859 -24.453 -7.441 1 97.56 13 ARG B C 1
ATOM 2928 O O . ARG B 1 13 ? -17.812 -23.859 -7.969 1 97.56 13 ARG B O 1
ATOM 2935 N N . LEU B 1 14 ? -15.828 -24.859 -8.102 1 97.44 14 LEU B N 1
ATOM 2936 C CA . LEU B 1 14 ? -15.695 -24.594 -9.531 1 97.44 14 LEU B CA 1
ATOM 2937 C C . LEU B 1 14 ? -16.766 -25.344 -10.32 1 97.44 14 LEU B C 1
ATOM 2939 O O . LEU B 1 14 ? -17.359 -24.781 -11.242 1 97.44 14 LEU B O 1
ATOM 2943 N N . ARG B 1 15 ? -17.047 -26.547 -9.953 1 95.88 15 ARG B N 1
ATOM 2944 C CA . ARG B 1 15 ? -18.062 -27.344 -10.617 1 95.88 15 ARG B CA 1
ATOM 2945 C C . ARG B 1 15 ? -19.453 -26.719 -10.438 1 95.88 15 ARG B C 1
ATOM 2947 O O . ARG B 1 15 ? -20.281 -26.797 -11.336 1 95.88 15 ARG B O 1
ATOM 2954 N N . ASP B 1 16 ? -19.625 -26.125 -9.305 1 96.5 16 ASP B N 1
ATOM 2955 C CA . ASP B 1 16 ? -20.906 -25.5 -9 1 96.5 16 ASP B CA 1
ATOM 2956 C C . ASP B 1 16 ? -21.031 -24.141 -9.711 1 96.5 16 ASP B C 1
ATOM 2958 O O . ASP B 1 16 ? -22.031 -23.438 -9.547 1 96.5 16 ASP B O 1
ATOM 2962 N N . GLY B 1 17 ? -20.047 -23.75 -10.398 1 95.38 17 GLY B N 1
ATOM 2963 C CA . GLY B 1 17 ? -20.109 -22.516 -11.18 1 95.38 17 GLY B CA 1
ATOM 2964 C C . GLY B 1 17 ? -19.656 -21.297 -10.406 1 95.38 17 GLY B C 1
ATOM 2965 O O . GLY B 1 17 ? -19.797 -20.172 -10.883 1 95.38 17 GLY B O 1
ATOM 2966 N N . GLU B 1 18 ? -19.016 -21.547 -9.25 1 96.75 18 GLU B N 1
ATOM 2967 C CA . GLU B 1 18 ? -18.547 -20.438 -8.43 1 96.75 18 GLU B CA 1
ATOM 2968 C C . GLU B 1 18 ? -17.219 -19.891 -8.953 1 96.75 18 GLU B C 1
ATOM 2970 O O . GLU B 1 18 ? -16.391 -20.656 -9.461 1 96.75 18 GLU B O 1
ATOM 2975 N N . THR B 1 19 ? -17.062 -18.547 -8.859 1 98.25 19 THR B N 1
ATOM 2976 C CA . THR B 1 19 ? -15.75 -17.938 -9.086 1 98.25 19 THR B CA 1
ATOM 2977 C C . THR B 1 19 ? -14.945 -17.891 -7.785 1 98.25 19 THR B C 1
ATOM 2979 O O . THR B 1 19 ? -15.438 -17.391 -6.77 1 98.25 19 THR B O 1
ATOM 2982 N N . VAL B 1 20 ? -13.758 -18.484 -7.777 1 98.81 20 VAL B N 1
ATOM 2983 C CA . VAL B 1 20 ? -12.891 -18.5 -6.605 1 98.81 20 VAL B CA 1
ATOM 2984 C C . VAL B 1 20 ? -11.828 -17.406 -6.7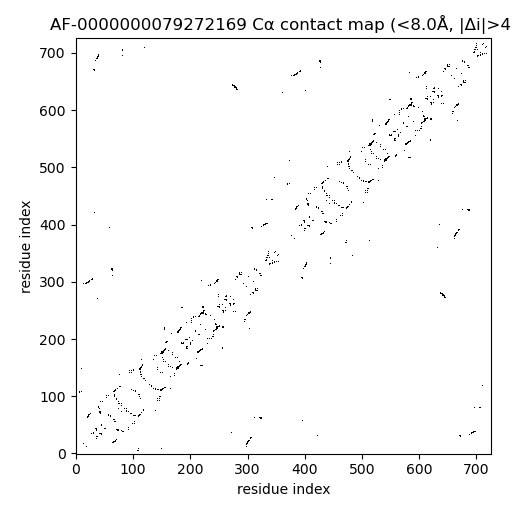38 1 98.81 20 VAL B C 1
ATOM 2986 O O . VAL B 1 20 ? -11.133 -17.328 -7.754 1 98.81 20 VAL B O 1
ATOM 2989 N N . ILE B 1 21 ? -11.75 -16.484 -5.727 1 98.94 21 ILE B N 1
ATOM 2990 C CA . ILE B 1 21 ? -10.766 -15.406 -5.707 1 98.94 21 ILE B CA 1
ATOM 2991 C C . ILE B 1 21 ? -9.578 -15.812 -4.836 1 98.94 21 ILE B C 1
ATOM 2993 O O . ILE B 1 21 ? -9.742 -16.188 -3.674 1 98.94 21 ILE B O 1
ATOM 2997 N N . CYS B 1 22 ? -8.391 -15.773 -5.375 1 98.88 22 CYS B N 1
ATOM 2998 C CA . CYS B 1 22 ? -7.16 -16 -4.629 1 98.88 22 CYS B CA 1
ATOM 2999 C C . CYS B 1 22 ? -6.266 -14.773 -4.66 1 98.88 22 CYS B C 1
ATOM 3001 O O . CYS B 1 22 ? -5.66 -14.461 -5.691 1 98.88 22 CYS B O 1
ATOM 3003 N N . ALA B 1 23 ? -6.195 -14.039 -3.523 1 98.81 23 ALA B N 1
ATOM 3004 C CA . ALA B 1 23 ? -5.277 -12.906 -3.418 1 98.81 23 ALA B CA 1
ATOM 3005 C C . ALA B 1 23 ? -3.834 -13.383 -3.277 1 98.81 23 ALA B C 1
ATOM 3007 O O . ALA B 1 23 ? -3.537 -14.25 -2.447 1 98.81 23 ALA B O 1
ATOM 3008 N N . GLU B 1 24 ? -2.988 -12.914 -4.176 1 98.44 24 GLU B N 1
ATOM 3009 C CA . GLU B 1 24 ? -1.562 -13.227 -4.164 1 98.44 24 GLU B CA 1
ATOM 3010 C C . GLU B 1 24 ? -0.722 -11.953 -4.055 1 98.44 24 GLU B C 1
ATOM 3012 O O . GLU B 1 24 ? -1.216 -10.914 -3.623 1 98.44 24 GLU B O 1
ATOM 3017 N N . GLY B 1 25 ? 0.521 -12.102 -4.219 1 97.56 25 GLY B N 1
ATOM 3018 C CA . GLY B 1 25 ? 1.403 -10.945 -4.312 1 97.56 25 GLY B CA 1
ATOM 3019 C C . GLY B 1 25 ? 2.031 -10.57 -2.984 1 97.56 25 GLY B C 1
ATOM 3020 O O . GLY B 1 25 ? 2.371 -9.406 -2.762 1 97.56 25 GLY B O 1
ATOM 3021 N N . TYR B 1 26 ? 2.266 -11.508 -2.068 1 98.19 26 TYR B N 1
ATOM 3022 C CA . TYR B 1 26 ? 2.748 -11.25 -0.718 1 98.19 26 TYR B CA 1
ATOM 3023 C C . TYR B 1 26 ? 4.145 -10.633 -0.745 1 98.19 26 TYR B C 1
ATOM 3025 O O . TYR B 1 26 ? 4.477 -9.789 0.088 1 98.19 26 TYR B O 1
ATOM 3033 N N . LEU B 1 27 ? 4.969 -11.047 -1.712 1 97.06 27 LEU B N 1
ATOM 3034 C CA . LEU B 1 27 ? 6.34 -10.547 -1.77 1 97.06 27 LEU B CA 1
ATOM 3035 C C . LEU B 1 27 ? 6.367 -9.031 -1.889 1 97.06 27 LEU B C 1
ATOM 3037 O O . LEU B 1 27 ? 7.035 -8.352 -1.105 1 97.06 27 LEU B O 1
ATOM 3041 N N . PHE B 1 28 ? 5.613 -8.508 -2.771 1 96.69 28 PHE B N 1
ATOM 3042 C CA . PHE B 1 28 ? 5.637 -7.07 -3.025 1 96.69 28 PHE B CA 1
ATOM 3043 C C . PHE B 1 28 ? 4.918 -6.312 -1.917 1 96.69 28 PHE B C 1
ATOM 3045 O O . PHE B 1 28 ? 5.285 -5.18 -1.592 1 96.69 28 PHE B O 1
ATOM 3052 N N . VAL B 1 29 ? 3.916 -6.91 -1.31 1 97.44 29 VAL B N 1
ATOM 3053 C CA . VAL B 1 29 ? 3.234 -6.297 -0.174 1 97.44 29 VAL B CA 1
ATOM 3054 C C . VAL B 1 29 ? 4.23 -6.055 0.957 1 97.44 29 VAL B C 1
ATOM 3056 O O . VAL B 1 29 ? 4.316 -4.945 1.492 1 97.44 29 VAL B O 1
ATOM 3059 N N . PHE B 1 30 ? 4.996 -7.055 1.263 1 97.94 30 PHE B N 1
ATOM 3060 C CA . PHE B 1 30 ? 5.895 -6.941 2.406 1 97.94 30 PHE B CA 1
ATOM 3061 C C . PHE B 1 30 ? 7.109 -6.09 2.057 1 97.94 30 PHE B C 1
ATOM 3063 O O . PHE B 1 30 ? 7.703 -5.457 2.93 1 97.94 30 PHE B O 1
ATOM 3070 N N . GLU B 1 31 ? 7.504 -6.109 0.763 1 97.12 31 GLU B N 1
ATOM 3071 C CA . GLU B 1 31 ? 8.531 -5.164 0.335 1 97.12 31 GLU B CA 1
ATOM 3072 C C . GLU B 1 31 ? 8.078 -3.723 0.54 1 97.12 31 GLU B C 1
ATOM 3074 O O . GLU B 1 31 ? 8.828 -2.9 1.07 1 97.12 31 GLU B O 1
ATOM 3079 N N . ARG B 1 32 ? 6.852 -3.402 0.22 1 96.31 32 ARG B N 1
ATOM 3080 C CA . ARG B 1 32 ? 6.301 -2.059 0.344 1 96.31 32 ARG B CA 1
ATOM 3081 C C . ARG B 1 32 ? 6.148 -1.661 1.809 1 96.31 32 ARG B C 1
ATOM 3083 O O . ARG B 1 32 ? 6.301 -0.489 2.158 1 96.31 32 ARG B O 1
ATOM 3090 N N . ARG B 1 33 ? 5.926 -2.654 2.631 1 96.88 33 ARG B N 1
ATOM 3091 C CA . ARG B 1 33 ? 5.758 -2.402 4.059 1 96.88 33 ARG B CA 1
ATOM 3092 C C . ARG B 1 33 ? 7.109 -2.256 4.75 1 96.88 33 ARG B C 1
ATOM 3094 O O . ARG B 1 33 ? 7.176 -1.872 5.918 1 96.88 33 ARG B O 1
ATOM 3101 N N . GLY B 1 34 ? 8.164 -2.559 4.055 1 96.12 34 GLY B N 1
ATOM 3102 C CA . GLY B 1 34 ? 9.492 -2.348 4.594 1 96.12 34 GLY B CA 1
ATOM 3103 C C . GLY B 1 34 ? 10.047 -3.564 5.312 1 96.12 34 GLY B C 1
ATOM 3104 O O . GLY B 1 34 ? 10.906 -3.439 6.188 1 96.12 34 GLY B O 1
ATOM 3105 N N . TYR B 1 35 ? 9.531 -4.828 4.898 1 97.75 35 TYR B N 1
ATOM 3106 C CA . TYR B 1 35 ? 9.945 -6.008 5.652 1 97.75 35 TYR B CA 1
ATOM 3107 C C . TYR B 1 35 ? 10.422 -7.109 4.715 1 97.75 35 TYR B C 1
ATOM 3109 O O . TYR B 1 35 ? 10.43 -8.289 5.082 1 97.75 35 TYR B O 1
ATOM 3117 N N . LEU B 1 36 ? 10.727 -6.781 3.506 1 96.38 36 LEU B N 1
ATOM 3118 C CA . LEU B 1 36 ? 11.25 -7.742 2.541 1 96.38 36 LEU B CA 1
ATOM 3119 C C . LEU B 1 36 ? 12.188 -7.062 1.553 1 96.38 36 LEU B C 1
ATOM 3121 O O . LEU B 1 36 ? 11.914 -5.961 1.08 1 96.38 36 LEU B O 1
ATOM 3125 N N . THR B 1 37 ? 13.25 -7.734 1.238 1 93.06 37 THR B N 1
ATOM 3126 C CA . THR B 1 37 ? 14.289 -7.195 0.369 1 93.06 37 THR B CA 1
ATOM 3127 C C . THR B 1 37 ? 13.969 -7.473 -1.097 1 93.06 37 THR B C 1
ATOM 3129 O O . THR B 1 37 ? 13.836 -8.633 -1.5 1 93.06 37 THR B O 1
ATOM 3132 N N . ALA B 1 38 ? 13.836 -6.398 -1.811 1 90.44 38 ALA B N 1
ATOM 3133 C CA . ALA B 1 38 ? 13.773 -6.586 -3.258 1 90.44 38 ALA B CA 1
ATOM 3134 C C . ALA B 1 38 ? 15.109 -7.105 -3.795 1 90.44 38 ALA B C 1
ATOM 3136 O O . ALA B 1 38 ? 16.172 -6.566 -3.467 1 90.44 38 ALA B O 1
ATOM 3137 N N . GLY B 1 39 ? 15.031 -8.078 -4.645 1 87.19 39 GLY B N 1
ATOM 3138 C CA . GLY B 1 39 ? 16.219 -8.758 -5.145 1 87.19 39 GLY B CA 1
ATOM 3139 C C . GLY B 1 39 ? 16.219 -10.242 -4.859 1 87.19 39 GLY B C 1
ATOM 3140 O O . GLY B 1 39 ? 15.836 -11.047 -5.711 1 87.19 39 GLY B O 1
ATOM 3141 N N . SER B 1 40 ? 16.422 -10.547 -3.664 1 82.69 40 SER B N 1
ATOM 3142 C CA . SER B 1 40 ? 16.375 -11.953 -3.279 1 82.69 40 SER B CA 1
ATOM 3143 C C . SER B 1 40 ? 14.938 -12.445 -3.139 1 82.69 40 SER B C 1
ATOM 3145 O O . SER B 1 40 ? 14.625 -13.57 -3.521 1 82.69 40 SER B O 1
ATOM 3147 N N . TYR B 1 41 ? 14.078 -11.586 -2.613 1 90.12 41 TYR B N 1
ATOM 3148 C CA . TYR B 1 41 ? 12.656 -11.844 -2.455 1 90.12 41 TYR B CA 1
ATOM 3149 C C . TYR B 1 41 ? 12.414 -13.102 -1.622 1 90.12 41 TYR B C 1
ATOM 3151 O O . TYR B 1 41 ? 11.539 -13.906 -1.945 1 90.12 41 TYR B O 1
ATOM 3159 N N . VAL B 1 42 ? 13.281 -13.281 -0.634 1 90 42 VAL B N 1
ATOM 3160 C CA . VAL B 1 42 ? 13.07 -14.375 0.309 1 90 42 VAL B CA 1
ATOM 3161 C C . VAL B 1 42 ? 12.188 -13.906 1.46 1 90 42 VAL B C 1
ATOM 3163 O O . VAL B 1 42 ? 12.359 -12.797 1.973 1 90 42 VAL B O 1
ATOM 3166 N N . PRO B 1 43 ? 11.203 -14.734 1.799 1 94.69 43 PRO B N 1
ATOM 3167 C CA . PRO B 1 43 ? 10.227 -14.289 2.795 1 94.69 43 PRO B CA 1
ATOM 3168 C C . PRO B 1 43 ? 10.719 -14.469 4.227 1 94.69 43 PRO B C 1
ATOM 3170 O O . PRO B 1 43 ? 10.023 -15.07 5.051 1 94.69 43 PRO B O 1
ATOM 3173 N N . GLU B 1 44 ? 11.75 -13.82 4.645 1 93.31 44 GLU B N 1
ATOM 3174 C CA . GLU B 1 44 ? 12.312 -13.875 5.992 1 93.31 44 GLU B CA 1
ATOM 3175 C C . GLU B 1 44 ? 11.312 -13.375 7.027 1 93.31 44 GLU B C 1
ATOM 3177 O O . GLU B 1 44 ? 11.367 -13.766 8.195 1 93.31 44 GLU B O 1
ATOM 3182 N N . VAL B 1 45 ? 10.438 -12.539 6.523 1 96.56 45 VAL B N 1
ATOM 3183 C CA . VAL B 1 45 ? 9.453 -11.898 7.387 1 96.56 45 VAL B CA 1
ATOM 3184 C C . VAL B 1 45 ? 8.586 -12.953 8.07 1 96.56 45 VAL B C 1
ATOM 3186 O O . VAL B 1 45 ? 8.078 -12.734 9.172 1 96.56 45 VAL B O 1
ATOM 3189 N N . VAL B 1 46 ? 8.484 -14.133 7.508 1 98.06 46 VAL B N 1
ATOM 3190 C CA . VAL B 1 46 ? 7.676 -15.219 8.055 1 98.06 46 VAL B CA 1
ATOM 3191 C C . VAL B 1 46 ? 8.203 -15.609 9.438 1 98.06 46 VAL B C 1
ATOM 3193 O O . VAL B 1 46 ? 7.422 -15.938 10.336 1 98.06 46 VAL B O 1
ATOM 3196 N N . LEU B 1 47 ? 9.539 -15.586 9.586 1 97.06 47 LEU B N 1
ATOM 3197 C CA . LEU B 1 47 ? 10.141 -15.938 10.875 1 97.06 47 LEU B CA 1
ATOM 3198 C C . LEU B 1 47 ? 10.352 -14.695 11.734 1 97.06 47 LEU B C 1
ATOM 3200 O O . LEU B 1 47 ? 10.156 -14.742 12.953 1 97.06 47 LEU B O 1
ATOM 3204 N N . GLU B 1 48 ? 10.727 -13.586 11.141 1 96.5 48 GLU B N 1
ATOM 3205 C CA . GLU B 1 48 ? 11.141 -12.391 11.875 1 96.5 48 GLU B CA 1
ATOM 3206 C C . GLU B 1 48 ? 9.938 -11.617 12.406 1 96.5 48 GLU B C 1
ATOM 3208 O O . GLU B 1 48 ? 10 -11.023 13.484 1 96.5 48 GLU B O 1
ATOM 3213 N N . HIS B 1 49 ? 8.906 -11.555 11.617 1 97.62 49 HIS B N 1
ATOM 3214 C CA . HIS B 1 49 ? 7.695 -10.836 11.992 1 97.62 49 HIS B CA 1
ATOM 3215 C C . HIS B 1 49 ? 6.449 -11.625 11.602 1 97.62 49 HIS B C 1
ATOM 3217 O O . HIS B 1 49 ? 5.625 -11.148 10.82 1 97.62 49 HIS B O 1
ATOM 3223 N N . PRO B 1 50 ? 6.203 -12.828 12.234 1 98.31 50 PRO B N 1
ATOM 3224 C CA . PRO B 1 50 ? 5.074 -13.688 11.859 1 98.31 50 PRO B CA 1
ATOM 3225 C C . PRO B 1 50 ? 3.725 -13 12.062 1 98.31 50 PRO B C 1
ATOM 3227 O O . PRO B 1 50 ? 2.768 -13.289 11.336 1 98.31 50 PRO B O 1
ATOM 3230 N N . GLU B 1 51 ? 3.672 -12.047 12.977 1 97.62 51 GLU B N 1
ATOM 3231 C CA . GLU B 1 51 ? 2.43 -11.328 13.242 1 97.62 51 GLU B CA 1
ATOM 3232 C C . GLU B 1 51 ? 2 -10.508 12.023 1 97.62 51 GLU B C 1
ATOM 3234 O O . GLU B 1 51 ? 0.805 -10.359 11.766 1 97.62 51 GLU B O 1
ATOM 3239 N N . LEU B 1 52 ? 2.961 -9.984 11.297 1 98.06 52 LEU B N 1
ATOM 3240 C CA . LEU B 1 52 ? 2.652 -9.203 10.102 1 98.06 52 LEU B CA 1
ATOM 3241 C C . LEU B 1 52 ? 2.129 -10.109 8.992 1 98.06 52 LEU B C 1
ATOM 3243 O O . LEU B 1 52 ? 1.235 -9.719 8.234 1 98.06 52 LEU B O 1
ATOM 3247 N N . VAL B 1 53 ? 2.674 -11.32 8.883 1 98.62 53 VAL B N 1
ATOM 3248 C CA . VAL B 1 53 ? 2.25 -12.281 7.863 1 98.62 53 VAL B CA 1
ATOM 3249 C C . VAL B 1 53 ? 0.813 -12.719 8.133 1 98.62 53 VAL B C 1
ATOM 3251 O O . VAL B 1 53 ? -0.028 -12.711 7.234 1 98.62 53 VAL B O 1
ATOM 3254 N N . ARG B 1 54 ? 0.543 -13.039 9.391 1 98.62 54 ARG B N 1
ATOM 3255 C CA . ARG B 1 54 ? -0.813 -13.414 9.773 1 98.62 54 ARG B CA 1
ATOM 3256 C C . ARG B 1 54 ? -1.804 -12.305 9.453 1 98.62 54 ARG B C 1
ATOM 3258 O O . ARG B 1 54 ? -2.875 -12.555 8.898 1 98.62 54 ARG B O 1
ATOM 3265 N N . GLN B 1 55 ? -1.393 -11.117 9.797 1 97.94 55 GLN B N 1
ATOM 3266 C CA . GLN B 1 55 ? -2.248 -9.961 9.555 1 97.94 55 GLN B CA 1
ATOM 3267 C C . GLN B 1 55 ? -2.533 -9.789 8.07 1 97.94 55 GLN B C 1
ATOM 3269 O O . GLN B 1 55 ? -3.652 -9.445 7.68 1 97.94 55 GLN B O 1
ATOM 3274 N N . GLN B 1 56 ? -1.533 -10 7.246 1 98.38 56 GLN B N 1
ATOM 3275 C CA . GLN B 1 56 ? -1.729 -9.836 5.809 1 98.38 56 GLN B CA 1
ATOM 3276 C C . GLN B 1 56 ? -2.676 -10.906 5.262 1 98.38 56 GLN B C 1
ATOM 3278 O O . GLN B 1 56 ? -3.496 -10.617 4.383 1 98.38 56 GLN B O 1
ATOM 3283 N N . TYR B 1 57 ? -2.574 -12.203 5.77 1 98.81 57 TYR B N 1
ATOM 3284 C CA . TYR B 1 57 ? -3.557 -13.227 5.418 1 98.81 57 TYR B CA 1
ATOM 3285 C C . TYR B 1 57 ? -4.973 -12.742 5.723 1 98.81 57 TYR B C 1
ATOM 3287 O O . TYR B 1 57 ? -5.855 -12.82 4.867 1 98.81 57 TYR B O 1
ATOM 3295 N N . GLU B 1 58 ? -5.125 -12.172 6.859 1 98.69 58 GLU B N 1
ATOM 3296 C CA . GLU B 1 58 ? -6.438 -11.734 7.324 1 98.69 58 GLU B CA 1
ATOM 3297 C C . GLU B 1 58 ? -6.961 -10.57 6.496 1 98.69 58 GLU B C 1
ATOM 3299 O O . GLU B 1 58 ? -8.156 -10.5 6.191 1 98.69 58 GLU B O 1
ATOM 3304 N N . GLU B 1 59 ? -6.09 -9.641 6.164 1 98.44 59 GLU B N 1
ATOM 3305 C CA . GLU B 1 59 ? -6.48 -8.477 5.371 1 98.44 59 GLU B CA 1
ATOM 3306 C C . GLU B 1 59 ? -6.988 -8.898 3.994 1 98.44 59 GLU B C 1
ATOM 3308 O O . GLU B 1 59 ? -7.961 -8.328 3.49 1 98.44 59 GLU B O 1
ATOM 3313 N N . PHE B 1 60 ? -6.332 -9.883 3.383 1 98.88 60 PHE B N 1
ATOM 3314 C CA . PHE B 1 60 ? -6.766 -10.344 2.068 1 98.88 60 PHE B CA 1
ATOM 3315 C C . PHE B 1 60 ? -8.102 -11.07 2.16 1 98.88 60 PHE B C 1
ATOM 3317 O O . PHE B 1 60 ? -8.961 -10.906 1.296 1 98.88 60 PHE B O 1
ATOM 3324 N N . VAL B 1 61 ? -8.273 -11.867 3.217 1 98.81 61 VAL B N 1
ATOM 3325 C CA . VAL B 1 61 ? -9.57 -12.516 3.426 1 98.81 61 VAL B CA 1
ATOM 3326 C C . VAL B 1 61 ? -10.648 -11.461 3.662 1 98.81 61 VAL B C 1
ATOM 3328 O O . VAL B 1 61 ? -11.727 -11.531 3.07 1 98.81 61 VAL B O 1
ATOM 3331 N N . HIS B 1 62 ? -10.281 -10.438 4.469 1 98.75 62 HIS B N 1
ATOM 3332 C CA . HIS B 1 62 ? -11.172 -9.312 4.734 1 98.75 62 HIS B CA 1
ATOM 3333 C C . HIS B 1 62 ? -11.586 -8.625 3.439 1 98.75 62 HIS B C 1
ATOM 3335 O O . HIS B 1 62 ? -12.727 -8.172 3.309 1 98.75 62 HIS B O 1
ATOM 3341 N N . ALA B 1 63 ? -10.766 -8.625 2.486 1 98.75 63 ALA B N 1
ATOM 3342 C CA . ALA B 1 63 ? -10.977 -7.918 1.229 1 98.75 63 ALA B CA 1
ATOM 3343 C C . ALA B 1 63 ? -11.75 -8.781 0.235 1 98.75 63 ALA B C 1
ATOM 3345 O O . ALA B 1 63 ? -12.234 -8.289 -0.782 1 98.75 63 ALA B O 1
ATOM 3346 N N . GLY B 1 64 ? -11.781 -10.125 0.481 1 98.81 64 GLY B N 1
ATOM 3347 C CA . GLY B 1 64 ? -12.641 -10.938 -0.368 1 98.81 64 GLY B CA 1
ATOM 3348 C C . GLY B 1 64 ? -11.945 -12.156 -0.933 1 98.81 64 GLY B C 1
ATOM 3349 O O . GLY B 1 64 ? -12.523 -12.891 -1.736 1 98.81 64 GLY B O 1
ATOM 3350 N N . SER B 1 65 ? -10.734 -12.438 -0.481 1 98.88 65 SER B N 1
ATOM 3351 C CA . SER B 1 65 ? -10.078 -13.664 -0.937 1 98.88 65 SER B CA 1
ATOM 3352 C C . SER B 1 65 ? -10.773 -14.898 -0.379 1 98.88 65 SER B C 1
ATOM 3354 O O . SER B 1 65 ? -11.086 -14.961 0.812 1 98.88 65 SER B O 1
ATOM 3356 N N . ASP B 1 66 ? -10.992 -15.852 -1.208 1 98.81 66 ASP B N 1
ATOM 3357 C CA . ASP B 1 66 ? -11.562 -17.141 -0.8 1 98.81 66 ASP B CA 1
ATOM 3358 C C . ASP B 1 66 ? -10.469 -18.094 -0.329 1 98.81 66 ASP B C 1
ATOM 3360 O O . ASP B 1 66 ? -10.758 -19.141 0.248 1 98.81 66 ASP B O 1
ATOM 3364 N N . VAL B 1 67 ? -9.219 -17.719 -0.588 1 98.88 67 VAL B N 1
ATOM 3365 C CA . VAL B 1 67 ? -8.086 -18.609 -0.382 1 98.88 67 VAL B CA 1
ATOM 3366 C C . VAL B 1 67 ? -7.012 -17.891 0.439 1 98.88 67 VAL B C 1
ATOM 3368 O O . VAL B 1 67 ? -6.664 -16.75 0.151 1 98.88 67 VAL B O 1
ATOM 3371 N N . VAL B 1 68 ? -6.586 -18.469 1.509 1 98.88 68 VAL B N 1
ATOM 3372 C CA . VAL B 1 68 ? -5.332 -18.078 2.141 1 98.88 68 VAL B CA 1
ATOM 3373 C C . VAL B 1 68 ? -4.172 -18.828 1.505 1 98.88 68 VAL B C 1
ATOM 3375 O O . VAL B 1 68 ? -3.957 -20.016 1.798 1 98.88 68 VAL B O 1
ATOM 3378 N N . LEU B 1 69 ? -3.5 -18.203 0.614 1 98.94 69 LEU B N 1
ATOM 3379 C CA . LEU B 1 69 ? -2.311 -18.781 -0.004 1 98.94 69 LEU B CA 1
ATOM 3380 C C . LEU B 1 69 ? -1.104 -18.656 0.922 1 98.94 69 LEU B C 1
ATOM 3382 O O . LEU B 1 69 ? -0.693 -17.547 1.27 1 98.94 69 LEU B O 1
ATOM 3386 N N . ALA B 1 70 ? -0.591 -19.797 1.327 1 98.88 70 ALA B N 1
ATOM 3387 C CA . ALA B 1 70 ? 0.546 -19.766 2.242 1 98.88 70 ALA B CA 1
ATOM 3388 C C . ALA B 1 70 ? 1.726 -19.016 1.622 1 98.88 70 ALA B C 1
ATOM 3390 O O . ALA B 1 70 ? 2.068 -19.25 0.46 1 98.88 70 ALA B O 1
ATOM 3391 N N . PHE B 1 71 ? 2.311 -18.125 2.434 1 98.69 71 PHE B N 1
ATOM 3392 C CA . PHE B 1 71 ? 3.396 -17.281 1.944 1 98.69 71 PHE B CA 1
ATOM 3393 C C . PHE B 1 71 ? 4.719 -18.031 1.958 1 98.69 71 PHE B C 1
ATOM 3395 O O . PHE B 1 71 ? 5.598 -17.75 2.77 1 98.69 71 PHE B O 1
ATOM 3402 N N . THR B 1 72 ? 4.887 -18.969 0.977 1 98.12 72 THR B N 1
ATOM 3403 C CA . THR B 1 72 ? 6.09 -19.797 0.883 1 98.12 72 THR B CA 1
ATOM 3404 C C . THR B 1 72 ? 6.812 -19.547 -0.439 1 98.12 72 THR B C 1
ATOM 3406 O O . THR B 1 72 ? 7.809 -20.203 -0.742 1 98.12 72 THR B O 1
ATOM 3409 N N . TYR B 1 73 ? 6.289 -18.578 -1.239 1 97 73 TYR B N 1
ATOM 3410 C CA . TYR B 1 73 ? 6.906 -18.234 -2.514 1 97 73 TYR B CA 1
ATOM 3411 C C . TYR B 1 73 ? 8.398 -17.953 -2.344 1 97 73 TYR B C 1
ATOM 3413 O O . TYR B 1 73 ? 8.789 -17.125 -1.526 1 97 73 TYR B O 1
ATOM 3421 N N . TYR B 1 74 ? 9.242 -18.625 -2.943 1 92.56 74 TYR B N 1
ATOM 3422 C CA . TYR B 1 74 ? 10.695 -18.484 -3.018 1 92.56 74 TYR B CA 1
ATOM 3423 C C . TYR B 1 74 ? 11.359 -19 -1.744 1 92.56 74 TYR B C 1
ATOM 3425 O O . TYR B 1 74 ? 12.57 -18.844 -1.568 1 92.56 74 TYR B O 1
ATOM 3433 N N . ALA B 1 75 ? 10.586 -19.547 -0.861 1 95 75 ALA B N 1
ATOM 3434 C CA . ALA B 1 75 ? 11.172 -20.203 0.304 1 95 75 ALA B CA 1
ATOM 3435 C C . ALA B 1 75 ? 11.602 -21.641 -0.025 1 95 75 ALA B C 1
ATOM 3437 O O . ALA B 1 75 ? 11.227 -22.578 0.677 1 95 75 ALA B O 1
ATOM 3438 N N . HIS B 1 76 ? 12.367 -21.766 -1.004 1 93.19 76 HIS B N 1
ATOM 3439 C CA . HIS B 1 76 ? 12.922 -23.062 -1.37 1 93.19 76 HIS B CA 1
ATOM 3440 C C . HIS B 1 76 ? 14.438 -23.062 -1.253 1 93.19 76 HIS B C 1
ATOM 3442 O O . HIS B 1 76 ? 15.055 -22.031 -1.025 1 93.19 76 HIS B O 1
ATOM 3448 N N . ARG B 1 77 ? 14.992 -24.234 -1.354 1 89.44 77 ARG B N 1
ATOM 3449 C CA . ARG B 1 77 ? 16.375 -24.5 -0.951 1 89.44 77 ARG B CA 1
ATOM 3450 C C . ARG B 1 77 ? 17.344 -23.609 -1.72 1 89.44 77 ARG B C 1
ATOM 3452 O O . ARG B 1 77 ? 18.297 -23.094 -1.146 1 89.44 77 ARG B O 1
ATOM 3459 N N . GLU B 1 78 ? 17.141 -23.375 -2.984 1 86.38 78 GLU B N 1
ATOM 3460 C CA . GLU B 1 78 ? 18.062 -22.609 -3.822 1 86.38 78 GLU B CA 1
ATOM 3461 C C . GLU B 1 78 ? 18.062 -21.141 -3.42 1 86.38 78 GLU B C 1
ATOM 3463 O O . GLU B 1 78 ? 19.141 -20.531 -3.303 1 86.38 78 GLU B O 1
ATOM 3468 N N . LYS B 1 79 ? 16.891 -20.562 -3.246 1 87.12 79 LYS B N 1
ATOM 3469 C CA . LYS B 1 79 ? 16.797 -19.156 -2.871 1 87.12 79 LYS B CA 1
ATOM 3470 C C . LYS B 1 79 ? 17.281 -18.938 -1.444 1 87.12 79 LYS B C 1
ATOM 3472 O O . LYS B 1 79 ? 17.906 -17.922 -1.15 1 8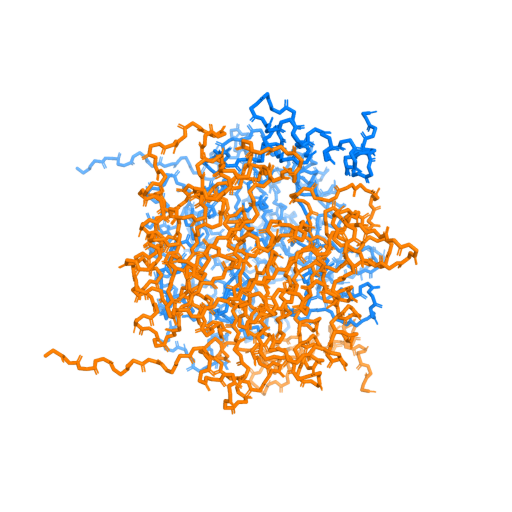7.12 79 LYS B O 1
ATOM 3477 N N . MET B 1 80 ? 17 -19.828 -0.581 1 89 80 MET B N 1
ATOM 3478 C CA . MET B 1 80 ? 17.453 -19.703 0.802 1 89 80 MET B CA 1
ATOM 3479 C C . MET B 1 80 ? 18.984 -19.766 0.881 1 89 80 MET B C 1
ATOM 3481 O O . MET B 1 80 ? 19.594 -19.109 1.736 1 89 80 MET B O 1
ATOM 3485 N N . ALA B 1 81 ? 19.547 -20.547 0.009 1 84.69 81 ALA B N 1
ATOM 3486 C CA . ALA B 1 81 ? 21 -20.641 -0.038 1 84.69 81 ALA B CA 1
ATOM 3487 C C . ALA B 1 81 ? 21.625 -19.328 -0.464 1 84.69 81 ALA B C 1
ATOM 3489 O O . ALA B 1 81 ? 22.719 -18.969 -0.003 1 84.69 81 ALA B O 1
ATOM 3490 N N . LEU B 1 82 ? 20.906 -18.562 -1.261 1 80.69 82 LEU B N 1
ATOM 3491 C CA . LEU B 1 82 ? 21.391 -17.281 -1.759 1 80.69 82 LEU B CA 1
ATOM 3492 C C . LEU B 1 82 ? 21.625 -16.312 -0.61 1 80.69 82 LEU B C 1
ATOM 3494 O O . LEU B 1 82 ? 22.5 -15.445 -0.698 1 80.69 82 LEU B O 1
ATOM 3498 N N . ILE B 1 83 ? 20.859 -16.469 0.47 1 81.19 83 ILE B N 1
ATOM 3499 C CA . ILE B 1 83 ? 20.984 -15.516 1.564 1 81.19 83 ILE B CA 1
ATOM 3500 C C . ILE B 1 83 ? 21.594 -16.203 2.789 1 81.19 83 ILE B C 1
ATOM 3502 O O . ILE B 1 83 ? 21.562 -15.648 3.893 1 81.19 83 ILE B O 1
ATOM 3506 N N . GLY B 1 84 ? 22 -17.438 2.613 1 85.38 84 GLY B N 1
ATOM 3507 C CA . GLY B 1 84 ? 22.703 -18.156 3.666 1 85.38 84 GLY B CA 1
ATOM 3508 C C . GLY B 1 84 ? 21.781 -18.609 4.789 1 85.38 84 GLY B C 1
ATOM 3509 O O . GLY B 1 84 ? 22.203 -18.672 5.949 1 85.38 84 GLY B O 1
ATOM 3510 N N . ARG B 1 85 ? 20.578 -18.875 4.484 1 90.19 85 ARG B N 1
ATOM 3511 C CA . ARG B 1 85 ? 19.609 -19.266 5.508 1 90.19 85 ARG B CA 1
ATOM 3512 C C . ARG B 1 85 ? 18.969 -20.609 5.168 1 90.19 85 ARG B C 1
ATOM 3514 O O . ARG B 1 85 ? 17.766 -20.812 5.371 1 90.19 85 ARG B O 1
ATOM 3521 N N . GLU B 1 86 ? 19.688 -21.531 4.699 1 90.38 86 GLU B N 1
ATOM 3522 C CA . GLU B 1 86 ? 19.219 -22.859 4.332 1 90.38 86 GLU B CA 1
ATOM 3523 C C . GLU B 1 86 ? 18.641 -23.594 5.543 1 90.38 86 GLU B C 1
ATOM 3525 O O . GLU B 1 86 ? 17.703 -24.375 5.406 1 90.38 86 GLU B O 1
ATOM 3530 N N . ASP B 1 87 ? 19.156 -23.281 6.664 1 92.44 87 ASP B N 1
ATOM 3531 C CA . ASP B 1 87 ? 18.734 -23.969 7.883 1 92.44 87 ASP B CA 1
ATOM 3532 C C . ASP B 1 87 ? 17.328 -23.531 8.297 1 92.44 87 ASP B C 1
ATOM 3534 O O . ASP B 1 87 ? 16.672 -24.203 9.094 1 92.44 87 ASP B O 1
ATOM 3538 N N . ASP B 1 88 ? 16.906 -22.422 7.719 1 94.88 88 ASP B N 1
ATOM 3539 C CA . ASP B 1 88 ? 15.594 -21.891 8.062 1 94.88 88 ASP B CA 1
ATOM 3540 C C . ASP B 1 88 ? 14.523 -22.391 7.105 1 94.88 88 ASP B C 1
ATOM 3542 O O . ASP B 1 88 ? 13.328 -22.125 7.297 1 94.88 88 ASP B O 1
ATOM 3546 N N . LEU B 1 89 ? 14.93 -23.219 6.164 1 95.75 89 LEU B N 1
ATOM 3547 C CA . LEU B 1 89 ? 14.055 -23.609 5.062 1 95.75 89 LEU B CA 1
ATOM 3548 C C . LEU B 1 89 ? 12.781 -24.266 5.578 1 95.75 89 LEU B C 1
ATOM 3550 O O . LEU B 1 89 ? 11.68 -23.781 5.301 1 95.75 89 LEU B O 1
ATOM 3554 N N . GLN B 1 90 ? 12.969 -25.297 6.348 1 97 90 GLN B N 1
ATOM 3555 C CA . GLN B 1 90 ? 11.82 -26.031 6.855 1 97 90 GLN B CA 1
ATOM 3556 C C . GLN B 1 90 ? 10.977 -25.156 7.785 1 97 90 GLN B C 1
ATOM 3558 O O . GLN B 1 90 ? 9.75 -25.188 7.723 1 97 90 GLN B O 1
ATOM 3563 N N . ARG B 1 91 ? 11.641 -24.406 8.609 1 97.38 91 ARG B N 1
ATOM 3564 C CA . ARG B 1 91 ? 10.953 -23.578 9.594 1 97.38 91 ARG B CA 1
ATOM 3565 C C . ARG B 1 91 ? 10.102 -22.516 8.914 1 97.38 91 ARG B C 1
ATOM 3567 O O . ARG B 1 91 ? 8.953 -22.297 9.305 1 97.38 91 ARG B O 1
ATOM 3574 N N . ILE B 1 92 ? 10.641 -21.859 7.91 1 97.81 92 ILE B N 1
ATOM 3575 C CA . ILE B 1 92 ? 9.922 -20.797 7.203 1 97.81 92 ILE B CA 1
ATOM 3576 C C . ILE B 1 92 ? 8.68 -21.375 6.535 1 97.81 92 ILE B C 1
ATOM 3578 O O . ILE B 1 92 ? 7.586 -20.812 6.648 1 97.81 92 ILE B O 1
ATOM 3582 N N . ASN B 1 93 ? 8.828 -22.516 5.887 1 98.38 93 ASN B N 1
ATOM 3583 C CA . ASN B 1 93 ? 7.703 -23.141 5.191 1 98.38 93 ASN B CA 1
ATOM 3584 C C . ASN B 1 93 ? 6.625 -23.594 6.172 1 98.38 93 ASN B C 1
ATOM 3586 O O . ASN B 1 93 ? 5.453 -23.25 6.023 1 98.38 93 ASN B O 1
ATOM 3590 N N . LYS B 1 94 ? 7.012 -24.281 7.145 1 98.44 94 LYS B N 1
ATOM 3591 C CA . LYS B 1 94 ? 6.047 -24.844 8.086 1 98.44 94 LYS B CA 1
ATOM 3592 C C . LYS B 1 94 ? 5.324 -23.75 8.859 1 98.44 94 LYS B C 1
ATOM 3594 O O . LYS B 1 94 ? 4.129 -23.859 9.133 1 98.44 94 LYS B O 1
ATOM 3599 N N . HIS B 1 95 ? 6.066 -22.688 9.227 1 98.5 95 HIS B N 1
ATOM 3600 C CA . HIS B 1 95 ? 5.445 -21.578 9.938 1 98.5 95 HIS B CA 1
ATOM 3601 C C . HIS B 1 95 ? 4.422 -20.859 9.055 1 98.5 95 HIS B C 1
ATOM 3603 O O . HIS B 1 95 ? 3.318 -20.547 9.508 1 98.5 95 HIS B O 1
ATOM 3609 N N . ALA B 1 96 ? 4.797 -20.594 7.832 1 98.75 96 ALA B N 1
ATOM 3610 C CA . ALA B 1 96 ? 3.887 -19.938 6.898 1 98.75 96 ALA B CA 1
ATOM 3611 C C . ALA B 1 96 ? 2.621 -20.766 6.691 1 98.75 96 ALA B C 1
ATOM 3613 O O . ALA B 1 96 ? 1.512 -20.219 6.703 1 98.75 96 ALA B O 1
ATOM 3614 N N . LEU B 1 97 ? 2.801 -22.062 6.555 1 98.88 97 LEU B N 1
ATOM 3615 C CA . LEU B 1 97 ? 1.692 -22.984 6.309 1 98.88 97 LEU B CA 1
ATOM 3616 C C . LEU B 1 97 ? 0.785 -23.078 7.527 1 98.88 97 LEU B C 1
ATOM 3618 O O . LEU B 1 97 ? -0.441 -23.062 7.398 1 98.88 97 LEU B O 1
ATOM 3622 N N . ARG B 1 98 ? 1.373 -23.188 8.641 1 98.75 98 ARG B N 1
ATOM 3623 C CA . ARG B 1 98 ? 0.595 -23.266 9.867 1 98.75 98 ARG B CA 1
ATOM 3624 C C . ARG B 1 98 ? -0.263 -22.031 10.07 1 98.75 98 ARG B C 1
ATOM 3626 O O . ARG B 1 98 ? -1.452 -22.125 10.375 1 98.75 98 ARG B O 1
ATOM 3633 N N . MET B 1 99 ? 0.32 -20.844 9.93 1 98.81 99 MET B N 1
ATOM 3634 C CA . MET B 1 99 ? -0.424 -19.594 10.078 1 98.81 99 MET B CA 1
ATOM 3635 C C . MET B 1 99 ? -1.542 -19.5 9.047 1 98.81 99 MET B C 1
ATOM 3637 O O . MET B 1 99 ? -2.652 -19.062 9.359 1 98.81 99 MET B O 1
ATOM 3641 N N . ALA B 1 100 ? -1.233 -19.906 7.809 1 98.88 100 ALA B N 1
ATOM 3642 C CA . ALA B 1 100 ? -2.25 -19.891 6.762 1 98.88 100 ALA B CA 1
ATOM 3643 C C . ALA B 1 100 ? -3.424 -20.797 7.125 1 98.88 100 ALA B C 1
ATOM 3645 O O . ALA B 1 100 ? -4.586 -20.422 6.949 1 98.88 100 ALA B O 1
ATOM 3646 N N . ARG B 1 101 ? -3.139 -22 7.621 1 98.69 101 ARG B N 1
ATOM 3647 C CA . ARG B 1 101 ? -4.168 -22.953 8.031 1 98.69 101 ARG B CA 1
ATOM 3648 C C . ARG B 1 101 ? -5.031 -22.375 9.148 1 98.69 101 ARG B C 1
ATOM 3650 O O . ARG B 1 101 ? -6.258 -22.469 9.109 1 98.69 101 ARG B O 1
ATOM 3657 N N . GLU B 1 102 ? -4.367 -21.766 10.125 1 98.69 102 GLU B N 1
ATOM 3658 C CA . GLU B 1 102 ? -5.086 -21.172 11.25 1 98.69 102 GLU B CA 1
ATOM 3659 C C . GLU B 1 102 ? -6.039 -20.078 10.773 1 98.69 102 GLU B C 1
ATOM 3661 O O . GLU B 1 102 ? -7.203 -20.047 11.18 1 98.69 102 GLU B O 1
ATOM 3666 N N . VAL B 1 103 ? -5.582 -19.188 9.914 1 98.69 103 VAL B N 1
ATOM 3667 C CA . VAL B 1 103 ? -6.402 -18.094 9.414 1 98.69 103 VAL B CA 1
ATOM 3668 C C . VAL B 1 103 ? -7.547 -18.641 8.562 1 98.69 103 VAL B C 1
ATOM 3670 O O . VAL B 1 103 ? -8.688 -18.188 8.68 1 98.69 103 VAL B O 1
ATOM 3673 N N . ALA B 1 104 ? -7.223 -19.609 7.754 1 98.69 104 ALA B N 1
ATOM 3674 C CA . ALA B 1 104 ? -8.258 -20.219 6.91 1 98.69 104 ALA B CA 1
ATOM 3675 C C . ALA B 1 104 ? -9.352 -20.859 7.758 1 98.69 104 ALA B C 1
ATOM 3677 O O . ALA B 1 104 ? -10.539 -20.688 7.477 1 98.69 104 ALA B O 1
ATOM 3678 N N . ASP B 1 105 ? -8.961 -21.562 8.758 1 98.31 105 ASP B N 1
ATOM 3679 C CA . ASP B 1 105 ? -9.922 -22.219 9.641 1 98.31 105 ASP B CA 1
ATOM 3680 C C . ASP B 1 105 ? -10.789 -21.172 10.359 1 98.31 105 ASP B C 1
ATOM 3682 O O . ASP B 1 105 ? -12.008 -21.359 10.477 1 98.31 105 ASP B O 1
ATOM 3686 N N . GLN B 1 106 ? -10.156 -20.156 10.805 1 97.88 106 GLN B N 1
ATOM 3687 C CA . GLN B 1 106 ? -10.859 -19.125 11.555 1 97.88 106 GLN B CA 1
ATOM 3688 C C . GLN B 1 106 ? -11.844 -18.359 10.664 1 97.88 106 GLN B C 1
ATOM 3690 O O . GLN B 1 106 ? -12.891 -17.906 11.133 1 97.88 106 GLN B O 1
ATOM 3695 N N . THR B 1 107 ? -11.57 -18.266 9.383 1 97.75 107 THR B N 1
ATOM 3696 C CA . THR B 1 107 ? -12.352 -17.406 8.516 1 97.75 107 THR B CA 1
ATOM 3697 C C . THR B 1 107 ? -13.25 -18.234 7.59 1 97.75 107 THR B C 1
ATOM 3699 O O . THR B 1 107 ? -14.047 -17.672 6.832 1 97.75 107 THR B O 1
ATOM 3702 N N . GLY B 1 108 ? -13.102 -19.531 7.59 1 97.56 108 GLY B N 1
ATOM 3703 C CA . GLY B 1 108 ? -13.898 -20.391 6.734 1 97.56 108 GLY B CA 1
ATOM 3704 C C . GLY B 1 108 ? -13.508 -20.297 5.27 1 97.56 108 GLY B C 1
ATOM 3705 O O . GLY B 1 108 ? -14.367 -20.359 4.387 1 97.56 108 GLY B O 1
ATOM 3706 N N . THR B 1 109 ? -12.219 -20.047 4.977 1 98.38 109 THR B N 1
ATOM 3707 C CA . THR B 1 109 ? -11.695 -19.969 3.617 1 98.38 109 THR B CA 1
ATOM 3708 C C . THR B 1 109 ? -10.828 -21.203 3.312 1 98.38 109 THR B C 1
ATOM 3710 O O . THR B 1 109 ? -10.586 -22.016 4.195 1 98.38 109 THR B O 1
ATOM 3713 N N . LEU B 1 110 ? -10.469 -21.375 2.049 1 98.69 110 LEU B N 1
ATOM 3714 C CA . LEU B 1 110 ? -9.555 -22.438 1.646 1 98.69 110 LEU B CA 1
ATOM 3715 C C . LEU B 1 110 ? -8.109 -22.062 1.977 1 98.69 110 LEU B C 1
ATOM 3717 O O . LEU B 1 110 ? -7.766 -20.875 2.008 1 98.69 110 LEU B O 1
ATOM 3721 N N . MET B 1 111 ? -7.324 -23.031 2.254 1 98.69 111 MET B N 1
ATOM 3722 C CA . MET B 1 111 ? -5.883 -22.844 2.408 1 98.69 111 MET B CA 1
ATOM 3723 C C . MET B 1 111 ? -5.121 -23.547 1.292 1 98.69 111 MET B C 1
ATOM 3725 O O . MET B 1 111 ? -5.352 -24.734 1.028 1 98.69 111 MET B O 1
ATOM 3729 N N . ALA B 1 112 ? -4.258 -22.859 0.623 1 98.81 112 ALA B N 1
ATOM 3730 C CA . ALA B 1 112 ? -3.457 -23.453 -0.443 1 98.81 112 ALA B CA 1
ATOM 3731 C C . ALA B 1 112 ? -1.974 -23.438 -0.088 1 98.81 112 ALA B C 1
ATOM 3733 O O . ALA B 1 112 ? -1.473 -22.453 0.469 1 98.81 112 ALA B O 1
ATOM 3734 N N . GLY B 1 113 ? -1.286 -24.594 -0.301 1 98.75 113 GLY B N 1
ATOM 3735 C CA . GLY B 1 113 ? 0.166 -24.562 -0.372 1 98.75 113 GLY B CA 1
ATOM 3736 C C . GLY B 1 113 ? 0.689 -23.906 -1.634 1 98.75 113 GLY B C 1
ATOM 3737 O O . GLY B 1 113 ? -0.075 -23.641 -2.564 1 98.75 113 GLY B O 1
ATOM 3738 N N . ASN B 1 114 ? 1.971 -23.625 -1.653 1 98.62 114 ASN B N 1
ATOM 3739 C CA . ASN B 1 114 ? 2.506 -22.859 -2.775 1 98.62 114 ASN B CA 1
ATOM 3740 C C . ASN B 1 114 ? 3.898 -23.344 -3.168 1 98.62 114 ASN B C 1
ATOM 3742 O O . ASN B 1 114 ? 4.777 -23.469 -2.316 1 98.62 114 ASN B O 1
ATOM 3746 N N . ILE B 1 115 ? 4.059 -23.734 -4.383 1 98.31 115 ILE B N 1
ATOM 3747 C CA . ILE B 1 115 ? 5.355 -23.859 -5.035 1 98.31 115 ILE B CA 1
ATOM 3748 C C . ILE B 1 115 ? 5.461 -22.859 -6.184 1 98.31 115 ILE B C 1
ATOM 3750 O O . ILE B 1 115 ? 4.445 -22.359 -6.672 1 98.31 115 ILE B O 1
ATOM 3754 N N . SER B 1 116 ? 6.707 -22.516 -6.555 1 97.38 116 SER B N 1
ATOM 3755 C CA . SER B 1 116 ? 6.879 -21.453 -7.531 1 97.38 116 SER B CA 1
ATOM 3756 C C . SER B 1 116 ? 8.07 -21.719 -8.445 1 97.38 116 SER B C 1
ATOM 3758 O O . SER B 1 116 ? 8.734 -22.75 -8.312 1 97.38 116 SER B O 1
ATOM 3760 N N . ASN B 1 117 ? 8.242 -20.844 -9.406 1 94.19 117 ASN B N 1
ATOM 3761 C CA . ASN B 1 117 ? 9.43 -20.922 -10.25 1 94.19 117 ASN B CA 1
ATOM 3762 C C . ASN B 1 117 ? 10.711 -20.922 -9.414 1 94.19 117 ASN B C 1
ATOM 3764 O O . ASN B 1 117 ? 10.789 -20.234 -8.391 1 94.19 117 ASN B O 1
ATOM 3768 N N . THR B 1 118 ? 11.664 -21.734 -9.781 1 90.44 118 THR B N 1
ATOM 3769 C CA . THR B 1 118 ? 12.898 -21.906 -9.016 1 90.44 118 THR B CA 1
ATOM 3770 C C . THR B 1 118 ? 14.023 -21.078 -9.617 1 90.44 118 THR B C 1
ATOM 3772 O O . THR B 1 118 ? 15.047 -20.844 -8.969 1 90.44 118 THR B O 1
ATOM 3775 N N . ASN B 1 119 ? 13.859 -20.688 -10.812 1 79.81 119 ASN B N 1
ATOM 3776 C CA . ASN B 1 119 ? 14.883 -20.016 -11.609 1 79.81 119 ASN B CA 1
ATOM 3777 C C . ASN B 1 119 ? 16.078 -20.938 -11.867 1 79.81 119 ASN B C 1
ATOM 3779 O O . ASN B 1 119 ? 17.172 -20.469 -12.164 1 79.81 119 ASN B O 1
ATOM 3783 N N . LEU B 1 120 ? 15.945 -22.25 -11.727 1 81.25 120 LEU B N 1
ATOM 3784 C CA . LEU B 1 120 ? 17.016 -23.234 -11.891 1 81.25 120 LEU B CA 1
ATOM 3785 C C . LEU B 1 120 ? 16.734 -24.156 -13.086 1 81.25 120 LEU B C 1
ATOM 3787 O O . LEU B 1 120 ? 17.641 -24.812 -13.594 1 81.25 120 LEU B O 1
ATOM 3791 N N . PHE B 1 121 ? 15.578 -24.156 -13.547 1 81.31 121 PHE B N 1
ATOM 3792 C CA . PHE B 1 121 ? 15.156 -25.172 -14.492 1 81.31 121 PHE B CA 1
ATOM 3793 C C . PHE B 1 121 ? 15.797 -24.938 -15.859 1 81.31 121 PHE B C 1
ATOM 3795 O O . PHE B 1 121 ? 15.648 -23.875 -16.453 1 81.31 121 PHE B O 1
ATOM 3802 N N . VAL B 1 122 ? 16.609 -25.797 -16.156 1 72.31 122 VAL B N 1
ATOM 3803 C CA . VAL B 1 122 ? 17.156 -25.922 -17.5 1 72.31 122 VAL B CA 1
ATOM 3804 C C . VAL B 1 122 ? 16.922 -27.344 -18.016 1 72.31 122 VAL B C 1
ATOM 3806 O O . VAL B 1 122 ? 17.469 -28.297 -17.484 1 72.31 122 VAL B O 1
ATOM 3809 N N . ASP B 1 123 ? 16.141 -27.422 -19.031 1 71.94 123 ASP B N 1
ATOM 3810 C CA . ASP B 1 123 ? 15.672 -28.719 -19.5 1 71.94 123 ASP B CA 1
ATOM 3811 C C . ASP B 1 123 ? 16.844 -29.609 -19.891 1 71.94 123 ASP B C 1
ATOM 3813 O O . ASP B 1 123 ? 16.812 -30.828 -19.656 1 71.94 123 ASP B O 1
ATOM 3817 N N . SER B 1 124 ? 17.797 -28.969 -20.344 1 72.44 124 SER B N 1
ATOM 3818 C CA . SER B 1 124 ? 18.906 -29.734 -20.922 1 72.44 124 SER B CA 1
ATOM 3819 C C . SER B 1 124 ? 19.906 -30.141 -19.844 1 72.44 124 SER B C 1
ATOM 3821 O O . SER B 1 124 ? 20.828 -30.922 -20.109 1 72.44 124 SER B O 1
ATOM 3823 N N . VAL B 1 125 ? 19.688 -29.734 -18.594 1 74.12 125 VAL B N 1
ATOM 3824 C CA . VAL B 1 125 ? 20.641 -30.016 -17.547 1 74.12 125 VAL B CA 1
ATOM 3825 C C . VAL B 1 125 ? 20 -30.906 -16.484 1 74.12 125 VAL B C 1
ATOM 3827 O O . VAL B 1 125 ? 19.297 -30.406 -15.594 1 74.12 125 VAL B O 1
ATOM 3830 N N . PRO B 1 126 ? 20.281 -32.219 -16.562 1 73.94 126 PRO B N 1
ATOM 3831 C CA . PRO B 1 126 ? 19.609 -33.156 -15.695 1 73.94 126 PRO B CA 1
ATOM 3832 C C . PRO B 1 126 ? 19.766 -32.844 -14.219 1 73.94 126 PRO B C 1
ATOM 3834 O O . PRO B 1 126 ? 18.797 -32.969 -13.445 1 73.94 126 PRO B O 1
ATOM 3837 N N . ASN B 1 127 ? 20.891 -32.469 -13.781 1 79.31 127 ASN B N 1
ATOM 3838 C CA . ASN B 1 127 ? 21.109 -32.156 -12.375 1 79.31 127 ASN B CA 1
ATOM 3839 C C . ASN B 1 127 ? 20.188 -31.031 -11.898 1 79.31 127 ASN B C 1
ATOM 3841 O O . ASN B 1 127 ? 19.75 -31.031 -10.75 1 79.31 127 ASN B O 1
ATOM 3845 N N . TYR B 1 128 ? 19.859 -30.203 -12.758 1 83.38 128 TYR B N 1
ATOM 3846 C CA . TYR B 1 128 ? 18.953 -29.109 -12.391 1 83.38 128 TYR B CA 1
ATOM 3847 C C . TYR B 1 128 ? 17.516 -29.594 -12.281 1 83.38 128 TYR B C 1
ATOM 3849 O O . TYR B 1 128 ? 16.781 -29.188 -11.391 1 83.38 128 TYR B O 1
ATOM 3857 N N . ARG B 1 129 ? 17.188 -30.531 -13.109 1 89 129 ARG B N 1
ATOM 3858 C CA . ARG B 1 129 ? 15.852 -31.109 -13.047 1 89 129 ARG B CA 1
ATOM 3859 C C . ARG B 1 129 ? 15.633 -31.828 -11.727 1 89 129 ARG B C 1
ATOM 3861 O O . ARG B 1 129 ? 14.562 -31.719 -11.117 1 89 129 ARG B O 1
ATOM 3868 N N . GLU B 1 130 ? 16.594 -32.531 -11.336 1 92.06 130 GLU B N 1
ATOM 3869 C CA . GLU B 1 130 ? 16.5 -33.25 -10.07 1 92.06 130 GLU B CA 1
ATOM 3870 C C . GLU B 1 130 ? 16.375 -32.281 -8.891 1 92.06 130 GLU B C 1
ATOM 3872 O O . GLU B 1 130 ? 15.609 -32.562 -7.961 1 92.06 130 GLU B O 1
ATOM 3877 N N . LYS B 1 131 ? 17.125 -31.25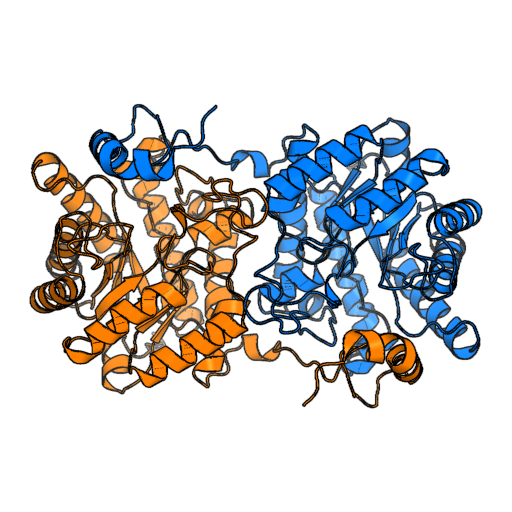 -8.938 1 92 131 LYS B N 1
ATOM 3878 C CA . LYS B 1 131 ? 17.047 -30.25 -7.879 1 92 131 LYS B CA 1
ATOM 3879 C C . LYS B 1 131 ? 15.664 -29.625 -7.805 1 92 131 LYS B C 1
ATOM 3881 O O . LYS B 1 131 ? 15.109 -29.469 -6.719 1 92 131 LYS B O 1
ATOM 3886 N N . VAL B 1 132 ? 15.172 -29.297 -8.945 1 95.31 132 VAL B N 1
ATOM 3887 C CA . VAL B 1 132 ? 13.852 -28.688 -9.016 1 95.31 132 VAL B CA 1
ATOM 3888 C C . VAL B 1 132 ? 12.805 -29.672 -8.484 1 95.31 132 VAL B C 1
ATOM 3890 O O . VAL B 1 132 ? 11.93 -29.281 -7.703 1 95.31 132 VAL B O 1
ATOM 3893 N N . TRP B 1 133 ? 12.977 -30.938 -8.875 1 96.44 133 TRP B N 1
ATOM 3894 C CA . TRP B 1 133 ? 12.062 -31.984 -8.414 1 96.44 133 TRP B CA 1
ATOM 3895 C C . TRP B 1 133 ? 12.078 -32.094 -6.895 1 96.44 133 TRP B C 1
ATOM 3897 O O . TRP B 1 133 ? 11.016 -32.156 -6.266 1 96.44 133 TRP B O 1
ATOM 3907 N N . GLN B 1 134 ? 13.227 -32 -6.312 1 96.31 134 GLN B N 1
ATOM 3908 C CA . GLN B 1 134 ? 13.367 -32.125 -4.863 1 96.31 134 GLN B CA 1
ATOM 3909 C C . GLN B 1 134 ? 12.797 -30.906 -4.156 1 96.31 134 GLN B C 1
ATOM 3911 O O . GLN B 1 134 ? 12.219 -31.016 -3.074 1 96.31 134 GLN B O 1
ATOM 3916 N N . ILE B 1 135 ? 12.977 -29.781 -4.738 1 96.88 135 ILE B N 1
ATOM 3917 C CA . ILE B 1 135 ? 12.422 -28.547 -4.203 1 96.88 135 ILE B CA 1
ATOM 3918 C C . ILE B 1 135 ? 10.898 -28.656 -4.141 1 96.88 135 ILE B C 1
ATOM 3920 O O . ILE B 1 135 ? 10.289 -28.375 -3.102 1 96.88 135 ILE B O 1
ATOM 3924 N N . PHE B 1 136 ? 10.312 -29.078 -5.258 1 98.31 136 PHE B N 1
ATOM 3925 C CA . PHE B 1 136 ? 8.859 -29.234 -5.301 1 98.31 136 PHE B CA 1
ATOM 3926 C C . PHE B 1 136 ? 8.398 -30.281 -4.289 1 98.31 136 PHE B C 1
ATOM 3928 O O . PHE B 1 136 ? 7.43 -30.047 -3.561 1 98.31 136 PHE B O 1
ATOM 3935 N N . LYS B 1 137 ? 9.117 -31.391 -4.227 1 98.12 137 LYS B N 1
ATOM 3936 C CA . LYS B 1 137 ? 8.758 -32.469 -3.312 1 98.12 137 LYS B CA 1
ATOM 3937 C C . LYS B 1 137 ? 8.68 -31.969 -1.874 1 98.12 137 LYS B C 1
ATOM 3939 O O . LYS B 1 137 ? 7.66 -32.156 -1.199 1 98.12 137 LYS B O 1
ATOM 3944 N N . GLU B 1 138 ? 9.68 -31.312 -1.431 1 97.25 138 GLU B N 1
ATOM 3945 C CA . GLU B 1 138 ? 9.758 -30.844 -0.046 1 97.25 138 GLU B CA 1
ATOM 3946 C C . GLU B 1 138 ? 8.602 -29.906 0.281 1 97.25 138 GLU B C 1
ATOM 3948 O O . GLU B 1 138 ? 7.914 -30.078 1.287 1 97.25 138 GLU B O 1
ATOM 3953 N N . GLN B 1 139 ? 8.391 -28.969 -0.527 1 98.44 139 GLN B N 1
ATOM 3954 C CA . GLN B 1 139 ? 7.391 -27.938 -0.245 1 98.44 139 GLN B CA 1
ATOM 3955 C C . GLN B 1 139 ? 5.977 -28.5 -0.337 1 98.44 139 GLN B C 1
ATOM 3957 O O . GLN B 1 139 ? 5.102 -28.141 0.445 1 98.44 139 GLN B O 1
ATOM 3962 N N . ILE B 1 140 ? 5.746 -29.422 -1.277 1 98.69 140 ILE B N 1
ATOM 3963 C CA . ILE B 1 140 ? 4.43 -30.047 -1.415 1 98.69 140 ILE B CA 1
ATOM 3964 C C . ILE B 1 140 ? 4.145 -30.922 -0.202 1 98.69 140 ILE B C 1
ATOM 3966 O O . ILE B 1 140 ? 3.047 -30.875 0.358 1 98.69 140 ILE B O 1
ATOM 3970 N N . GLU B 1 141 ? 5.117 -31.672 0.217 1 98.38 141 GLU B N 1
ATOM 3971 C CA . GLU B 1 141 ? 4.922 -32.562 1.366 1 98.38 141 GLU B CA 1
ATOM 3972 C C . GLU B 1 141 ? 4.621 -31.75 2.629 1 98.38 141 GLU B C 1
ATOM 3974 O O . GLU B 1 141 ? 3.764 -32.156 3.426 1 98.38 141 GLU B O 1
ATOM 3979 N N . TRP B 1 142 ? 5.363 -30.672 2.844 1 98.44 142 TRP B N 1
ATOM 3980 C CA . TRP B 1 142 ? 5.078 -29.812 3.988 1 98.44 142 TRP B CA 1
ATOM 3981 C C . TRP B 1 142 ? 3.666 -29.234 3.906 1 98.44 142 TRP B C 1
ATOM 3983 O O . TRP B 1 142 ? 2.982 -29.109 4.926 1 98.44 142 TRP B O 1
ATOM 3993 N N . ALA B 1 143 ? 3.219 -28.859 2.709 1 98.62 143 ALA B N 1
ATOM 3994 C CA . ALA B 1 143 ? 1.874 -28.328 2.518 1 98.62 143 ALA B CA 1
ATOM 3995 C C . ALA B 1 143 ? 0.812 -29.375 2.844 1 98.62 143 ALA B C 1
ATOM 3997 O O . ALA B 1 143 ? -0.189 -29.062 3.496 1 98.62 143 ALA B O 1
ATOM 3998 N N . VAL B 1 144 ? 1.036 -30.578 2.379 1 98.25 144 VAL B N 1
ATOM 3999 C CA . VAL B 1 144 ? 0.112 -31.688 2.643 1 98.25 144 VAL B CA 1
ATOM 4000 C C . VAL B 1 144 ? 0.037 -31.953 4.145 1 98.25 144 VAL B C 1
ATOM 4002 O O . VAL B 1 144 ? -1.054 -32.094 4.699 1 98.25 144 VAL B O 1
ATOM 4005 N N . GLU B 1 145 ? 1.174 -32 4.758 1 97.69 145 GLU B N 1
ATOM 4006 C CA . GLU B 1 145 ? 1.236 -32.219 6.199 1 97.69 145 GLU B CA 1
ATOM 4007 C C . GLU B 1 145 ? 0.467 -31.125 6.949 1 97.69 145 GLU B C 1
ATOM 4009 O O . GLU B 1 145 ? -0.171 -31.406 7.969 1 97.69 145 GLU B O 1
ATOM 4014 N N . ALA B 1 146 ? 0.511 -29.906 6.418 1 97.94 146 ALA B N 1
ATOM 4015 C CA . ALA B 1 146 ? -0.121 -28.766 7.074 1 97.94 146 ALA B CA 1
ATOM 4016 C C . ALA B 1 146 ? -1.619 -28.734 6.785 1 97.94 146 ALA B C 1
ATOM 4018 O O . ALA B 1 146 ? -2.342 -27.891 7.328 1 97.94 146 ALA B O 1
ATOM 4019 N N . GLY B 1 147 ? -2.096 -29.609 5.914 1 97.31 147 GLY B N 1
ATOM 4020 C CA . GLY B 1 147 ? -3.523 -29.688 5.648 1 97.31 147 GLY B CA 1
ATOM 4021 C C . GLY B 1 147 ? -3.973 -28.797 4.512 1 97.31 147 GLY B C 1
ATOM 4022 O O . GLY B 1 147 ? -5.094 -28.281 4.527 1 97.31 147 GLY B O 1
ATOM 4023 N N . ALA B 1 148 ? -3.168 -28.594 3.52 1 98.19 148 ALA B N 1
ATOM 4024 C CA . ALA B 1 148 ? -3.549 -27.766 2.369 1 98.19 148 ALA B CA 1
ATOM 4025 C C . ALA B 1 148 ? -4.766 -28.359 1.659 1 98.19 148 ALA B C 1
ATOM 4027 O O . ALA B 1 148 ? -4.871 -29.578 1.5 1 98.19 148 ALA B O 1
ATOM 4028 N N . ASP B 1 149 ? -5.703 -27.484 1.282 1 98.31 149 ASP B N 1
ATOM 4029 C CA . ASP B 1 149 ? -6.871 -27.906 0.518 1 98.31 149 ASP B CA 1
ATOM 4030 C C . ASP B 1 149 ? -6.52 -28.125 -0.952 1 98.31 149 ASP B C 1
ATOM 4032 O O . ASP B 1 149 ? -7.16 -28.922 -1.638 1 98.31 149 ASP B O 1
ATOM 4036 N N . PHE B 1 150 ? -5.586 -27.453 -1.42 1 98.69 150 PHE B N 1
ATOM 4037 C CA . PHE B 1 150 ? -5.02 -27.625 -2.752 1 98.69 150 PHE B CA 1
ATOM 4038 C C . PHE B 1 150 ? -3.639 -27 -2.842 1 98.69 150 PHE B C 1
ATOM 4040 O O . PHE B 1 150 ? -3.176 -26.359 -1.89 1 98.69 150 PHE B O 1
ATOM 4047 N N . ILE B 1 151 ? -2.914 -27.234 -3.969 1 98.81 151 ILE B N 1
ATOM 4048 C CA . ILE B 1 151 ? -1.582 -26.688 -4.195 1 98.81 151 ILE B CA 1
ATOM 4049 C C . ILE B 1 151 ? -1.618 -25.703 -5.363 1 98.81 151 ILE B C 1
ATOM 4051 O O . ILE B 1 151 ? -2.246 -25.984 -6.391 1 98.81 151 ILE B O 1
ATOM 4055 N N . VAL B 1 152 ? -1.013 -24.562 -5.164 1 98.94 152 VAL B N 1
ATOM 4056 C CA . VAL B 1 152 ? -0.797 -23.609 -6.25 1 98.94 152 VAL B CA 1
ATOM 4057 C C . VAL B 1 152 ? 0.661 -23.656 -6.703 1 98.94 152 VAL B C 1
ATOM 4059 O O . VAL B 1 152 ? 1.571 -23.391 -5.91 1 98.94 152 VAL B O 1
ATOM 4062 N N . GLY B 1 153 ? 0.918 -24.141 -7.867 1 98.81 153 GLY B N 1
ATOM 4063 C CA . GLY B 1 153 ? 2.174 -23.922 -8.57 1 98.81 153 GLY B CA 1
ATOM 4064 C C . GLY B 1 153 ? 2.123 -22.734 -9.523 1 98.81 153 GLY B C 1
ATOM 4065 O O . GLY B 1 153 ? 1.36 -22.75 -10.492 1 98.81 153 GLY B O 1
ATOM 4066 N N . GLU B 1 154 ? 3.021 -21.734 -9.258 1 98.62 154 GLU B N 1
ATOM 4067 C CA . GLU B 1 154 ? 2.752 -20.5 -10 1 98.62 154 GLU B CA 1
ATOM 4068 C C . GLU B 1 154 ? 4.039 -19.891 -10.547 1 98.62 154 GLU B C 1
ATOM 4070 O O . GLU B 1 154 ? 5.133 -20.203 -10.07 1 98.62 154 GLU B O 1
ATOM 4075 N N . THR B 1 155 ? 3.852 -18.969 -11.523 1 98 155 THR B N 1
ATOM 4076 C CA . THR B 1 155 ? 4.828 -18.031 -12.062 1 98 155 THR B CA 1
ATOM 4077 C C . THR B 1 155 ? 5.934 -18.766 -12.812 1 98 155 THR B C 1
ATOM 4079 O O . THR B 1 155 ? 7.105 -18.406 -12.727 1 98 155 THR B O 1
ATOM 4082 N N . PHE B 1 156 ? 5.527 -19.875 -13.484 1 96.69 156 PHE B N 1
ATOM 4083 C CA . PHE B 1 156 ? 6.488 -20.594 -14.312 1 96.69 156 PHE B CA 1
ATOM 4084 C C . PHE B 1 156 ? 6.637 -19.938 -15.672 1 96.69 156 PHE B C 1
ATOM 4086 O O . PHE B 1 156 ? 5.641 -19.688 -16.359 1 96.69 156 PHE B O 1
ATOM 4093 N N . SER B 1 157 ? 7.789 -19.672 -16.062 1 92.75 157 SER B N 1
ATOM 4094 C CA . SER B 1 157 ? 8.047 -19.094 -17.375 1 92.75 157 SER B CA 1
ATOM 4095 C C . SER B 1 157 ? 8.367 -20.188 -18.391 1 92.75 157 SER B C 1
ATOM 4097 O O . SER B 1 157 ? 8.219 -19.969 -19.609 1 92.75 157 SER B O 1
ATOM 4099 N N . ASP B 1 158 ? 8.828 -21.281 -17.891 1 92.62 158 ASP B N 1
ATOM 4100 C CA . ASP B 1 158 ? 9.172 -22.453 -18.703 1 92.62 158 ASP B CA 1
ATOM 4101 C C . ASP B 1 158 ? 8.07 -23.516 -18.625 1 92.62 158 ASP B C 1
ATOM 4103 O O . ASP B 1 158 ? 7.68 -23.938 -17.547 1 92.62 158 ASP B O 1
ATOM 4107 N N . PHE B 1 159 ? 7.621 -23.922 -19.828 1 95.31 159 PHE B N 1
ATOM 4108 C CA . PHE B 1 159 ? 6.617 -24.984 -19.859 1 95.31 159 PHE B CA 1
ATOM 4109 C C . PHE B 1 159 ? 7.133 -26.234 -19.172 1 95.31 159 PHE B C 1
ATOM 4111 O O . PHE B 1 159 ? 6.395 -26.891 -18.438 1 95.31 159 PHE B O 1
ATOM 4118 N N . GLY B 1 160 ? 8.359 -26.562 -19.422 1 95.38 160 GLY B N 1
ATOM 4119 C CA . GLY B 1 160 ? 8.953 -27.75 -18.828 1 95.38 160 GLY B CA 1
ATOM 4120 C C . GLY B 1 160 ? 8.891 -27.75 -17.312 1 95.38 160 GLY B C 1
ATOM 4121 O O . GLY B 1 160 ? 8.617 -28.766 -16.688 1 95.38 160 GLY B O 1
ATOM 4122 N N . GLU B 1 161 ? 9.18 -26.641 -16.703 1 96.5 161 GLU B N 1
ATOM 4123 C CA . GLU B 1 161 ? 9.125 -26.531 -15.25 1 96.5 161 GLU B CA 1
ATOM 4124 C C . GLU B 1 161 ? 7.691 -26.641 -14.734 1 96.5 161 GLU B C 1
ATOM 4126 O O . GLU B 1 161 ? 7.438 -27.25 -13.703 1 96.5 161 GLU B O 1
ATOM 4131 N N . ALA B 1 162 ? 6.789 -26.031 -15.461 1 98.19 162 ALA B N 1
ATOM 4132 C CA . ALA B 1 162 ? 5.375 -26.125 -15.102 1 98.19 162 ALA B CA 1
ATOM 4133 C C . ALA B 1 162 ? 4.898 -27.578 -15.141 1 98.19 162 ALA B C 1
ATOM 4135 O O . ALA B 1 162 ? 4.16 -28.016 -14.258 1 98.19 162 ALA B O 1
ATOM 4136 N N . LEU B 1 163 ? 5.289 -28.188 -16.203 1 98.19 163 LEU B N 1
ATOM 4137 C CA . LEU B 1 163 ? 4.926 -29.594 -16.344 1 98.19 163 LEU B CA 1
ATOM 4138 C C . LEU B 1 163 ? 5.473 -30.422 -15.18 1 98.19 163 LEU B C 1
ATOM 4140 O O . LEU B 1 163 ? 4.781 -31.297 -14.648 1 98.19 163 LEU B O 1
ATOM 4144 N N . MET B 1 164 ? 6.68 -30.156 -14.805 1 97.62 164 MET B N 1
ATOM 4145 C CA . MET B 1 164 ? 7.277 -30.828 -13.664 1 97.62 164 MET B CA 1
ATOM 4146 C C . MET B 1 164 ? 6.492 -30.531 -12.391 1 97.62 164 MET B C 1
ATOM 4148 O O . MET B 1 164 ? 6.336 -31.422 -11.539 1 97.62 164 MET B O 1
ATOM 4152 N N . ALA B 1 165 ? 6.047 -29.328 -12.219 1 98.56 165 ALA B N 1
ATOM 4153 C CA . ALA B 1 165 ? 5.238 -28.953 -11.062 1 98.56 165 ALA B CA 1
ATOM 4154 C C . ALA B 1 165 ? 3.951 -29.781 -11.008 1 98.56 165 ALA B C 1
ATOM 4156 O O . ALA B 1 165 ? 3.553 -30.25 -9.945 1 98.56 165 ALA B O 1
ATOM 4157 N N . VAL B 1 166 ? 3.285 -29.969 -12.164 1 98.5 166 VAL B N 1
ATOM 4158 C CA . VAL B 1 166 ? 2.062 -30.766 -12.227 1 98.5 166 VAL B CA 1
ATOM 4159 C C . VAL B 1 166 ? 2.359 -32.188 -11.805 1 98.5 166 VAL B C 1
ATOM 4161 O O . VAL B 1 166 ? 1.647 -32.75 -10.969 1 98.5 166 VAL B O 1
ATOM 4164 N N . LYS B 1 167 ? 3.4 -32.75 -12.367 1 98.06 167 LYS B N 1
ATOM 4165 C CA . LYS B 1 167 ? 3.76 -34.125 -12.062 1 98.06 167 LYS B CA 1
ATOM 4166 C C . LYS B 1 167 ? 4.102 -34.281 -10.586 1 98.06 167 LYS B C 1
ATOM 4168 O O . LYS B 1 167 ? 3.756 -35.312 -9.977 1 98.06 167 LYS B O 1
ATOM 4173 N N . ALA B 1 168 ? 4.832 -33.312 -10.07 1 98.38 168 ALA B N 1
ATOM 4174 C CA . ALA B 1 168 ? 5.172 -33.375 -8.648 1 98.38 168 ALA B CA 1
ATOM 4175 C C . ALA B 1 168 ? 3.92 -33.312 -7.785 1 98.38 168 ALA B C 1
ATOM 4177 O O . ALA B 1 168 ? 3.814 -34.031 -6.793 1 98.38 168 ALA B O 1
ATOM 4178 N N . CYS B 1 169 ? 2.979 -32.438 -8.109 1 98.5 169 CYS B N 1
ATOM 4179 C CA . CYS B 1 169 ? 1.727 -32.375 -7.363 1 98.5 169 CYS B CA 1
ATOM 4180 C C . CYS B 1 169 ? 0.994 -33.719 -7.398 1 98.5 169 CYS B C 1
ATOM 4182 O O . CYS B 1 169 ? 0.494 -34.188 -6.371 1 98.5 169 CYS B O 1
ATOM 4184 N N . LYS B 1 170 ? 0.913 -34.312 -8.547 1 97.62 170 LYS B N 1
ATOM 4185 C CA . LYS B 1 170 ? 0.233 -35.625 -8.695 1 97.62 170 LYS B CA 1
ATOM 4186 C C . LYS B 1 170 ? 0.909 -36.688 -7.855 1 97.62 170 LYS B C 1
ATOM 4188 O O . LYS B 1 170 ? 0.239 -37.562 -7.305 1 97.62 170 LYS B O 1
ATOM 4193 N N . GLU B 1 171 ? 2.166 -36.562 -7.824 1 97.69 171 GLU B N 1
ATOM 4194 C CA . GLU B 1 171 ? 2.928 -37.594 -7.121 1 97.69 171 GLU B CA 1
ATOM 4195 C C . GLU B 1 171 ? 2.861 -37.406 -5.609 1 97.69 171 GLU B C 1
ATOM 4197 O O . GLU B 1 171 ? 2.654 -38.375 -4.863 1 97.69 171 GLU B O 1
ATOM 4202 N N . PHE B 1 172 ? 3.041 -36.156 -5.152 1 98.25 172 PHE B N 1
ATOM 4203 C CA . PHE B 1 172 ? 3.322 -35.938 -3.74 1 98.25 172 PHE B CA 1
ATOM 4204 C C . PHE B 1 172 ? 2.102 -35.375 -3.023 1 98.25 172 PHE B C 1
ATOM 4206 O O . PHE B 1 172 ? 2.025 -35.406 -1.794 1 98.25 172 PHE B O 1
ATOM 4213 N N . ALA B 1 173 ? 1.181 -34.719 -3.715 1 95.12 173 ALA B N 1
ATOM 4214 C CA . ALA B 1 173 ? -0.014 -34.156 -3.084 1 95.12 173 ALA B CA 1
ATOM 4215 C C . ALA B 1 173 ? -1.192 -35.125 -3.203 1 95.12 173 ALA B C 1
ATOM 4217 O O . ALA B 1 173 ? -2.24 -34.906 -2.59 1 95.12 173 ALA B O 1
ATOM 4218 N N . LYS B 1 174 ? -0.982 -36.219 -3.936 1 85.44 174 LYS B N 1
ATOM 4219 C CA . LYS B 1 174 ? -1.951 -37.281 -4.086 1 85.44 174 LYS B CA 1
ATOM 4220 C C . LYS B 1 174 ? -3.291 -36.75 -4.59 1 85.44 174 LYS B C 1
ATOM 4222 O O . LYS B 1 174 ? -3.35 -36.094 -5.617 1 85.44 174 LYS B O 1
ATOM 4227 N N . ASP B 1 175 ? -4.398 -36.781 -3.736 1 88.69 175 ASP B N 1
ATOM 4228 C CA . ASP B 1 175 ? -5.742 -36.469 -4.223 1 88.69 175 ASP B CA 1
ATOM 4229 C C . ASP B 1 175 ? -6.078 -35 -4.012 1 88.69 175 ASP B C 1
ATOM 4231 O O . ASP B 1 175 ? -7.199 -34.562 -4.285 1 88.69 175 ASP B O 1
ATOM 4235 N N . ILE B 1 176 ? -5.125 -34.25 -3.613 1 95.19 176 ILE B N 1
ATOM 4236 C CA . ILE B 1 176 ? -5.301 -32.812 -3.432 1 95.19 176 ILE B CA 1
ATOM 4237 C C . ILE B 1 176 ? -5.184 -32.094 -4.777 1 95.19 176 ILE B C 1
ATOM 4239 O O . ILE B 1 176 ? -4.23 -32.312 -5.527 1 95.19 176 ILE B O 1
ATOM 4243 N N . PRO B 1 177 ? -6.223 -31.25 -5.164 1 98.19 177 PRO B N 1
ATOM 4244 C CA . PRO B 1 177 ? -6.188 -30.547 -6.453 1 98.19 177 PRO B CA 1
ATOM 4245 C C . PRO B 1 177 ? -4.98 -29.625 -6.59 1 98.19 177 PRO B C 1
ATOM 4247 O O . PRO B 1 177 ? -4.406 -29.188 -5.582 1 98.19 177 PRO B O 1
ATOM 4250 N N . CYS B 1 178 ? -4.602 -29.344 -7.828 1 98.31 178 CYS B N 1
ATOM 4251 C CA . CYS B 1 178 ? -3.5 -28.406 -8.047 1 98.31 178 CYS B CA 1
ATOM 4252 C C . CYS B 1 178 ? -3.857 -27.375 -9.109 1 98.31 178 CYS B C 1
ATOM 4254 O O . CYS B 1 178 ? -4.461 -27.719 -10.133 1 98.31 178 CYS B O 1
ATOM 4256 N N . VAL B 1 179 ? -3.615 -26.109 -8.836 1 98.88 179 VAL B N 1
ATOM 4257 C CA . VAL B 1 179 ? -3.666 -24.984 -9.75 1 98.88 179 VAL B CA 1
ATOM 4258 C C . VAL B 1 179 ? -2.26 -24.656 -10.25 1 98.88 179 VAL B C 1
ATOM 4260 O O . VAL B 1 179 ? -1.354 -24.406 -9.453 1 98.88 179 VAL B O 1
ATOM 4263 N N . VAL B 1 180 ? -2.072 -24.719 -11.562 1 98.88 180 VAL B N 1
ATOM 4264 C CA . VAL B 1 180 ? -0.751 -24.422 -12.109 1 98.88 180 VAL B CA 1
ATOM 4265 C C . VAL B 1 180 ? -0.85 -23.266 -13.102 1 98.88 180 VAL B C 1
ATOM 4267 O O . VAL B 1 180 ? -1.546 -23.375 -14.117 1 98.88 180 VAL B O 1
ATOM 4270 N N . THR B 1 181 ? -0.158 -22.156 -12.805 1 98.81 181 THR B N 1
ATOM 4271 C CA . THR B 1 181 ? -0.215 -20.969 -13.656 1 98.81 181 THR B CA 1
ATOM 4272 C C . THR B 1 181 ? 1.175 -20.609 -14.172 1 98.81 181 THR B C 1
ATOM 4274 O O . THR B 1 181 ? 2.176 -20.844 -13.492 1 98.81 181 THR B O 1
ATOM 4277 N N . MET B 1 182 ? 1.16 -20.109 -15.352 1 98.12 182 MET B N 1
ATOM 4278 C CA . MET B 1 182 ? 2.395 -19.672 -15.992 1 98.12 182 MET B CA 1
ATOM 4279 C C . MET B 1 182 ? 2.477 -18.141 -16.016 1 98.12 182 MET B C 1
ATOM 4281 O O . MET B 1 182 ? 1.454 -17.469 -15.914 1 98.12 182 MET B O 1
ATOM 4285 N N . ALA B 1 183 ? 3.695 -17.609 -16.031 1 96.75 183 ALA B N 1
ATOM 4286 C CA . ALA B 1 183 ? 3.939 -16.172 -16.188 1 96.75 183 ALA B CA 1
ATOM 4287 C C . ALA B 1 183 ? 4.344 -15.844 -17.625 1 96.75 183 ALA B C 1
ATOM 4289 O O . ALA B 1 183 ? 5.371 -16.312 -18.109 1 96.75 183 ALA B O 1
ATOM 4290 N N . ALA B 1 184 ? 3.504 -15.055 -18.281 1 92.88 184 ALA B N 1
ATOM 4291 C CA . ALA B 1 184 ? 3.773 -14.688 -19.672 1 92.88 184 ALA B CA 1
ATOM 4292 C C . ALA B 1 184 ? 4.805 -13.562 -19.766 1 92.88 184 ALA B C 1
ATOM 4294 O O . ALA B 1 184 ? 4.445 -12.391 -19.797 1 92.88 184 ALA B O 1
ATOM 4295 N N . GLN B 1 185 ? 5.945 -14.031 -19.797 1 83.94 185 GLN B N 1
ATOM 4296 C CA . GLN B 1 185 ? 7.062 -13.094 -19.891 1 83.94 185 GLN B CA 1
ATOM 4297 C C . GLN B 1 185 ? 7.16 -12.5 -21.297 1 83.94 185 GLN B C 1
ATOM 4299 O O . GLN B 1 185 ? 6.148 -12.375 -22 1 83.94 185 GLN B O 1
ATOM 4304 N N . GLN B 1 186 ? 8.336 -12.086 -21.703 1 70.62 186 GLN B N 1
ATOM 4305 C CA . GLN B 1 186 ? 8.5 -11.375 -22.969 1 70.62 186 GLN B CA 1
ATOM 4306 C C . GLN B 1 186 ? 8.711 -12.336 -24.125 1 70.62 186 GLN B C 1
ATOM 4308 O O . GLN B 1 186 ? 8.758 -11.922 -25.297 1 70.62 186 GLN B O 1
ATOM 4313 N N . GLY B 1 187 ? 8.633 -13.477 -23.906 1 69.56 187 GLY B N 1
ATOM 4314 C CA . GLY B 1 187 ? 8.844 -14.422 -24.984 1 69.56 187 GLY B CA 1
ATOM 4315 C C . GLY B 1 187 ? 7.777 -14.352 -26.062 1 69.56 187 GLY B C 1
ATOM 4316 O O . GLY B 1 187 ? 6.598 -14.156 -25.766 1 69.56 187 GLY B O 1
ATOM 4317 N N . GLN B 1 188 ? 8.25 -14.305 -27.312 1 73.56 188 GLN B N 1
ATOM 4318 C CA . GLN B 1 188 ? 7.301 -14.312 -28.406 1 73.56 188 GLN B CA 1
ATOM 4319 C C . GLN B 1 188 ? 7.855 -15.094 -29.609 1 73.56 188 GLN B C 1
ATOM 4321 O O . GLN B 1 188 ? 9.062 -15.125 -29.828 1 73.56 188 GLN B O 1
ATOM 4326 N N . VAL B 1 189 ? 7.035 -15.867 -30.188 1 71.56 189 VAL B N 1
ATOM 4327 C CA . VAL B 1 189 ? 7.293 -16.5 -31.469 1 71.56 189 VAL B CA 1
ATOM 4328 C C . VAL B 1 189 ? 6.273 -16.031 -32.5 1 71.56 189 VAL B C 1
ATOM 4330 O O . VAL B 1 189 ? 5.066 -16.156 -32.281 1 71.56 189 VAL B O 1
ATOM 4333 N N . ASN B 1 190 ? 6.77 -15.508 -33.594 1 76.25 190 ASN B N 1
ATOM 4334 C CA . ASN B 1 190 ? 5.941 -14.984 -34.688 1 76.25 190 ASN B CA 1
ATOM 4335 C C . ASN B 1 190 ? 4.91 -13.984 -34.156 1 76.25 190 ASN B C 1
ATOM 4337 O O . ASN B 1 190 ? 3.74 -14.047 -34.531 1 76.25 190 ASN B O 1
ATOM 4341 N N . GLY B 1 191 ? 5.25 -13.211 -33.125 1 76.94 191 GLY B N 1
ATOM 4342 C CA . GLY B 1 191 ? 4.402 -12.148 -32.625 1 76.94 191 GLY B CA 1
ATOM 4343 C C . GLY B 1 191 ? 3.414 -12.617 -31.578 1 76.94 191 GLY B C 1
ATOM 4344 O O . GLY B 1 191 ? 2.666 -11.812 -31.016 1 76.94 191 GLY B O 1
ATOM 4345 N N . LYS B 1 192 ? 3.518 -13.891 -31.359 1 84.56 192 LYS B N 1
ATOM 4346 C CA . LYS B 1 192 ? 2.625 -14.453 -30.344 1 84.56 192 LYS B CA 1
ATOM 4347 C C . LYS B 1 192 ? 3.385 -14.781 -29.062 1 84.56 192 LYS B C 1
ATOM 4349 O O . LYS B 1 192 ? 4.508 -15.289 -29.109 1 84.56 192 LYS B O 1
ATOM 4354 N N . PRO B 1 193 ? 2.75 -14.438 -27.984 1 89.31 193 PRO B N 1
ATOM 4355 C CA . PRO B 1 193 ? 3.426 -14.758 -26.734 1 89.31 193 PRO B CA 1
ATOM 4356 C C . PRO B 1 193 ? 3.615 -16.266 -26.531 1 89.31 193 PRO B C 1
ATOM 4358 O O . PRO B 1 193 ? 2.719 -17.047 -26.844 1 89.31 193 PRO B O 1
ATOM 4361 N N . THR B 1 194 ? 4.844 -16.641 -26.109 1 92.31 194 THR B N 1
ATOM 4362 C CA . THR B 1 194 ? 5.156 -18.031 -25.812 1 92.31 194 THR B CA 1
ATOM 4363 C C . THR B 1 194 ? 5.914 -18.141 -24.484 1 92.31 194 THR B C 1
ATOM 4365 O O . THR B 1 194 ? 6.402 -17.125 -23.969 1 92.31 194 THR B O 1
ATOM 4368 N N . THR B 1 195 ? 5.859 -19.344 -23.969 1 92.69 195 THR B N 1
ATOM 4369 C CA . THR B 1 195 ? 6.762 -19.625 -22.859 1 92.69 195 THR B CA 1
ATOM 4370 C C . THR B 1 195 ? 8.219 -19.438 -23.281 1 92.69 195 THR B C 1
ATOM 4372 O O . THR B 1 195 ? 8.508 -19.312 -24.469 1 92.69 195 THR B O 1
ATOM 4375 N N . VAL B 1 196 ? 9.086 -19.328 -22.297 1 86.44 196 VAL B N 1
ATOM 4376 C CA . VAL B 1 196 ? 10.492 -19.078 -22.578 1 86.44 196 VAL B CA 1
ATOM 4377 C C . VAL B 1 196 ? 11.078 -20.219 -23.406 1 86.44 196 VAL B C 1
ATOM 4379 O O . VAL B 1 196 ? 11.984 -20.016 -24.219 1 86.44 196 VAL B O 1
ATOM 4382 N N . ASP B 1 197 ? 10.531 -21.406 -23.297 1 87.44 197 ASP B N 1
ATOM 4383 C CA . ASP B 1 197 ? 11.008 -22.562 -24.047 1 87.44 197 ASP B CA 1
ATOM 4384 C C . ASP B 1 197 ? 10.188 -22.781 -25.312 1 87.44 197 ASP B C 1
ATOM 4386 O O . ASP B 1 197 ? 10.219 -23.859 -25.906 1 87.44 197 ASP B O 1
ATOM 4390 N N . GLY B 1 198 ? 9.336 -21.828 -25.672 1 88.94 198 GLY B N 1
ATOM 4391 C CA . GLY B 1 198 ? 8.82 -21.734 -27.031 1 88.94 198 GLY B CA 1
ATOM 4392 C C . GLY B 1 198 ? 7.449 -22.359 -27.188 1 88.94 198 GLY B C 1
ATOM 4393 O O . GLY B 1 198 ? 6.973 -22.547 -28.312 1 88.94 198 GLY B O 1
ATOM 4394 N N . VAL B 1 199 ? 6.762 -22.672 -26.188 1 93.31 199 VAL B N 1
ATOM 4395 C CA . VAL B 1 199 ? 5.445 -23.297 -26.281 1 93.31 199 VAL B CA 1
ATOM 4396 C C . VAL B 1 199 ? 4.363 -22.219 -26.219 1 93.31 199 VAL B C 1
ATOM 4398 O O . VAL B 1 199 ? 4.398 -21.344 -25.359 1 93.31 199 VAL B O 1
ATOM 4401 N N . ASP B 1 200 ? 3.475 -22.297 -27.172 1 94.5 200 ASP B N 1
ATOM 4402 C CA . ASP B 1 200 ? 2.314 -21.422 -27.141 1 94.5 200 ASP B CA 1
ATOM 4403 C C . ASP B 1 200 ? 1.525 -21.594 -25.859 1 94.5 200 ASP B C 1
ATOM 4405 O O . ASP B 1 200 ? 1.335 -22.719 -25.375 1 94.5 200 ASP B O 1
ATOM 4409 N N . TYR B 1 201 ? 0.981 -20.547 -25.281 1 96.25 201 TYR B N 1
ATOM 4410 C CA . TYR B 1 201 ? 0.369 -20.609 -23.969 1 96.25 201 TYR B CA 1
ATOM 4411 C C . TYR B 1 201 ? -0.899 -21.453 -23.984 1 96.25 201 TYR B C 1
ATOM 4413 O O . TYR B 1 201 ? -1.176 -22.203 -23.047 1 96.25 201 TYR B O 1
ATOM 4421 N N . VAL B 1 202 ? -1.706 -21.328 -25.016 1 96.06 202 VAL B N 1
ATOM 4422 C CA . VAL B 1 202 ? -2.926 -22.125 -25.109 1 96.06 202 VAL B CA 1
ATOM 4423 C C . VAL B 1 202 ? -2.572 -23.609 -25.172 1 96.06 202 VAL B C 1
ATOM 4425 O O . VAL B 1 202 ? -3.205 -24.438 -24.5 1 96.06 202 VAL B O 1
ATOM 4428 N N . ASP B 1 203 ? -1.568 -23.906 -25.969 1 96.88 203 ASP B N 1
ATOM 4429 C CA . ASP B 1 203 ? -1.078 -25.281 -26.031 1 96.88 203 ASP B CA 1
ATOM 4430 C C . ASP B 1 203 ? -0.542 -25.734 -24.672 1 96.88 203 ASP B C 1
ATOM 4432 O O . ASP B 1 203 ? -0.781 -26.859 -24.25 1 96.88 203 ASP B O 1
ATOM 4436 N N . ALA B 1 204 ? 0.179 -24.875 -24.062 1 97.81 204 ALA B N 1
ATOM 4437 C CA . ALA B 1 204 ? 0.74 -25.188 -22.75 1 97.81 204 ALA B CA 1
ATOM 4438 C C . ALA B 1 204 ? -0.362 -25.516 -21.75 1 97.81 204 ALA B C 1
ATOM 4440 O O . ALA B 1 204 ? -0.27 -26.5 -21.016 1 97.81 204 ALA B O 1
ATOM 4441 N N . PHE B 1 205 ? -1.416 -24.734 -21.703 1 98.56 205 PHE B N 1
ATOM 4442 C CA . PHE B 1 205 ? -2.529 -24.953 -20.781 1 98.56 205 PHE B CA 1
ATOM 4443 C C . PHE B 1 205 ? -3.156 -26.312 -21.016 1 98.56 205 PHE B C 1
ATOM 4445 O O . PHE B 1 205 ? -3.385 -27.062 -20.062 1 98.56 205 PHE B O 1
ATOM 4452 N N . ASN B 1 206 ? -3.383 -26.641 -22.25 1 98.5 206 ASN B N 1
ATOM 4453 C CA . ASN B 1 206 ? -3.982 -27.938 -22.578 1 98.5 206 ASN B CA 1
ATOM 4454 C C . ASN B 1 206 ? -3.094 -29.094 -22.141 1 98.5 206 ASN B C 1
ATOM 4456 O O . ASN B 1 206 ? -3.58 -30.062 -21.562 1 98.5 206 ASN B O 1
ATOM 4460 N N . LYS B 1 207 ? -1.843 -28.953 -22.438 1 98.62 207 LYS B N 1
ATOM 4461 C CA . LYS B 1 207 ? -0.899 -30 -22.078 1 98.62 207 LYS B CA 1
ATOM 4462 C C . LYS B 1 207 ? -0.792 -30.172 -20.562 1 98.62 207 LYS B C 1
ATOM 4464 O O . LYS B 1 207 ? -0.678 -31.297 -20.062 1 98.62 207 LYS B O 1
ATOM 4469 N N . LEU B 1 208 ? -0.779 -29.078 -19.844 1 98.81 208 LEU B N 1
ATOM 4470 C CA . LEU B 1 208 ? -0.727 -29.125 -18.391 1 98.81 208 LEU B CA 1
ATOM 4471 C C . LEU B 1 208 ? -1.979 -29.797 -17.828 1 98.81 208 LEU B C 1
ATOM 4473 O O . LEU B 1 208 ? -1.897 -30.594 -16.891 1 98.81 208 LEU B O 1
ATOM 4477 N N . ALA B 1 209 ? -3.121 -29.469 -18.391 1 98.62 209 ALA B N 1
ATOM 4478 C CA . ALA B 1 209 ? -4.375 -30.094 -17.969 1 98.62 209 ALA B CA 1
ATOM 4479 C C . ALA B 1 209 ? -4.355 -31.594 -18.25 1 98.62 209 ALA B C 1
ATOM 4481 O O . ALA B 1 209 ? -4.777 -32.375 -17.406 1 98.62 209 ALA B O 1
ATOM 4482 N N . GLU B 1 210 ? -3.896 -31.938 -19.391 1 98.31 210 GLU B N 1
ATOM 4483 C CA . GLU B 1 210 ? -3.795 -33.344 -19.75 1 98.31 210 GLU B CA 1
ATOM 4484 C C . GLU B 1 210 ? -2.865 -34.094 -18.797 1 98.31 210 GLU B C 1
ATOM 4486 O O . GLU B 1 210 ? -3.082 -35.281 -18.516 1 98.31 210 GLU B O 1
ATOM 4491 N N . ALA B 1 211 ? -1.884 -33.375 -18.328 1 98.25 211 ALA B N 1
ATOM 4492 C CA . ALA B 1 211 ? -0.906 -33.969 -17.438 1 98.25 211 ALA B CA 1
ATOM 4493 C C . ALA B 1 211 ? -1.468 -34.094 -16.016 1 98.25 211 ALA B C 1
ATOM 4495 O O . ALA B 1 211 ? -0.876 -34.75 -15.164 1 98.25 211 ALA B O 1
ATOM 4496 N N . GLY B 1 212 ? -2.57 -33.406 -15.734 1 97.56 212 GLY B N 1
ATOM 4497 C CA . GLY B 1 212 ? -3.219 -33.656 -14.453 1 97.56 212 GLY B CA 1
ATOM 4498 C C . GLY B 1 212 ? -3.514 -32.406 -13.68 1 97.56 212 GLY B C 1
ATOM 4499 O O . GLY B 1 212 ? -4.09 -32.438 -12.586 1 97.56 212 GLY B O 1
ATOM 4500 N N . ALA B 1 213 ? -3.146 -31.203 -14.164 1 98.5 213 ALA B N 1
ATOM 4501 C CA . ALA B 1 213 ? -3.51 -29.953 -13.484 1 98.5 213 ALA B CA 1
ATOM 4502 C C . ALA B 1 213 ? -5.023 -29.766 -13.477 1 98.5 213 ALA B C 1
ATOM 4504 O O . ALA B 1 213 ? -5.695 -30.031 -14.477 1 98.5 213 ALA B O 1
ATOM 4505 N N . ASP B 1 214 ? -5.566 -29.328 -12.391 1 98.5 214 ASP B N 1
ATOM 4506 C CA . ASP B 1 214 ? -7.008 -29.141 -12.266 1 98.5 214 ASP B CA 1
ATOM 4507 C C . ASP B 1 214 ? -7.441 -27.766 -12.766 1 98.5 214 ASP B C 1
ATOM 4509 O O . ASP B 1 214 ? -8.57 -27.594 -13.234 1 98.5 214 ASP B O 1
ATOM 4513 N N . VAL B 1 215 ? -6.637 -26.797 -12.586 1 98.81 215 VAL B N 1
ATOM 4514 C CA . VAL B 1 215 ? -6.805 -25.438 -13.078 1 98.81 215 VAL B CA 1
ATOM 4515 C C . VAL B 1 215 ? -5.508 -24.953 -13.727 1 98.81 215 VAL B C 1
ATOM 4517 O O . VAL B 1 215 ? -4.418 -25.219 -13.211 1 98.81 215 VAL B O 1
ATOM 4520 N N . VAL B 1 216 ? -5.598 -24.328 -14.891 1 98.88 216 VAL B N 1
ATOM 4521 C CA . VAL B 1 216 ? -4.426 -23.844 -15.609 1 98.88 216 VAL B CA 1
ATOM 4522 C C . VAL B 1 216 ? -4.66 -22.406 -16.062 1 98.88 216 VAL B C 1
ATOM 4524 O O . VAL B 1 216 ? -5.805 -21.953 -16.156 1 98.88 216 VAL B O 1
ATOM 4527 N N . GLY B 1 217 ? -3.592 -21.641 -16.266 1 98.75 217 GLY B N 1
ATOM 4528 C CA . GLY B 1 217 ? -3.738 -20.266 -16.75 1 98.75 217 GLY B CA 1
ATOM 4529 C C . GLY B 1 217 ? -2.508 -19.422 -16.5 1 98.75 217 GLY B C 1
ATOM 4530 O O . GLY B 1 217 ? -1.379 -19.906 -16.625 1 98.75 217 GLY B O 1
ATOM 4531 N N . LEU B 1 218 ? -2.732 -18.094 -16.25 1 98.75 218 LEU B N 1
ATOM 4532 C CA . LEU B 1 218 ? -1.629 -17.141 -16.125 1 98.75 218 LEU B CA 1
ATOM 4533 C C . LEU B 1 218 ? -1.683 -16.438 -14.773 1 98.75 218 LEU B C 1
ATOM 4535 O O . LEU B 1 218 ? -2.768 -16.141 -14.266 1 98.75 218 LEU B O 1
ATOM 4539 N N . ASN B 1 219 ? -0.522 -16.203 -14.242 1 98.69 219 ASN B N 1
ATOM 4540 C CA . ASN B 1 219 ? -0.372 -15.227 -13.164 1 98.69 219 ASN B CA 1
ATOM 4541 C C . ASN B 1 219 ? 0.858 -14.352 -13.375 1 98.69 219 ASN B C 1
ATOM 4543 O O . ASN B 1 219 ? 1.747 -14.688 -14.156 1 98.69 219 ASN B O 1
ATOM 4547 N N . CYS B 1 220 ? 0.878 -13.211 -12.695 1 98 220 CYS B N 1
ATOM 4548 C CA . CYS B 1 220 ? 2.027 -12.312 -12.609 1 98 220 CYS B CA 1
ATOM 4549 C C . CYS B 1 220 ? 2.463 -11.852 -13.992 1 98 220 CYS B C 1
ATOM 4551 O O . CYS B 1 220 ? 1.675 -11.883 -14.938 1 98 220 CYS B O 1
ATOM 4553 N N . ALA B 1 221 ? 3.578 -11.266 -14.164 1 96.62 221 ALA B N 1
ATOM 4554 C CA . ALA B 1 221 ? 4.277 -10.781 -15.352 1 96.62 221 ALA B CA 1
ATOM 4555 C C . ALA B 1 221 ? 3.465 -9.703 -16.062 1 96.62 221 ALA B C 1
ATOM 4557 O O . ALA B 1 221 ? 3.961 -8.602 -16.312 1 96.62 221 ALA B O 1
ATOM 4558 N N . ARG B 1 222 ? 2.211 -10.008 -16.422 1 97.69 222 ARG B N 1
ATOM 4559 C CA . ARG B 1 222 ? 1.403 -9.086 -17.219 1 97.69 222 ARG B CA 1
ATOM 4560 C C . ARG B 1 222 ? 0.263 -8.5 -16.391 1 97.69 222 ARG B C 1
ATOM 4562 O O . ARG B 1 222 ? -0.298 -9.188 -15.523 1 97.69 222 ARG B O 1
ATOM 4569 N N . GLY B 1 223 ? -0.054 -7.203 -16.641 1 98.38 223 GLY B N 1
ATOM 4570 C CA . GLY B 1 223 ? -1.272 -6.625 -16.109 1 98.38 223 GLY B CA 1
ATOM 4571 C C . GLY B 1 223 ? -2.525 -7.086 -16.828 1 98.38 223 GLY B C 1
ATOM 4572 O O . GLY B 1 223 ? -2.449 -7.871 -17.766 1 98.38 223 GLY B O 1
ATOM 4573 N N . PRO B 1 224 ? -3.666 -6.594 -16.359 1 98.62 224 PRO B N 1
ATOM 4574 C CA . PRO B 1 224 ? -4.938 -7.031 -16.938 1 98.62 224 PRO B CA 1
ATOM 4575 C C . PRO B 1 224 ? -5.004 -6.801 -18.453 1 98.62 224 PRO B C 1
ATOM 4577 O O . PRO B 1 224 ? -5.398 -7.699 -19.203 1 98.62 224 PRO B O 1
ATOM 4580 N N . ALA B 1 225 ? -4.543 -5.664 -18.906 1 97.12 225 ALA B N 1
ATOM 4581 C CA . ALA B 1 225 ? -4.703 -5.266 -20.312 1 97.12 225 ALA B CA 1
ATOM 4582 C C . ALA B 1 225 ? -3.943 -6.207 -21.234 1 97.12 225 ALA B C 1
ATOM 4584 O O . ALA B 1 225 ? -4.379 -6.461 -22.359 1 97.12 225 ALA B O 1
ATOM 4585 N N . THR B 1 226 ? -2.846 -6.711 -20.75 1 96.56 226 THR B N 1
ATOM 4586 C CA . THR B 1 226 ? -2.016 -7.52 -21.625 1 96.56 226 THR B CA 1
ATOM 4587 C C . THR B 1 226 ? -2.201 -9.008 -21.344 1 96.56 226 THR B C 1
ATOM 4589 O O . THR B 1 226 ? -1.827 -9.852 -22.156 1 96.56 226 THR B O 1
ATOM 4592 N N . MET B 1 227 ? -2.768 -9.391 -20.219 1 98 227 MET B N 1
ATOM 4593 C CA . MET B 1 227 ? -3.055 -10.781 -19.891 1 98 227 MET B CA 1
ATOM 4594 C C . MET B 1 227 ? -4.34 -11.25 -20.578 1 98 227 MET B C 1
ATOM 4596 O O . MET B 1 227 ? -4.402 -12.359 -21.094 1 98 227 MET B O 1
ATOM 4600 N N . LEU B 1 228 ? -5.352 -10.406 -20.672 1 98.12 228 LEU B N 1
ATOM 4601 C CA . LEU B 1 228 ? -6.699 -10.789 -21.078 1 98.12 228 LEU B CA 1
ATOM 4602 C C . LEU B 1 228 ? -6.715 -11.305 -22.5 1 98.12 228 LEU B C 1
ATOM 4604 O O . LEU B 1 228 ? -7.375 -12.297 -22.812 1 98.12 228 LEU B O 1
ATOM 4608 N N . PRO B 1 229 ? -5.945 -10.648 -23.422 1 96.06 229 PRO B N 1
ATOM 4609 C CA . PRO B 1 229 ? -5.953 -11.172 -24.797 1 96.06 229 PRO B CA 1
ATOM 4610 C C . PRO B 1 229 ? -5.5 -12.625 -24.875 1 96.06 229 PRO B C 1
ATOM 4612 O O . PRO B 1 229 ? -6.039 -13.406 -25.656 1 96.06 229 PRO B O 1
ATOM 4615 N N . VAL B 1 230 ? -4.535 -13.039 -24.047 1 95.94 230 VAL B N 1
ATOM 4616 C CA . VAL B 1 230 ? -4.074 -14.422 -24.031 1 95.94 230 VAL B CA 1
ATOM 4617 C C . VAL B 1 230 ? -5.172 -15.328 -23.469 1 95.94 230 VAL B C 1
ATOM 4619 O O . VAL B 1 230 ? -5.434 -16.406 -24.016 1 95.94 230 VAL B O 1
ATOM 4622 N N . MET B 1 231 ? -5.848 -14.875 -22.484 1 98.06 231 MET B N 1
ATOM 4623 C CA . MET B 1 231 ? -6.887 -15.672 -21.828 1 98.06 231 MET B CA 1
ATOM 4624 C C . MET B 1 231 ? -8.109 -15.805 -22.734 1 98.06 231 MET B C 1
ATOM 4626 O O . MET B 1 231 ? -8.781 -16.844 -22.719 1 98.06 231 MET B O 1
ATOM 4630 N N . GLU B 1 232 ? -8.391 -14.758 -23.484 1 97.75 232 GLU B N 1
ATOM 4631 C CA . GLU B 1 232 ? -9.516 -14.797 -24.406 1 97.75 232 GLU B CA 1
ATOM 4632 C C . GLU B 1 232 ? -9.328 -15.883 -25.469 1 97.75 232 GLU B C 1
ATOM 4634 O O . GLU B 1 232 ? -10.297 -16.531 -25.859 1 97.75 232 GLU B O 1
ATOM 4639 N N . GLU B 1 233 ? -8.133 -16.094 -25.875 1 96.38 233 GLU B N 1
ATOM 4640 C CA . GLU B 1 233 ? -7.84 -17.203 -26.797 1 96.38 233 GLU B CA 1
ATOM 4641 C C . GLU B 1 233 ? -7.984 -18.547 -26.094 1 96.38 233 GLU B C 1
ATOM 4643 O O . GLU B 1 233 ? -8.484 -19.5 -26.688 1 96.38 233 GLU B O 1
ATOM 4648 N N . ALA B 1 234 ? -7.566 -18.594 -24.906 1 97.81 234 ALA B N 1
ATOM 4649 C CA . ALA B 1 234 ? -7.574 -19.844 -24.141 1 97.81 234 ALA B CA 1
ATOM 4650 C C . ALA B 1 234 ? -9 -20.328 -23.891 1 97.81 234 ALA B C 1
ATOM 4652 O O . ALA B 1 234 ? -9.289 -21.516 -23.953 1 97.81 234 ALA B O 1
ATOM 4653 N N . VAL B 1 235 ? -9.914 -19.406 -23.578 1 97.94 235 VAL B N 1
ATOM 4654 C CA . VAL B 1 235 ? -11.281 -19.75 -23.203 1 97.94 235 VAL B CA 1
ATOM 4655 C C . VAL B 1 235 ? -11.977 -20.438 -24.375 1 97.94 235 VAL B C 1
ATOM 4657 O O . VAL B 1 235 ? -12.852 -21.281 -24.172 1 97.94 235 VAL B O 1
ATOM 4660 N N . LYS B 1 236 ? -11.523 -20.188 -25.562 1 96.62 236 LYS B N 1
ATOM 4661 C CA . LYS B 1 236 ? -12.156 -20.75 -26.766 1 96.62 236 LYS B CA 1
ATOM 4662 C C . LYS B 1 236 ? -11.781 -22.203 -26.953 1 96.62 236 LYS B C 1
ATOM 4664 O O . LYS B 1 236 ? -12.5 -22.953 -27.609 1 96.62 236 LYS B O 1
ATOM 4669 N N . VAL B 1 237 ? -10.664 -22.625 -26.344 1 95.56 237 VAL B N 1
ATOM 4670 C CA . VAL B 1 237 ? -10.117 -23.906 -26.766 1 95.56 237 VAL B CA 1
ATOM 4671 C C . VAL B 1 237 ? -9.906 -24.797 -25.547 1 95.56 237 VAL B C 1
ATOM 4673 O O . VAL B 1 237 ? -9.898 -26.031 -25.672 1 95.56 237 VAL B O 1
ATOM 4676 N N . CYS B 1 238 ? -9.609 -24.266 -24.422 1 96.44 238 CYS B N 1
ATOM 4677 C CA . CYS B 1 238 ? -9.266 -25.047 -23.25 1 96.44 238 CYS B CA 1
ATOM 4678 C C . CYS B 1 238 ? -10.523 -25.547 -22.531 1 96.44 238 CYS B C 1
ATOM 4680 O O . CYS B 1 238 ? -11.469 -24.781 -22.344 1 96.44 238 CYS B O 1
ATOM 4682 N N . LYS B 1 239 ? -10.516 -26.75 -22.125 1 95.12 239 LYS B N 1
ATOM 4683 C CA . LYS B 1 239 ? -11.664 -27.328 -21.438 1 95.12 239 LYS B CA 1
ATOM 4684 C C . LYS B 1 239 ? -11.484 -27.266 -19.922 1 95.12 239 LYS B C 1
ATOM 4686 O O . LYS B 1 239 ? -12.469 -27.203 -19.172 1 95.12 239 LYS B O 1
ATOM 4691 N N . ALA B 1 240 ? -10.25 -27.344 -19.484 1 97 240 ALA B N 1
ATOM 4692 C CA . ALA B 1 240 ? -9.984 -27.25 -18.047 1 97 240 ALA B CA 1
ATOM 4693 C C . ALA B 1 240 ? -10.336 -25.859 -17.516 1 97 240 ALA B C 1
ATOM 4695 O O . ALA B 1 240 ? -10.32 -24.875 -18.266 1 97 240 ALA B O 1
ATOM 4696 N N . PRO B 1 241 ? -10.75 -25.781 -16.188 1 98.31 241 PRO B N 1
ATOM 4697 C CA . PRO B 1 241 ? -10.93 -24.453 -15.594 1 98.31 241 PRO B CA 1
ATOM 4698 C C . PRO B 1 241 ? -9.695 -23.578 -15.766 1 98.31 241 PRO B C 1
ATOM 4700 O O . PRO B 1 241 ? -8.562 -24.047 -15.656 1 98.31 241 PRO B O 1
ATOM 4703 N N . LEU B 1 242 ? -9.922 -22.281 -16.078 1 98.75 242 LEU B N 1
ATOM 4704 C CA . LEU B 1 242 ? -8.836 -21.344 -16.344 1 98.75 242 LEU B CA 1
ATOM 4705 C C . LEU B 1 242 ? -8.641 -20.375 -15.172 1 98.75 242 LEU B C 1
ATOM 4707 O O . LEU B 1 242 ? -9.602 -20.047 -14.477 1 98.75 242 LEU B O 1
ATOM 4711 N N . ALA B 1 243 ? -7.395 -19.984 -14.992 1 98.94 243 ALA B N 1
ATOM 4712 C CA . ALA B 1 243 ? -7 -19.016 -13.977 1 98.94 243 ALA B CA 1
ATOM 4713 C C . ALA B 1 243 ? -6.457 -17.734 -14.617 1 98.94 243 ALA B C 1
ATOM 4715 O O . ALA B 1 243 ? -5.723 -17.797 -15.602 1 98.94 243 ALA B O 1
ATOM 4716 N N . ALA B 1 244 ? -6.84 -16.594 -14.148 1 98.94 244 ALA B N 1
ATOM 4717 C CA . ALA B 1 244 ? -6.301 -15.289 -14.531 1 98.94 244 ALA B CA 1
ATOM 4718 C C . ALA B 1 244 ? -5.953 -14.445 -13.312 1 98.94 244 ALA B C 1
ATOM 4720 O O . ALA B 1 244 ? -6.848 -13.984 -12.602 1 98.94 244 ALA B O 1
ATOM 4721 N N . VAL B 1 245 ? -4.66 -14.25 -13.031 1 98.94 245 VAL B N 1
ATOM 4722 C CA . VAL B 1 245 ? -4.172 -13.57 -11.836 1 98.94 245 VAL B CA 1
ATOM 4723 C C . VAL B 1 245 ? -3.084 -12.57 -12.219 1 98.94 245 VAL B C 1
ATOM 4725 O O . VAL B 1 245 ? -1.897 -12.82 -11.984 1 98.94 245 VAL B O 1
ATOM 4728 N N . PRO B 1 246 ? -3.418 -11.398 -12.742 1 98.88 246 PRO B N 1
ATOM 4729 C CA . PRO B 1 246 ? -2.463 -10.422 -13.273 1 98.88 246 PRO B CA 1
ATOM 4730 C C . PRO B 1 246 ? -1.723 -9.664 -12.172 1 98.88 246 PRO B C 1
ATOM 4732 O O . PRO B 1 246 ? -2.137 -9.688 -11.016 1 98.88 246 PRO B O 1
ATOM 4735 N N . VAL B 1 247 ? -0.618 -9.055 -12.602 1 98.75 247 VAL B N 1
ATOM 4736 C CA . VAL B 1 247 ? 0.018 -8.062 -11.734 1 98.75 247 VAL B CA 1
ATOM 4737 C C . VAL B 1 247 ? -0.819 -6.785 -11.711 1 98.75 247 VAL B C 1
ATOM 4739 O O . VAL B 1 247 ? -1.67 -6.574 -12.578 1 98.75 247 VAL B O 1
ATOM 4742 N N . MET B 1 248 ? -0.588 -5.965 -10.75 1 98.75 248 MET B N 1
ATOM 4743 C CA . MET B 1 248 ? -1.377 -4.75 -10.578 1 98.75 248 MET B CA 1
ATOM 4744 C C . MET B 1 248 ? -0.612 -3.529 -11.086 1 98.75 248 MET B C 1
ATOM 4746 O O . MET B 1 248 ? -0.606 -2.482 -10.43 1 98.75 248 MET B O 1
ATOM 4750 N N . TYR B 1 249 ? -0.017 -3.711 -12.227 1 98.62 249 TYR B N 1
ATOM 4751 C CA . TYR B 1 249 ? 0.634 -2.633 -12.961 1 98.62 249 TYR B CA 1
ATOM 4752 C C . TYR B 1 249 ? 0.087 -2.533 -14.383 1 98.62 249 TYR B C 1
ATOM 4754 O O . TYR B 1 249 ? -0.205 -3.551 -15.016 1 98.62 249 TYR B O 1
ATOM 4762 N N . ARG B 1 250 ? -0.074 -1.338 -14.836 1 98.44 250 ARG B N 1
ATOM 4763 C CA . ARG B 1 250 ? -0.555 -1.115 -16.203 1 98.44 250 ARG B CA 1
ATOM 4764 C C . ARG B 1 250 ? 0.532 -1.429 -17.219 1 98.44 250 ARG B C 1
ATOM 4766 O O . ARG B 1 250 ? 1.354 -0.569 -17.547 1 98.44 250 ARG B O 1
ATOM 4773 N N . THR B 1 251 ? 0.513 -2.641 -17.672 1 97.12 251 THR B N 1
ATOM 4774 C CA . THR B 1 251 ? 1.427 -3.041 -18.734 1 97.12 251 THR B CA 1
ATOM 4775 C C . THR B 1 251 ? 0.838 -2.717 -20.109 1 97.12 251 THR B C 1
ATOM 4777 O O . THR B 1 251 ? -0.374 -2.533 -20.234 1 97.12 251 THR B O 1
ATOM 4780 N N . THR B 1 252 ? 1.718 -2.605 -21.094 1 94.06 252 THR B N 1
ATOM 4781 C CA . THR B 1 252 ? 1.312 -2.186 -22.438 1 94.06 252 THR B CA 1
ATOM 4782 C C . THR B 1 252 ? 1.776 -3.191 -23.484 1 94.06 252 THR B C 1
ATOM 4784 O O . THR B 1 252 ? 2.527 -4.121 -23.172 1 94.06 252 THR B O 1
ATOM 4787 N N . LYS B 1 253 ? 1.26 -2.982 -24.703 1 90.31 253 LYS B N 1
ATOM 4788 C CA . LYS B 1 253 ? 1.694 -3.842 -25.797 1 90.31 253 LYS B CA 1
ATOM 4789 C C . LYS B 1 253 ? 3.201 -3.73 -26.016 1 90.31 253 LYS B C 1
ATOM 4791 O O . LYS B 1 253 ? 3.859 -4.719 -26.344 1 90.31 253 LYS B O 1
ATOM 4796 N N . GLU B 1 254 ? 3.723 -2.506 -25.859 1 90 254 GLU B N 1
ATOM 4797 C CA . GLU B 1 254 ? 5.152 -2.27 -26.047 1 90 254 GLU B CA 1
ATOM 4798 C C . GLU B 1 254 ? 5.961 -2.904 -24.906 1 90 254 GLU B C 1
ATOM 4800 O O . GLU B 1 254 ? 7.059 -3.416 -25.141 1 90 254 GLU B O 1
ATOM 4805 N N . ASN B 1 255 ? 5.434 -2.818 -23.719 1 92.19 255 ASN B N 1
ATOM 4806 C CA . ASN B 1 255 ? 6.02 -3.422 -22.531 1 92.19 255 ASN B CA 1
ATOM 4807 C C . ASN B 1 255 ? 5.023 -4.332 -21.812 1 92.19 255 ASN B C 1
ATOM 4809 O O . ASN B 1 255 ? 4.508 -3.98 -20.75 1 92.19 255 ASN B O 1
ATOM 4813 N N . PRO B 1 256 ? 4.844 -5.559 -22.328 1 92.56 256 PRO B N 1
ATOM 4814 C CA . PRO B 1 256 ? 3.754 -6.402 -21.828 1 92.56 256 PRO B CA 1
ATOM 4815 C C . PRO B 1 256 ? 4.062 -7.031 -20.484 1 92.56 256 PRO B C 1
ATOM 4817 O O . PRO B 1 256 ? 3.164 -7.551 -19.812 1 92.56 256 PRO B O 1
ATOM 4820 N N . ASN B 1 257 ? 5.332 -7.07 -20.109 1 92.38 257 ASN B N 1
ATOM 4821 C CA . ASN B 1 257 ? 5.805 -7.559 -18.812 1 92.38 257 ASN B CA 1
ATOM 4822 C C . ASN B 1 257 ? 6.168 -6.41 -17.875 1 92.38 257 ASN B C 1
ATOM 4824 O O . ASN B 1 257 ? 6.875 -5.48 -18.281 1 92.38 257 ASN B O 1
ATOM 4828 N N . PHE B 1 258 ? 5.68 -6.465 -16.609 1 95.56 258 PHE B N 1
ATOM 4829 C CA . PHE B 1 258 ? 5.898 -5.332 -15.719 1 95.56 258 PHE B CA 1
ATOM 4830 C C . PHE B 1 258 ? 7.387 -5.141 -15.445 1 95.56 258 PHE B C 1
ATOM 4832 O O . PHE B 1 258 ? 7.816 -4.055 -15.055 1 95.56 258 PHE B O 1
ATOM 4839 N N . MET B 1 259 ? 8.203 -6.152 -15.672 1 92.06 259 MET B N 1
ATOM 4840 C CA . MET B 1 259 ? 9.641 -6.043 -15.453 1 92.06 259 MET B CA 1
ATOM 4841 C C . MET B 1 259 ? 10.297 -5.176 -16.516 1 92.06 259 MET B C 1
ATOM 4843 O O . MET B 1 259 ? 11.422 -4.707 -16.344 1 92.06 259 MET B O 1
ATOM 4847 N N . SER B 1 260 ? 9.633 -5.008 -17.641 1 91.44 260 SER B N 1
ATOM 4848 C CA . SER B 1 260 ? 10.164 -4.203 -18.734 1 91.44 260 SER B CA 1
ATOM 4849 C C . SER B 1 260 ? 9.531 -2.814 -18.766 1 91.44 260 SER B C 1
ATOM 4851 O O . SER B 1 260 ? 9.812 -2.014 -19.656 1 91.44 260 SER B O 1
ATOM 4853 N N . SER B 1 261 ? 8.727 -2.525 -17.781 1 94.69 261 SER B N 1
ATOM 4854 C CA . SER B 1 261 ? 7.996 -1.262 -17.766 1 94.69 261 SER B CA 1
ATOM 4855 C C . SER B 1 261 ? 8.938 -0.082 -17.562 1 94.69 261 SER B C 1
ATOM 4857 O O . SER B 1 261 ? 9.969 -0.209 -16.906 1 94.69 261 SER B O 1
ATOM 4859 N N . LYS B 1 262 ? 8.531 1.002 -18.172 1 95.88 262 LYS B N 1
ATOM 4860 C CA . LYS B 1 262 ? 9.328 2.227 -18.109 1 95.88 262 LYS B CA 1
ATOM 4861 C C . LYS B 1 262 ? 8.539 3.363 -17.469 1 95.88 262 LYS B C 1
ATOM 4863 O O . LYS B 1 262 ? 7.312 3.412 -17.562 1 95.88 262 LYS B O 1
ATOM 4868 N N . ASP B 1 263 ? 9.258 4.234 -16.781 1 96.69 263 ASP B N 1
ATOM 4869 C CA . ASP B 1 263 ? 8.648 5.441 -16.219 1 96.69 263 ASP B CA 1
ATOM 4870 C C . ASP B 1 263 ? 8.109 6.34 -17.328 1 96.69 263 ASP B C 1
ATOM 4872 O O . ASP B 1 263 ? 8.852 6.754 -18.219 1 96.69 263 ASP B O 1
ATOM 4876 N N . PRO B 1 264 ? 6.836 6.625 -17.219 1 94.75 264 PRO B N 1
ATOM 4877 C CA . PRO B 1 264 ? 6.254 7.449 -18.281 1 94.75 264 PRO B CA 1
ATOM 4878 C C . PRO B 1 264 ? 6.859 8.852 -18.328 1 94.75 264 PRO B C 1
ATOM 4880 O O . PRO B 1 264 ? 6.789 9.523 -19.375 1 94.75 264 PRO B O 1
ATOM 4883 N N . LEU B 1 265 ? 7.43 9.312 -17.281 1 93.75 265 LEU B N 1
ATOM 4884 C CA . LEU B 1 265 ? 7.984 10.656 -17.234 1 93.75 265 LEU B CA 1
ATOM 4885 C C . LEU B 1 265 ? 9.438 10.672 -17.688 1 93.75 265 LEU B C 1
ATOM 4887 O O . LEU B 1 265 ? 9.852 11.562 -18.438 1 93.75 265 LEU B O 1
ATOM 4891 N N . THR B 1 266 ? 10.242 9.656 -17.297 1 95.12 266 THR B N 1
ATOM 4892 C CA . THR B 1 266 ? 11.68 9.742 -17.484 1 95.12 266 THR B CA 1
ATOM 4893 C C . THR B 1 266 ? 12.164 8.727 -18.516 1 95.12 266 THR B C 1
ATOM 4895 O O . THR B 1 266 ? 13.281 8.828 -19.016 1 95.12 266 THR B O 1
ATOM 4898 N N . GLY B 1 267 ? 11.398 7.691 -18.766 1 95.38 267 GLY B N 1
ATOM 4899 C CA . GLY B 1 267 ? 11.805 6.629 -19.672 1 95.38 267 GLY B CA 1
ATOM 4900 C C . GLY B 1 267 ? 12.695 5.594 -19.016 1 95.38 267 GLY B C 1
ATOM 4901 O O . GLY B 1 267 ? 13.062 4.598 -19.641 1 95.38 267 GLY B O 1
ATOM 4902 N N . GLU B 1 268 ? 12.969 5.766 -17.766 1 95.06 268 GLU B N 1
ATOM 4903 C CA . GLU B 1 268 ? 13.852 4.855 -17.047 1 95.06 268 GLU B CA 1
ATOM 4904 C C . GLU B 1 268 ? 13.125 3.572 -16.656 1 95.06 268 GLU B C 1
ATOM 4906 O O . GLU B 1 268 ? 11.898 3.561 -16.516 1 95.06 268 GLU B O 1
ATOM 4911 N N . SER B 1 269 ? 13.906 2.441 -16.484 1 93.81 269 SER B N 1
ATOM 4912 C CA . SER B 1 269 ? 13.328 1.184 -16.016 1 93.81 269 SER B CA 1
ATOM 4913 C C . SER B 1 269 ? 12.742 1.331 -14.609 1 93.81 269 SER B C 1
ATOM 4915 O O . SER B 1 269 ? 13.352 1.944 -13.734 1 93.81 269 SER B O 1
ATOM 4917 N N . LEU B 1 270 ? 11.602 0.769 -14.398 1 96.25 270 LEU B N 1
ATOM 4918 C CA . LEU B 1 270 ? 10.891 0.936 -13.141 1 96.25 270 LEU B CA 1
ATOM 4919 C C . LEU B 1 270 ? 11.133 -0.253 -12.219 1 96.25 270 LEU B C 1
ATOM 4921 O O . LEU B 1 270 ? 11.062 -0.119 -10.992 1 96.25 270 LEU B O 1
ATOM 4925 N N . PHE B 1 271 ? 11.273 -1.403 -12.75 1 93.25 271 PHE B N 1
ATOM 4926 C CA . PHE B 1 271 ? 11.406 -2.631 -11.977 1 93.25 271 PHE B CA 1
ATOM 4927 C C . PHE B 1 271 ? 12.758 -2.674 -11.266 1 93.25 271 PHE B C 1
ATOM 4929 O O . PHE B 1 271 ? 13.773 -2.256 -11.82 1 93.25 271 PHE B O 1
ATOM 4936 N N . PRO B 1 272 ? 12.852 -2.957 -10.023 1 92.38 272 PRO B N 1
ATOM 4937 C CA . PRO B 1 272 ? 11.789 -3.613 -9.25 1 92.38 272 PRO B CA 1
ATOM 4938 C C . PRO B 1 272 ? 11.133 -2.678 -8.234 1 92.38 272 PRO B C 1
ATOM 4940 O O . PRO B 1 272 ? 10.086 -3.006 -7.676 1 92.38 272 PRO B O 1
ATOM 4943 N N . VAL B 1 273 ? 11.656 -1.463 -8.023 1 93.12 273 VAL B N 1
ATOM 4944 C CA . VAL B 1 273 ? 11.258 -0.79 -6.797 1 93.12 273 VAL B CA 1
ATOM 4945 C C . VAL B 1 273 ? 10.531 0.509 -7.129 1 93.12 273 VAL B C 1
ATOM 4947 O O . VAL B 1 273 ? 10.023 1.19 -6.238 1 93.12 273 VAL B O 1
ATOM 4950 N N . ASN B 1 274 ? 10.453 0.87 -8.43 1 97 274 ASN B N 1
ATOM 4951 C CA . ASN B 1 274 ? 9.883 2.166 -8.797 1 97 274 ASN B CA 1
ATOM 4952 C C . ASN B 1 274 ? 8.586 2.012 -9.586 1 97 274 ASN B C 1
ATOM 4954 O O . ASN B 1 274 ? 8.266 2.854 -10.43 1 97 274 ASN B O 1
ATOM 4958 N N . LEU B 1 275 ? 7.836 1.045 -9.32 1 97.88 275 LEU B N 1
ATOM 4959 C CA . LEU B 1 275 ? 6.691 0.665 -10.148 1 97.88 275 LEU B CA 1
ATOM 4960 C C . LEU B 1 275 ? 5.441 1.428 -9.719 1 97.88 275 LEU B C 1
ATOM 4962 O O . LEU B 1 275 ? 4.414 1.369 -10.398 1 97.88 275 LEU B O 1
ATOM 4966 N N . ASP B 1 276 ? 5.477 2.256 -8.664 1 97.94 276 ASP B N 1
ATOM 4967 C CA . ASP B 1 276 ? 4.309 2.875 -8.039 1 97.94 276 ASP B CA 1
ATOM 4968 C C . ASP B 1 276 ? 3.594 3.801 -9.023 1 97.94 276 ASP B C 1
ATOM 4970 O O . ASP B 1 276 ? 2.377 3.982 -8.938 1 97.94 276 ASP B O 1
ATOM 4974 N N . CYS B 1 277 ? 4.293 4.309 -10 1 98 277 CYS B N 1
ATOM 4975 C CA . CYS B 1 277 ? 3.758 5.352 -10.875 1 98 277 CYS B CA 1
ATOM 4976 C C . CYS B 1 277 ? 2.969 4.746 -12.031 1 98 277 CYS B C 1
ATOM 4978 O O . CYS B 1 277 ? 2.418 5.473 -12.852 1 98 277 CYS B O 1
ATOM 4980 N N . ILE B 1 278 ? 2.838 3.379 -12.102 1 98.25 278 ILE B N 1
ATOM 4981 C CA . ILE B 1 278 ? 2.092 2.754 -13.188 1 98.25 278 ILE B CA 1
ATOM 4982 C C . ILE B 1 278 ? 1.131 1.711 -12.625 1 98.25 278 ILE B C 1
ATOM 4984 O O . ILE B 1 278 ? 0.842 0.706 -13.273 1 98.25 278 ILE B O 1
ATOM 4988 N N . GLY B 1 279 ? 0.666 1.891 -11.422 1 98.44 279 GLY B N 1
ATOM 4989 C CA . GLY B 1 279 ? -0.254 0.96 -10.781 1 98.44 279 GLY B CA 1
ATOM 4990 C C . GLY B 1 279 ? -1.611 0.907 -11.461 1 98.44 279 GLY B C 1
ATOM 4991 O O . GLY B 1 279 ? -2.102 1.921 -11.961 1 98.44 279 GLY B O 1
ATOM 4992 N N . CYS B 1 280 ? -2.203 -0.275 -11.445 1 98.62 280 CYS B N 1
ATOM 4993 C CA . CYS B 1 280 ? -3.627 -0.364 -11.758 1 98.62 280 CYS B CA 1
ATOM 4994 C C . CYS B 1 280 ? -4.465 0.265 -10.648 1 98.62 280 CYS B C 1
ATOM 4996 O O . CYS B 1 280 ? -4.133 0.148 -9.469 1 98.62 280 CYS B O 1
ATOM 4998 N N . ASN B 1 281 ? -5.488 0.951 -11.039 1 97.81 281 ASN B N 1
ATOM 4999 C CA . ASN B 1 281 ? -6.398 1.486 -10.031 1 97.81 281 ASN B CA 1
ATOM 5000 C C . ASN B 1 281 ? -7.648 0.623 -9.898 1 97.81 281 ASN B C 1
ATOM 5002 O O . ASN B 1 281 ? -7.73 -0.46 -10.477 1 97.81 281 ASN B O 1
ATOM 5006 N N . ARG B 1 282 ? -8.562 0.973 -9.055 1 97.62 282 ARG B N 1
ATOM 5007 C CA . ARG B 1 282 ? -9.727 0.156 -8.727 1 97.62 282 ARG B CA 1
ATOM 5008 C C . ARG B 1 282 ? -10.617 -0.042 -9.945 1 97.62 282 ARG B C 1
ATOM 5010 O O . ARG B 1 282 ? -11.203 -1.111 -10.125 1 97.62 282 ARG B O 1
ATOM 5017 N N . GLN B 1 283 ? -10.703 1.013 -10.75 1 97.62 283 GLN B N 1
ATOM 5018 C CA . GLN B 1 283 ? -11.516 0.884 -11.953 1 97.62 283 GLN B CA 1
ATOM 5019 C C . GLN B 1 283 ? -10.922 -0.149 -12.906 1 97.62 283 GLN B C 1
ATOM 5021 O O . GLN B 1 283 ? -11.656 -0.924 -13.523 1 97.62 283 GLN B O 1
ATOM 5026 N N . ASP B 1 284 ? -9.586 -0.153 -13.047 1 98.56 284 ASP B N 1
ATOM 5027 C CA . ASP B 1 284 ? -8.922 -1.179 -13.844 1 98.56 284 ASP B CA 1
ATOM 5028 C C . ASP B 1 284 ? -9.32 -2.578 -13.383 1 98.56 284 ASP B C 1
ATOM 5030 O O . ASP B 1 284 ? -9.602 -3.453 -14.203 1 98.56 284 ASP B O 1
ATOM 5034 N N . ILE B 1 285 ? -9.344 -2.758 -12.07 1 98.75 285 ILE B N 1
ATOM 5035 C CA . ILE B 1 285 ? -9.586 -4.082 -11.508 1 98.75 285 ILE B CA 1
ATOM 5036 C C . ILE B 1 285 ? -11.07 -4.426 -11.633 1 98.75 285 ILE B C 1
ATOM 5038 O O . ILE B 1 285 ? -11.43 -5.582 -11.867 1 98.75 285 ILE B O 1
ATOM 5042 N N . HIS B 1 286 ? -11.875 -3.398 -11.406 1 97.88 286 HIS B N 1
ATOM 5043 C CA . HIS B 1 286 ? -13.297 -3.613 -11.617 1 97.88 286 HIS B CA 1
ATOM 5044 C C . HIS B 1 286 ? -13.586 -4.09 -13.039 1 97.88 286 HIS B C 1
ATOM 5046 O O . HIS B 1 286 ? -14.336 -5.047 -13.242 1 97.88 286 HIS B O 1
ATOM 5052 N N . ASP B 1 287 ? -13.023 -3.432 -14.039 1 98.44 287 ASP B N 1
ATOM 5053 C CA . ASP B 1 287 ? -13.188 -3.812 -15.438 1 98.44 287 ASP B CA 1
ATOM 5054 C C . ASP B 1 287 ? -12.633 -5.211 -15.695 1 98.44 287 ASP B C 1
ATOM 5056 O O . ASP B 1 287 ? -13.234 -5.996 -16.438 1 98.44 287 ASP B O 1
ATOM 5060 N N . PHE B 1 288 ? -11.5 -5.508 -15.117 1 98.88 288 PHE B N 1
ATOM 5061 C CA . PHE B 1 288 ? -10.914 -6.836 -15.219 1 98.88 288 PHE B CA 1
ATOM 5062 C C . PHE B 1 288 ? -11.875 -7.895 -14.695 1 98.88 288 PHE B C 1
ATOM 5064 O O . PHE B 1 288 ? -12.094 -8.922 -15.336 1 98.88 288 PHE B O 1
ATOM 5071 N N . GLY B 1 289 ? -12.422 -7.648 -13.453 1 98.69 289 GLY B N 1
ATOM 5072 C CA . GLY B 1 289 ? -13.367 -8.578 -12.859 1 98.69 289 GLY B CA 1
ATOM 5073 C C . GLY B 1 289 ? -14.578 -8.836 -13.742 1 98.69 289 GLY B C 1
ATOM 5074 O O . GLY B 1 289 ? -14.977 -9.984 -13.93 1 98.69 289 GLY B O 1
ATOM 5075 N N . LYS B 1 290 ? -15.117 -7.805 -14.359 1 98.5 290 LYS B N 1
ATOM 5076 C CA . LYS B 1 290 ? -16.266 -7.949 -15.25 1 98.5 290 LYS B CA 1
ATOM 5077 C C . LYS B 1 290 ? -15.898 -8.781 -16.484 1 98.5 290 LYS B C 1
ATOM 5079 O O . LYS B 1 290 ? -16.672 -9.641 -16.906 1 98.5 290 LYS B O 1
ATOM 5084 N N . ARG B 1 291 ? -14.773 -8.531 -16.984 1 98.69 291 ARG B N 1
ATOM 5085 C CA . ARG B 1 291 ? -14.359 -9.227 -18.203 1 98.69 291 ARG B CA 1
ATOM 5086 C C . ARG B 1 291 ? -14.141 -10.711 -17.938 1 98.69 291 ARG B C 1
ATOM 5088 O O . ARG B 1 291 ? -14.523 -11.555 -18.75 1 98.69 291 ARG B O 1
ATOM 5095 N N . VAL B 1 292 ? -13.484 -11.039 -16.797 1 98.38 292 VAL B N 1
ATOM 5096 C CA . VAL B 1 292 ? -13.234 -12.453 -16.531 1 98.38 292 VAL B CA 1
ATOM 5097 C C . VAL B 1 292 ? -14.562 -13.172 -16.266 1 98.38 292 VAL B C 1
ATOM 5099 O O . VAL B 1 292 ? -14.711 -14.344 -16.609 1 98.38 292 VAL B O 1
ATOM 5102 N N . GLN B 1 293 ? -15.477 -12.477 -15.672 1 97.62 293 GLN B N 1
ATOM 5103 C CA . GLN B 1 293 ? -16.812 -13.047 -15.5 1 97.62 293 GLN B CA 1
ATOM 5104 C C . GLN B 1 293 ? -17.453 -13.352 -16.844 1 97.62 293 GLN B C 1
ATOM 5106 O O . GLN B 1 293 ? -18.031 -14.422 -17.047 1 97.62 293 GLN B O 1
ATOM 5111 N N . GLU B 1 294 ? -17.375 -12.422 -17.781 1 98.06 294 GLU B N 1
ATOM 5112 C CA . GLU B 1 294 ? -17.922 -12.594 -19.125 1 98.06 294 GLU B CA 1
ATOM 5113 C C . GLU B 1 294 ? -17.281 -13.773 -19.844 1 98.06 294 GLU B C 1
ATOM 5115 O O . GLU B 1 294 ? -17.938 -14.5 -20.594 1 98.06 294 GLU B O 1
ATOM 5120 N N . LEU B 1 295 ? -16.031 -13.953 -19.609 1 98.12 295 LEU B N 1
ATOM 5121 C CA . LEU B 1 295 ? -15.266 -14.992 -20.281 1 98.12 295 LEU B CA 1
ATOM 5122 C C . LEU B 1 295 ? -15.484 -16.344 -19.625 1 98.12 295 LEU B C 1
ATOM 5124 O O . LEU B 1 295 ? -15.125 -17.391 -20.172 1 98.12 295 LEU B O 1
ATOM 5128 N N . GLY B 1 296 ? -16.016 -16.344 -18.391 1 97.69 296 GLY B N 1
ATOM 5129 C CA . GLY B 1 296 ? -16.281 -17.594 -17.688 1 97.69 296 GLY B CA 1
ATOM 5130 C C . GLY B 1 296 ? -15.07 -18.156 -16.969 1 97.69 296 GLY B C 1
ATOM 5131 O O . GLY B 1 296 ? -15.008 -19.344 -16.688 1 97.69 296 GLY B O 1
ATOM 5132 N N . ILE B 1 297 ? -14.102 -17.281 -16.719 1 98.5 297 ILE B N 1
ATOM 5133 C CA . ILE B 1 297 ? -12.938 -17.688 -15.945 1 98.5 297 ILE B CA 1
ATOM 5134 C C . ILE B 1 297 ? -13.289 -17.75 -14.461 1 98.5 297 ILE B C 1
ATOM 5136 O O . ILE B 1 297 ? -13.75 -16.75 -13.891 1 98.5 297 ILE B O 1
ATOM 5140 N N . LYS B 1 298 ? -12.992 -18.844 -13.82 1 95.88 298 LYS B N 1
ATOM 5141 C CA . LYS B 1 298 ? -13.594 -19.062 -12.5 1 95.88 298 LYS B CA 1
ATOM 5142 C C . LYS B 1 298 ? -12.531 -19.078 -11.406 1 95.88 298 LYS B C 1
ATOM 5144 O O . LYS B 1 298 ? -12.859 -19.141 -10.219 1 95.88 298 LYS B O 1
ATOM 5149 N N . TYR B 1 299 ? -11.273 -19.156 -11.688 1 98.81 299 TYR B N 1
ATOM 5150 C CA . TYR B 1 299 ? -10.195 -18.922 -10.734 1 98.81 299 TYR B CA 1
ATOM 5151 C C . TYR B 1 299 ? -9.484 -17.594 -11.008 1 98.81 299 TYR B C 1
ATOM 5153 O O . TYR B 1 299 ? -8.742 -17.484 -11.984 1 98.81 299 TYR B O 1
ATOM 5161 N N . VAL B 1 300 ? -9.742 -16.625 -10.164 1 98.88 300 VAL B N 1
ATOM 5162 C CA . VAL B 1 300 ? -9.227 -15.289 -10.438 1 98.88 300 VAL B CA 1
ATOM 5163 C C . VAL B 1 300 ? -8.5 -14.75 -9.203 1 98.88 300 VAL B C 1
ATOM 5165 O O . VAL B 1 300 ? -8.672 -15.273 -8.102 1 98.88 300 VAL B O 1
ATOM 5168 N N . GLY B 1 301 ? -7.711 -13.773 -9.352 1 98.81 301 GLY B N 1
ATOM 5169 C CA . GLY B 1 301 ? -6.969 -13.125 -8.289 1 98.81 301 GLY B CA 1
ATOM 5170 C C . GLY B 1 301 ? -6.117 -11.969 -8.773 1 98.81 301 GLY B C 1
ATOM 5171 O O . GLY B 1 301 ? -6.316 -11.469 -9.875 1 98.81 301 GLY B O 1
ATOM 5172 N N . LEU B 1 302 ? -5.32 -11.461 -7.898 1 98.88 302 LEU B N 1
ATOM 5173 C CA . LEU B 1 302 ? -4.348 -10.398 -8.164 1 98.88 302 LEU B CA 1
ATOM 5174 C C . LEU B 1 302 ? -2.98 -10.766 -7.598 1 98.88 302 LEU B C 1
ATOM 5176 O O . LEU B 1 302 ? -2.883 -11.273 -6.473 1 98.88 302 LEU B O 1
ATOM 5180 N N . CYS B 1 303 ? -1.979 -10.578 -8.359 1 98.62 303 CYS B N 1
ATOM 5181 C CA . CYS B 1 303 ? -0.638 -11 -7.973 1 98.62 303 CYS B CA 1
ATOM 5182 C C . CYS B 1 303 ? 0.215 -9.805 -7.574 1 98.62 303 CYS B C 1
ATOM 5184 O O . CYS B 1 303 ? -0.227 -8.953 -6.801 1 98.62 303 CYS B O 1
ATOM 5186 N N . CYS B 1 304 ? 1.531 -9.703 -8.008 1 98.06 304 CYS B N 1
ATOM 5187 C CA . CYS B 1 304 ? 2.467 -8.664 -7.586 1 98.06 304 CYS B CA 1
ATOM 5188 C C . CYS B 1 304 ? 1.866 -7.277 -7.77 1 98.06 304 CYS B C 1
ATOM 5190 O O . CYS B 1 304 ? 1.334 -6.965 -8.836 1 98.06 304 CYS B O 1
ATOM 5192 N N . GLY B 1 305 ? 1.988 -6.457 -6.762 1 97.88 305 GLY B N 1
ATOM 5193 C CA . GLY B 1 305 ? 1.402 -5.125 -6.77 1 97.88 305 GLY B CA 1
ATOM 5194 C C . GLY B 1 305 ? 0.018 -5.078 -6.148 1 97.88 305 GLY B C 1
ATOM 5195 O O . GLY B 1 305 ? -0.569 -4.004 -6.008 1 97.88 305 GLY B O 1
ATOM 5196 N N . ASN B 1 306 ? -0.449 -6.219 -5.707 1 98.38 306 ASN B N 1
ATOM 5197 C CA . ASN B 1 306 ? -1.773 -6.348 -5.109 1 98.38 306 ASN B CA 1
ATOM 5198 C C . ASN B 1 306 ? -1.852 -5.633 -3.764 1 98.38 306 ASN B C 1
ATOM 5200 O O . ASN B 1 306 ? -0.824 -5.293 -3.176 1 98.38 306 ASN B O 1
ATOM 5204 N N . SER B 1 307 ? -3.068 -5.219 -3.412 1 97.5 307 SER B N 1
ATOM 5205 C CA . SER B 1 307 ? -3.445 -4.672 -2.113 1 97.5 307 SER B CA 1
ATOM 5206 C C . SER B 1 307 ? -4.902 -4.984 -1.783 1 97.5 307 SER B C 1
ATOM 5208 O O . SER B 1 307 ? -5.664 -5.41 -2.654 1 97.5 307 SER B O 1
ATOM 5210 N N . ALA B 1 308 ? -5.207 -4.797 -0.549 1 97.81 308 ALA B N 1
ATOM 5211 C CA . ALA B 1 308 ? -6.527 -5.195 -0.072 1 97.81 308 ALA B CA 1
ATOM 5212 C C . ALA B 1 308 ? -7.629 -4.441 -0.812 1 97.81 308 ALA B C 1
ATOM 5214 O O . ALA B 1 308 ? -8.648 -5.023 -1.185 1 97.81 308 ALA B O 1
ATOM 5215 N N . HIS B 1 309 ? -7.434 -3.135 -1.046 1 97.56 309 HIS B N 1
ATOM 5216 C CA . HIS B 1 309 ? -8.477 -2.354 -1.704 1 97.56 309 HIS B CA 1
ATOM 5217 C C . HIS B 1 309 ? -8.688 -2.818 -3.141 1 97.56 309 HIS B C 1
ATOM 5219 O O . HIS B 1 309 ? -9.812 -2.777 -3.65 1 97.56 309 HIS B O 1
ATOM 5225 N N . LEU B 1 310 ? -7.648 -3.318 -3.799 1 98.62 310 LEU B N 1
ATOM 5226 C CA . LEU B 1 310 ? -7.773 -3.848 -5.152 1 98.62 310 LEU B CA 1
ATOM 5227 C C . LEU B 1 310 ? -8.477 -5.199 -5.145 1 98.62 310 LEU B C 1
ATOM 5229 O O . LEU B 1 310 ? -9.328 -5.465 -6 1 98.62 310 LEU B O 1
ATOM 5233 N N . THR B 1 311 ? -8.102 -6.047 -4.176 1 98.88 311 THR B N 1
ATOM 5234 C CA . THR B 1 311 ? -8.789 -7.324 -4.023 1 98.88 311 THR B CA 1
ATOM 5235 C C . THR B 1 311 ? -10.273 -7.109 -3.746 1 98.88 311 THR B C 1
ATOM 5237 O O . THR B 1 311 ? -11.125 -7.828 -4.277 1 98.88 311 THR B O 1
ATOM 5240 N N . ARG B 1 312 ? -10.602 -6.117 -2.947 1 98.62 312 ARG B N 1
ATOM 5241 C CA . ARG B 1 312 ? -12 -5.785 -2.695 1 98.62 312 ARG B CA 1
ATOM 5242 C C . ARG B 1 312 ? -12.703 -5.367 -3.982 1 98.62 312 ARG B C 1
ATOM 5244 O O . ARG B 1 312 ? -13.836 -5.773 -4.234 1 98.62 312 ARG B O 1
ATOM 5251 N N . SER B 1 313 ? -11.992 -4.516 -4.75 1 98.44 313 SER B N 1
ATOM 5252 C CA . SER B 1 313 ? -12.562 -4.078 -6.02 1 98.44 313 SER B CA 1
ATOM 5253 C C . SER B 1 313 ? -12.859 -5.266 -6.93 1 98.44 313 SER B C 1
ATOM 5255 O O . SER B 1 313 ? -13.898 -5.293 -7.602 1 98.44 313 SER B O 1
ATOM 5257 N N . LEU B 1 314 ? -11.961 -6.234 -6.961 1 98.88 314 LEU B N 1
ATOM 5258 C CA . LEU B 1 314 ? -12.203 -7.449 -7.727 1 98.88 314 LEU B CA 1
ATOM 5259 C C . LEU B 1 314 ? -13.438 -8.188 -7.219 1 98.88 314 LEU B C 1
ATOM 5261 O O . LEU B 1 314 ? -14.32 -8.539 -8 1 98.88 314 LEU B O 1
ATOM 5265 N N . ALA B 1 315 ? -13.484 -8.406 -5.922 1 98.81 315 ALA B N 1
ATOM 5266 C CA . ALA B 1 315 ? -14.617 -9.102 -5.32 1 98.81 315 ALA B CA 1
ATOM 5267 C C . ALA B 1 315 ? -15.93 -8.383 -5.629 1 98.81 315 ALA B C 1
ATOM 5269 O O . ALA B 1 315 ? -16.906 -9.016 -6.039 1 98.81 315 ALA B O 1
ATOM 5270 N N . GLU B 1 316 ? -15.906 -7.078 -5.488 1 98.38 316 GLU B N 1
ATOM 5271 C CA . GLU B 1 316 ? -17.125 -6.293 -5.707 1 98.38 316 GLU B CA 1
ATOM 5272 C C . GLU B 1 316 ? -17.531 -6.312 -7.176 1 98.38 316 GLU B C 1
ATOM 5274 O O . GLU B 1 316 ? -18.734 -6.293 -7.488 1 98.38 316 GLU B O 1
ATOM 5279 N N . SER B 1 317 ? -16.609 -6.32 -8.086 1 98.38 317 SER B N 1
ATOM 5280 C CA . SER B 1 317 ? -16.906 -6.383 -9.516 1 98.38 317 SER B CA 1
ATOM 5281 C C . SER B 1 317 ? -17.625 -7.676 -9.867 1 98.38 317 SER B C 1
ATOM 5283 O O . SER B 1 317 ? -18.359 -7.734 -10.867 1 98.38 317 SER B O 1
ATOM 5285 N N . LEU B 1 318 ? -17.422 -8.688 -9.047 1 98.19 318 LEU B N 1
ATOM 5286 C CA . LEU B 1 318 ? -18.047 -9.992 -9.266 1 98.19 318 LEU B CA 1
ATOM 5287 C C . LEU B 1 318 ? -19.359 -10.109 -8.5 1 98.19 318 LEU B C 1
ATOM 5289 O O . LEU B 1 318 ? -19.922 -11.195 -8.375 1 98.19 318 LEU B O 1
ATOM 5293 N N . GLY B 1 319 ? -19.797 -9.023 -7.91 1 97.12 319 GLY B N 1
ATOM 5294 C CA . GLY B 1 319 ? -21.094 -8.969 -7.246 1 97.12 319 GLY B CA 1
ATOM 5295 C C . GLY B 1 319 ? -21.031 -9.398 -5.793 1 97.12 319 GLY B C 1
ATOM 5296 O O . GLY B 1 319 ? -22.078 -9.609 -5.16 1 97.12 319 GLY B O 1
ATOM 5297 N N . ARG B 1 320 ? -19.859 -9.523 -5.254 1 98.12 320 ARG B N 1
ATOM 5298 C CA . ARG B 1 320 ? -19.703 -9.953 -3.867 1 98.12 320 ARG B CA 1
ATOM 5299 C C . ARG B 1 320 ? -19.609 -8.758 -2.932 1 98.12 320 ARG B C 1
ATOM 5301 O O . ARG B 1 320 ? -19.328 -7.637 -3.371 1 98.12 320 ARG B O 1
ATOM 5308 N N . LYS B 1 321 ? -19.891 -8.961 -1.65 1 97.81 321 LYS B N 1
ATOM 5309 C CA . LYS B 1 321 ? -19.766 -7.969 -0.589 1 97.81 321 LYS B CA 1
ATOM 5310 C C . LYS B 1 321 ? -18.938 -8.508 0.576 1 97.81 321 LYS B C 1
ATOM 5312 O O . LYS B 1 321 ? -19.469 -8.766 1.656 1 97.81 321 LYS B O 1
ATOM 5317 N N . PRO B 1 322 ? -17.625 -8.617 0.363 1 98.31 322 PRO B N 1
ATOM 5318 C CA . PRO B 1 322 ? -16.797 -9.086 1.471 1 98.31 322 PRO B CA 1
ATOM 5319 C C . PRO B 1 322 ? -16.875 -8.172 2.693 1 98.31 322 PRO B C 1
ATOM 5321 O O . PRO B 1 322 ? -17.453 -7.086 2.623 1 98.31 322 PRO B O 1
ATOM 5324 N N . PRO B 1 323 ? -16.281 -8.641 3.82 1 97.81 323 PRO B N 1
ATOM 5325 C CA . PRO B 1 323 ? -16.328 -7.809 5.027 1 97.81 323 PRO B CA 1
ATOM 5326 C C . PRO B 1 323 ? -15.773 -6.406 4.801 1 97.81 323 PRO B C 1
ATOM 5328 O O . PRO B 1 323 ? -16.297 -5.434 5.359 1 97.81 323 PRO B O 1
ATOM 5331 N N . ALA B 1 324 ? -14.836 -6.227 3.977 1 97.69 324 ALA B N 1
ATOM 5332 C CA . ALA B 1 324 ? -14.219 -4.93 3.705 1 97.69 324 ALA B CA 1
ATOM 5333 C C . ALA B 1 324 ? -15.195 -3.988 3.014 1 97.69 324 ALA B C 1
ATOM 5335 O O . ALA B 1 324 ? -14.984 -2.773 2.986 1 97.69 324 ALA B O 1
ATOM 5336 N N . SER B 1 325 ? -16.266 -4.516 2.438 1 97.12 325 SER B N 1
ATOM 5337 C CA . SER B 1 325 ? -17.234 -3.693 1.733 1 97.12 325 SER B CA 1
ATOM 5338 C C . SER B 1 325 ? -17.984 -2.768 2.693 1 97.12 325 SER B C 1
ATOM 5340 O O . SER B 1 325 ? -18.609 -1.804 2.268 1 97.12 325 SER B O 1
ATOM 5342 N N . ARG B 1 326 ? -17.859 -3.086 3.963 1 94.44 326 ARG B N 1
ATOM 5343 C CA . ARG B 1 326 ? -18.344 -2.145 4.969 1 94.44 326 ARG B CA 1
ATOM 5344 C C . ARG B 1 326 ? -17.703 -0.771 4.785 1 94.44 326 ARG B C 1
ATOM 5346 O O . ARG B 1 326 ? -18.328 0.253 5.066 1 94.44 326 ARG B O 1
ATOM 5353 N N . TYR B 1 327 ? -16.531 -0.741 4.199 1 94.12 327 TYR B N 1
ATOM 5354 C CA . TYR B 1 327 ? -15.758 0.484 4.07 1 94.12 327 TYR B CA 1
ATOM 5355 C C . TYR B 1 327 ? -15.719 0.954 2.621 1 94.12 327 TYR B C 1
ATOM 5357 O O . TYR B 1 327 ? -14.844 1.732 2.238 1 94.12 327 TYR B O 1
ATOM 5365 N N . SER B 1 328 ? -16.594 0.461 1.833 1 92.69 328 SER B N 1
ATOM 5366 C CA . SER B 1 328 ? -16.641 0.94 0.456 1 92.69 328 SER B CA 1
ATOM 5367 C C . SER B 1 328 ? -16.859 2.447 0.402 1 92.69 328 SER B C 1
ATOM 5369 O O . SER B 1 328 ? -17.469 3.025 1.312 1 92.69 328 SER B O 1
ATOM 5371 N N . ALA B 1 329 ? -16.281 3.039 -0.616 1 88.38 329 ALA B N 1
ATOM 5372 C CA . ALA B 1 329 ? -16.359 4.488 -0.765 1 88.38 329 ALA B CA 1
ATOM 5373 C C . ALA B 1 329 ? -17.812 4.961 -0.773 1 88.38 329 ALA B C 1
ATOM 5375 O O . ALA B 1 329 ? -18.672 4.312 -1.366 1 88.38 329 ALA B O 1
ATOM 5376 N N . ASP B 1 330 ? -18.031 5.961 -0.085 1 84.75 330 ASP B N 1
ATOM 5377 C CA . ASP B 1 330 ? -19.297 6.684 -0.087 1 84.75 330 ASP B CA 1
ATOM 5378 C C . ASP B 1 330 ? -19.078 8.18 -0.308 1 84.75 330 ASP B C 1
ATOM 5380 O O . ASP B 1 330 ? -18.875 8.93 0.649 1 84.75 330 ASP B O 1
ATOM 5384 N N . LEU B 1 331 ? -19.188 8.516 -1.51 1 79.25 331 LEU B N 1
ATOM 5385 C CA . LEU B 1 331 ? -18.797 9.875 -1.883 1 79.25 331 LEU B CA 1
ATOM 5386 C C . LEU B 1 331 ? -19.906 10.867 -1.53 1 79.25 331 LEU B C 1
ATOM 5388 O O . LEU B 1 331 ? -19.688 12.078 -1.537 1 79.25 331 LEU B O 1
ATOM 5392 N N . ASN B 1 332 ? -21.016 10.289 -1.218 1 72.25 332 ASN B N 1
ATOM 5393 C CA . ASN B 1 332 ? -22.094 11.172 -0.795 1 72.25 332 ASN B CA 1
ATOM 5394 C C . ASN B 1 332 ? -21.719 11.961 0.457 1 72.25 332 ASN B C 1
ATOM 5396 O O . ASN B 1 332 ? -22.266 13.039 0.705 1 72.25 332 ASN B O 1
ATOM 5400 N N . LYS B 1 333 ? -20.672 11.562 1.099 1 70.25 333 LYS B N 1
ATOM 5401 C CA . LYS B 1 333 ? -20.297 12.18 2.369 1 70.25 333 LYS B CA 1
ATOM 5402 C C . LYS B 1 333 ? -18.984 12.953 2.242 1 70.25 333 LYS B C 1
ATOM 5404 O O . LYS B 1 333 ? -18.469 13.469 3.234 1 70.25 333 LYS B O 1
ATOM 5409 N N . HIS B 1 334 ? -18.562 13 1.071 1 75.56 334 HIS B N 1
ATOM 5410 C CA . HIS B 1 334 ? -17.344 13.773 0.857 1 75.56 334 HIS B CA 1
ATOM 5411 C C . HIS B 1 334 ? -17.625 15.273 0.888 1 75.56 334 HIS B C 1
ATOM 5413 O O . HIS B 1 334 ? -18.641 15.727 0.347 1 75.56 334 HIS B O 1
ATOM 5419 N N . TRP B 1 335 ? -16.719 15.977 1.436 1 66.19 335 TRP B N 1
ATOM 5420 C CA . TRP B 1 335 ? -16.969 17.391 1.687 1 66.19 335 TRP B CA 1
ATOM 5421 C C . TRP B 1 335 ? -17.094 18.172 0.376 1 66.19 335 TRP B C 1
ATOM 5423 O O . TRP B 1 335 ? -17.891 19.109 0.28 1 66.19 335 TRP B O 1
ATOM 5433 N N . LEU B 1 336 ? -16.312 17.734 -0.64 1 59 336 LEU B N 1
ATOM 5434 C CA . LEU B 1 336 ? -16.281 18.453 -1.909 1 59 336 LEU B CA 1
ATOM 5435 C C . LEU B 1 336 ? -17.234 17.812 -2.916 1 59 336 LEU B C 1
ATOM 5437 O O . LEU B 1 336 ? -17.922 18.5 -3.662 1 59 336 LEU B O 1
ATOM 5441 N N . LEU B 1 337 ? -17.359 16.516 -2.781 1 61.09 337 LEU B N 1
ATOM 5442 C CA . LEU B 1 337 ? -18.031 15.773 -3.842 1 61.09 337 LEU B CA 1
ATOM 5443 C C . LEU B 1 337 ? -19.422 15.336 -3.398 1 61.09 337 LEU B C 1
ATOM 5445 O O . LEU B 1 337 ? -20.25 14.945 -4.227 1 61.09 337 LEU B O 1
ATOM 5449 N N . GLY B 1 338 ? -19.547 15.516 -2.064 1 69 338 GLY B N 1
ATOM 5450 C CA . GLY B 1 338 ? -20.734 14.883 -1.511 1 69 338 GLY B CA 1
ATOM 5451 C C . GLY B 1 338 ? -21.969 15.766 -1.582 1 69 338 GLY B C 1
ATOM 5452 O O . GLY B 1 338 ? -21.875 16.953 -1.88 1 69 338 GLY B O 1
ATOM 5453 N N . HIS B 1 339 ? -23.141 15.102 -1.498 1 67.31 339 HIS B N 1
ATOM 5454 C CA . HIS B 1 339 ? -24.438 15.773 -1.543 1 67.31 339 HIS B CA 1
ATOM 5455 C C . HIS B 1 339 ? -25.25 15.477 -0.286 1 67.31 339 HIS B C 1
ATOM 5457 O O . HIS B 1 339 ? -26.438 15.836 -0.207 1 67.31 339 HIS B O 1
ATOM 5463 N N . ASP B 1 340 ? -24.469 15.023 0.709 1 68.44 340 ASP B N 1
ATOM 5464 C CA . ASP B 1 340 ? -25.172 14.664 1.941 1 68.44 340 ASP B CA 1
ATOM 5465 C C . ASP B 1 340 ? -25.703 15.906 2.648 1 68.44 340 ASP B C 1
ATOM 5467 O O . ASP B 1 340 ? -25.016 16.922 2.742 1 68.44 340 ASP B O 1
ATOM 5471 N N . ASP B 1 341 ? -26.922 15.844 3.072 1 61.84 341 ASP B N 1
ATOM 5472 C CA . ASP B 1 341 ? -27.625 16.969 3.691 1 61.84 341 ASP B CA 1
ATOM 5473 C C . ASP B 1 341 ? -26.906 17.422 4.965 1 61.84 341 ASP B C 1
ATOM 5475 O O . ASP B 1 341 ? -27.078 18.562 5.406 1 61.84 341 ASP B O 1
ATOM 5479 N N . LYS B 1 342 ? -26.188 16.578 5.469 1 61.84 342 LYS B N 1
ATOM 5480 C CA . LYS B 1 342 ? -25.516 16.906 6.727 1 61.84 342 LYS B CA 1
ATOM 5481 C C . LYS B 1 342 ? -24.234 17.688 6.48 1 61.84 342 LYS B C 1
ATOM 5483 O O . LYS B 1 342 ? -23.625 18.203 7.426 1 61.84 342 LYS B O 1
ATOM 5488 N N . LEU B 1 343 ? -23.828 17.734 5.273 1 61.34 343 LEU B N 1
ATOM 5489 C CA . LEU B 1 343 ? -22.625 18.5 4.949 1 61.34 343 LEU B CA 1
ATOM 5490 C C . LEU B 1 343 ? -22.844 19.984 5.164 1 61.34 343 LEU B C 1
ATOM 5492 O O . LEU B 1 343 ? -23.922 20.5 4.859 1 61.34 343 LEU B O 1
ATOM 5496 N N . PRO B 1 344 ? -21.938 20.578 6.031 1 55.81 344 PRO B N 1
ATOM 5497 C CA . PRO B 1 344 ? -22.141 22 6.246 1 55.81 344 PRO B CA 1
ATOM 5498 C C . PRO B 1 344 ? -22.328 22.781 4.941 1 55.81 344 PRO B C 1
ATOM 5500 O O . PRO B 1 344 ? -21.797 22.375 3.9 1 55.81 344 PRO B O 1
ATOM 5503 N N . SER B 1 345 ? -23.438 23.531 4.938 1 43.75 345 SER B N 1
ATOM 5504 C CA . SER B 1 345 ? -23.812 24.391 3.82 1 43.75 345 SER B CA 1
ATOM 5505 C C . SER B 1 345 ? -22.594 25.109 3.248 1 43.75 345 SER B C 1
ATOM 5507 O O . SER B 1 345 ? -22.641 25.641 2.137 1 43.75 345 SER B O 1
ATOM 5509 N N . VAL B 1 346 ? -21.781 25.359 3.992 1 42.72 346 VAL B N 1
ATOM 5510 C CA . VAL B 1 346 ? -20.609 26.109 3.557 1 42.72 346 VAL B CA 1
ATOM 5511 C C . VAL B 1 346 ? -19.828 25.281 2.529 1 42.72 346 VAL B C 1
ATOM 5513 O O . VAL B 1 346 ? -19.172 25.844 1.643 1 42.72 346 VAL B O 1
ATOM 5516 N N . GLY B 1 347 ? -19.844 23.984 2.654 1 43.41 347 GLY B N 1
ATOM 5517 C CA . GLY B 1 347 ? -19.375 23.094 1.605 1 43.41 347 GLY B CA 1
ATOM 5518 C C . GLY B 1 347 ? -20.016 23.359 0.26 1 43.41 347 GLY B C 1
ATOM 5519 O O . GLY B 1 347 ? -19.406 23.141 -0.786 1 43.41 347 GLY B O 1
ATOM 5520 N N . GLN B 1 348 ? -21.266 23.734 0.441 1 42.47 348 GLN B N 1
ATOM 5521 C CA . GLN B 1 348 ? -21.969 24.047 -0.797 1 42.47 348 GLN B CA 1
ATOM 5522 C C . GLN B 1 348 ? -21.391 25.297 -1.456 1 42.47 348 GLN B C 1
ATOM 5524 O O . GLN B 1 348 ? -21.281 25.359 -2.682 1 42.47 348 GLN B O 1
ATOM 5529 N N . GLU B 1 349 ? -21.234 26.25 -0.611 1 42.09 349 GLU B N 1
ATOM 5530 C CA . GLU B 1 349 ? -20.594 27.422 -1.191 1 42.09 349 GLU B CA 1
ATOM 5531 C C . GLU B 1 349 ? -19.141 27.125 -1.59 1 42.09 349 GLU B C 1
ATOM 5533 O O . GLU B 1 349 ? -18.672 27.609 -2.621 1 42.09 349 GLU B O 1
ATOM 5538 N N . SER B 1 350 ? -18.484 26.453 -0.712 1 40.84 350 SER B N 1
ATOM 5539 C CA . SER B 1 350 ? -17.156 26 -1.105 1 40.84 350 SER B CA 1
ATOM 5540 C C . SER B 1 350 ? -17.219 25.047 -2.297 1 40.84 350 SER B C 1
ATOM 5542 O O . SER B 1 350 ? -16.312 25.031 -3.131 1 40.84 350 SER B O 1
ATOM 5544 N N . LYS B 1 351 ? -18.281 24.328 -2.229 1 47.66 351 LYS B N 1
ATOM 5545 C CA . LYS B 1 351 ? -18.547 23.531 -3.418 1 47.66 351 LYS B CA 1
ATOM 5546 C C . LYS B 1 351 ? -18.703 24.406 -4.656 1 47.66 351 LYS B C 1
ATOM 5548 O O . LYS B 1 351 ? -18.219 24.062 -5.734 1 47.66 351 LYS B O 1
ATOM 5553 N N . THR B 1 352 ? -19.578 25.344 -4.449 1 42.66 352 THR B N 1
ATOM 5554 C CA . THR B 1 352 ? -19.766 26.281 -5.562 1 42.66 352 THR B CA 1
ATOM 5555 C C . THR B 1 352 ? -18.438 26.953 -5.914 1 42.66 352 THR B C 1
ATOM 5557 O O . THR B 1 352 ? -18.172 27.234 -7.086 1 42.66 352 THR B O 1
ATOM 5560 N N . LYS B 1 353 ? -17.828 27.219 -4.891 1 41.47 353 LYS B N 1
ATOM 5561 C CA . LYS B 1 353 ? -16.547 27.906 -5.121 1 41.47 353 LYS B CA 1
ATOM 5562 C C . LYS B 1 353 ? -15.477 26.922 -5.574 1 41.47 353 LYS B C 1
ATOM 5564 O O . LYS B 1 353 ? -14.633 27.25 -6.41 1 41.47 353 LYS B O 1
ATOM 5569 N N . TYR B 1 354 ? -15.586 25.766 -5 1 43.47 354 TYR B N 1
ATOM 5570 C CA . TYR B 1 354 ? -14.492 24.844 -5.301 1 43.47 354 TYR B CA 1
ATOM 5571 C C . TYR B 1 354 ? -14.938 23.766 -6.27 1 43.47 354 TYR B C 1
ATOM 5573 O O . TYR B 1 354 ? -14.109 23.172 -6.973 1 43.47 354 TYR B O 1
ATOM 5581 N N . ALA B 1 355 ? -16.281 23.375 -6.266 1 41.44 355 ALA B N 1
ATOM 5582 C CA . ALA B 1 355 ? -16.828 22.312 -7.105 1 41.44 355 ALA B CA 1
ATOM 5583 C C . ALA B 1 355 ? -16.75 22.688 -8.586 1 41.44 355 ALA B C 1
ATOM 5585 O O . ALA B 1 355 ? -16.438 21.844 -9.43 1 41.44 355 ALA B O 1
ATOM 5586 N N . PRO B 1 356 ? -17.312 23.828 -8.945 1 36.38 356 PRO B N 1
ATOM 5587 C CA . PRO B 1 356 ? -17.25 24 -10.398 1 36.38 356 PRO B CA 1
ATOM 5588 C C . PRO B 1 356 ? -15.883 23.672 -10.977 1 36.38 356 PRO B C 1
ATOM 5590 O O . PRO B 1 356 ? -15.773 23.266 -12.133 1 36.38 356 PRO B O 1
ATOM 5593 N N . LYS B 1 357 ? -14.844 23.969 -10.289 1 35.81 357 LYS B N 1
ATOM 5594 C CA . LYS B 1 357 ? -13.516 23.766 -10.859 1 35.81 357 LYS B CA 1
ATOM 5595 C C . LYS B 1 357 ? -13.094 22.297 -10.75 1 35.81 357 LYS B C 1
ATOM 5597 O O . LYS B 1 357 ? -12.078 21.891 -11.328 1 35.81 357 LYS B O 1
ATOM 5602 N N . LEU B 1 358 ? -13.664 21.531 -9.875 1 32.19 358 LEU B N 1
ATOM 5603 C CA . LEU B 1 358 ? -13.367 20.109 -9.828 1 32.19 358 LEU B CA 1
ATOM 5604 C C . LEU B 1 358 ? -14.367 19.328 -10.672 1 32.19 358 LEU B C 1
ATOM 5606 O O . LEU B 1 358 ? -14.078 18.203 -11.102 1 32.19 358 LEU B O 1
ATOM 5610 N N . THR B 1 359 ? -15.742 19.547 -10.664 1 30.5 359 THR B N 1
ATOM 5611 C CA . THR B 1 359 ? -16.844 18.734 -11.156 1 30.5 359 THR B CA 1
ATOM 5612 C C . THR B 1 359 ? -17.016 18.906 -12.656 1 30.5 359 THR B C 1
ATOM 5614 O O . THR B 1 359 ? -18.047 18.531 -13.219 1 30.5 359 THR B O 1
ATOM 5617 N N . LYS B 1 360 ? -16.375 19.547 -13.453 1 29.77 360 LYS B N 1
ATOM 5618 C CA . LYS B 1 360 ? -16.906 19.391 -14.812 1 29.77 360 LYS B CA 1
ATOM 5619 C C . LYS B 1 360 ? -16.969 17.922 -15.211 1 29.77 360 LYS B C 1
ATOM 5621 O O . LYS B 1 360 ? -16.062 17.422 -15.898 1 29.77 360 LYS B O 1
ATOM 5626 N N . VAL B 1 361 ? -17.219 16.922 -14.367 1 22.45 361 VAL B N 1
ATOM 5627 C CA . VAL B 1 361 ? -17.562 15.641 -14.992 1 22.45 361 VAL B CA 1
ATOM 5628 C C . VAL B 1 361 ? -18.969 15.727 -15.578 1 22.45 361 VAL B C 1
ATOM 5630 O O . VAL B 1 361 ? -19.953 15.898 -14.852 1 22.45 361 VAL B O 1
ATOM 5633 N N . GLU B 1 362 ? -19.234 16.344 -16.656 1 21.89 362 GLU B N 1
ATOM 5634 C CA . GLU B 1 362 ? -20.5 16.125 -17.375 1 21.89 362 GLU B CA 1
ATOM 5635 C C . GLU B 1 362 ? -21 14.695 -17.203 1 21.89 362 GLU B C 1
ATOM 5637 O O . GLU B 1 362 ? -20.219 13.742 -17.312 1 21.89 362 GLU B O 1
ATOM 5642 N N . LYS B 1 363 ? -22.312 14.469 -16.75 1 21.3 363 LYS B N 1
ATOM 5643 C CA . LYS B 1 363 ? -23.094 13.266 -16.984 1 21.3 363 LYS B CA 1
ATOM 5644 C C . LYS B 1 363 ? -23.031 12.836 -18.453 1 21.3 363 LYS B C 1
ATOM 5646 O O . LYS B 1 363 ? -23.125 13.672 -19.359 1 21.3 363 LYS B O 1
#

Secondary structure (DSSP, 8-state):
------PPPHHHHHHTTPPEEEE--HHHHHHHHT-S-TTT---THHHH-HHHHHHHHHHHHHHT-SEEE-S-TT-SHHHHHHTT-GGGHHHHHHHHHHHHHHHHHHHT-EEEEEEE--S---TT-HHHHHHHHHHHHHHHHHHHHTT-SEEEEEEE-SHHHHHHHHHHHHHHSTTS-EEEEE---S-EETTEEB-TTS-BHHHHHHHHHHHT-SEEEEESSS-HHHHHHHHHHHHHH--S-EEEE--SB---SSS-SGGG-B-TTT--B-TTT-GGGGB--HHHHHHHHHHHHHHT--EEEE-TT--HHHHHHHHHHTT---GGGGG---GGG-TTT---TTS-THHHHHHHHHSTTT-----/------PPPHHHHHHTTPPEEEE--HHHHHHHHT-S-TTT---THHHH-HHHHHHHHHHHHHHT-SEEE-S-TT-SHHHHHHTT-GGGHHHHHHHHHHHHHHHHHHHT-EEEEEEE--S---TT-HHHHHHHHHHHHHHHHHHHHTT-SEEEEEEE-SHHHHHHHHHHHHHHTTTS-EEEEE---S-EETTEEB-TTS-BHHHHHHHHHHHT-SEEEEESSS-HHHHHHHHHHHHHH--S-EEEE--SB---SSS-SGGG-B-TTT--B-TTT-GGGGB--HHHHHHHHHHHHHHT--EEEE-TT--HHHHHHHHHHTT---GGGGG---GGG-TTT---TTS-THHHHHHHHHSTTT-----

Radius of gyration: 26.12 Å; Cα contacts (8 Å, |Δi|>4): 1640; chains: 2; bounding box: 56×74×73 Å